Protein AF-0000000077934128 (afdb_homodimer)

Secondary structure (DSSP, 8-state):
---EEEEETTTSHHHHHHHHHHHHTT-EEEEEESS--SS--SEEEE--TT-HHHHHHHHTT-SEEEE-S-GGGHHHHHHHHHHHT-EEEE---HHHHHHHHHTTHHHHHHTT-EEE---BTTTBHHHHHHHHHHHHH---SEEEEEEEEE-S--SB-S-HHHHHHHHHSPEEEEESSEEEE-TTSSEEEEEETTEEEEEEE---THHHHHHHHSTT--EEEEEEEETTHHHHHHHHHHHSS-HHHHHHHHHHTT-BTTTTS----EEEEEEEEE-SS-EEEEEEEE--BTTB-HHHHHHHHHHHHHHHT----SEEE-HHHHS-HHHHHHHHHHTT-EEEEEE-/---EEEEETTTSHHHHHHHHHHHHTT-EEEEEESS--SS--SEEEE--TT-HHHHHHHHTT-SEEEE-S-GGGHHHHHHHHHHHT-EEEE---HHHHHHHHHTTHHHHHHTT-EEE---BTTTBHHHHHHHHHHHHH---SEEEEEEEEE-S--SB-S-HHHHHHHHHSPEEEEESSEEEE-TTSSEEEEEETTEEEEEEE---THHHHHHHHSTT--EEEEEEEETTHHHHHHHHHHHSS-HHHHHHHHHHTT-BTTTTS----EEEEEEEEE-SS-EEEEEEEE--BTTB-HHHHHHHHHHHHHHHT-----EEE-HHHHS-HHHHHHHHHHTT-EEEEEE-

Foldseek 3Di:
DAFEEEEEVLLDLLNVLQLVVSVVVPHAYEYEECDDHPDDRHHYDYDDLVCLQVLLVVCAPGQEYEYEDALVSVVSPVSSCLSNLHAYEYQFRFAPSLLVQQVCFVSQQVSQHEYAYNCFVFVNLVLLVQLVVCVVPNFFQEKEKEKEKEDPDQAAADDLLVLLCQLAPWAWKAAVHTDTHGWQPDWDWDQDPVGIWIWIFTTGHCRNPVCPVRPNHRIYGYIYGYPCSVVSNVCSVVCVPPVVVVVVVRVVVVRYHAVPHAAFMKMKMWMWGHHPVKIKIKMKIFADDVRHGRNSNRRNVRVVLQVVVPWHDTGYDYCSVTPNNPSSVVVCVVVVMDIDMDMD/DAFEEEEEVLLDLLNVLQLVVSVVVPHAYEYEECDDHPDDRHHYDYDDLVPLQVLLVVCAPGAEYEYEDALVSVVSPVSSCLSNLHAYEYQFRFAPSLLVQQVCFVSQQVSQHEYAYNCFVFVNLVLLVQLVVCVVPNFFQEKEKEKEKEDPAQAAADDLLVLLCQLAAWAWKAAVHIDTHGWQPDWDWDQDPVGIWIWIFTTGHCRNPVCPVRPNHRIYGYIYGYPCSVVSNVCSVVCVPPVVVVVVVRVVVVRYHAVPHAAFMKMKMWMWGHHPVKIKIKMKIFADDVRHGRNSNRRNVRVVLVVVVPWHDTGYDYCSVTPNNPSSVVVCVVVVMDIDMDMD

pLDDT: mean 96.0, std 4.43, range [68.88, 98.94]

Sequence (688 aa):
MDMKIAVLGGAGLIGRVISTELVKRGHTVTVMDLVKPEFNVGDFVKVDLKEVSETAERLKGFDFVVNSAQYYFNLDAMKASLKAGVNYVDLGGLFWMTRKQLEMDKDFEREGLLALIGMGAEPGVTNVMASKVKEMYGVPLEIHLRDGWKSSLENFNWSVDTQLDEATMDAPIWDGEMKFLPPFSVSEEVNFSIGKIKTYLTIHSELATFPYTFPGVTKVDWMEGGTGFECVLLLGKLFGKDRGVLKDALRRNGLIGYRGVTPDEVEAAKISFVYENRKVISEFVSFPRGEFDGTQFVTGISPVIALEMGLKGEGVLPPEKVISPDPFLDSLRREGIEVSFRTLMDMKIAVLGGAGLIGRVISTELVKRGHTVTVMDLVKPEFNVGDFVKVDLKEVSETAERLKGFDFVVNSAQYYFNLDAMKASLKAGVNYVDLGGLFWMTRKQLEMDKDFEREGLLALIGMGAEPGVTNVMASKVKEMYGVPLEIHLRDGWKSSLENFNWSVDTQLDEATMDAPIWDGEMKFLPPFSVSEEVNFSIGKIKTYLTIHSELATFPYTFPGVTKVDWMEGGTGFECVLLLGKLFGKDRGVLKDALRRNGLIGYRGVTPDEVEAAKISFVYENRKVISEFVSFPRGEFDGTQFVTGISPVIALEMGLKGEGVLPPEKVISPDPFLDSLRREGIEVSFRTL

Organism: NCBI:txid1294262

InterPro domains:
  IPR005097 Saccharopine dehydrogenase, NADP binding domain [PF03435] (6-115)
  IPR036291 NAD(P)-binding domain superfamily [SSF51735] (1-127)

Radius of gyration: 30.39 Å; Cα contacts (8 Å, |Δi|>4): 1614; chains: 2; bounding box: 50×87×72 Å

Structure (mmCIF, N/CA/C/O backbone):
data_AF-0000000077934128-model_v1
#
loop_
_entity.id
_entity.type
_entity.pdbx_description
1 polymer 'Saccharopine dehydrogenase NADP binding domain-containing protein'
#
loop_
_atom_site.group_PDB
_atom_site.id
_atom_site.type_symbol
_atom_site.label_atom_id
_atom_site.label_alt_id
_atom_site.label_comp_id
_atom_site.label_asym_id
_atom_site.label_entity_id
_atom_site.label_seq_id
_atom_site.pdbx_PDB_ins_code
_atom_site.Cartn_x
_atom_site.Cartn_y
_atom_site.Cartn_z
_atom_site.occupancy
_atom_site.B_iso_or_equiv
_atom_site.auth_seq_id
_atom_site.auth_comp_id
_atom_site.auth_asym_id
_atom_site.auth_atom_id
_atom_site.pdbx_PDB_model_num
ATOM 1 N N . MET A 1 1 ? -10.828 -40.594 -19.969 1 70.94 1 MET A N 1
ATOM 2 C CA . MET A 1 1 ? -10.797 -41.562 -18.875 1 70.94 1 MET A CA 1
ATOM 3 C C . MET A 1 1 ? -10.969 -40.844 -17.531 1 70.94 1 MET A C 1
ATOM 5 O O . MET A 1 1 ? -10.5 -39.719 -17.359 1 70.94 1 MET A O 1
ATOM 9 N N . ASP A 1 2 ? -11.758 -41.406 -16.672 1 91 2 ASP A N 1
ATOM 10 C CA . ASP A 1 2 ? -12.039 -40.906 -15.328 1 91 2 ASP A CA 1
ATOM 11 C C . ASP A 1 2 ? -10.867 -41.188 -14.391 1 91 2 ASP A C 1
ATOM 13 O O . ASP A 1 2 ? -10.492 -42.344 -14.172 1 91 2 ASP A O 1
ATOM 17 N N . MET A 1 3 ? -10.172 -40.094 -13.953 1 96.88 3 MET A N 1
ATOM 18 C CA . MET A 1 3 ? -9.016 -40.25 -13.078 1 96.88 3 MET A CA 1
ATOM 19 C C . MET A 1 3 ? -9.406 -40.031 -11.617 1 96.88 3 MET A C 1
ATOM 21 O O . MET A 1 3 ? -10.414 -39.375 -11.328 1 96.88 3 MET A O 1
ATOM 25 N N . LYS A 1 4 ? -8.695 -40.719 -10.75 1 97.88 4 LYS A N 1
ATOM 26 C CA . LYS A 1 4 ? -8.734 -40.438 -9.312 1 97.88 4 LYS A CA 1
ATOM 27 C C . LYS A 1 4 ? -7.613 -39.5 -8.898 1 97.88 4 LYS A C 1
ATOM 29 O O . LYS A 1 4 ? -6.438 -39.875 -8.938 1 97.88 4 LYS A O 1
ATOM 34 N N . ILE A 1 5 ? -7.977 -38.312 -8.477 1 98.31 5 ILE A N 1
ATOM 35 C CA . ILE A 1 5 ? -6.969 -37.281 -8.25 1 98.31 5 ILE A CA 1
ATOM 36 C C . ILE A 1 5 ? -7.051 -36.781 -6.805 1 98.31 5 ILE A C 1
ATOM 38 O O . ILE A 1 5 ? -8.133 -36.469 -6.312 1 98.31 5 ILE A O 1
ATOM 42 N N . ALA A 1 6 ? -5.953 -36.812 -6.109 1 98.62 6 ALA A N 1
ATOM 43 C CA . ALA A 1 6 ? -5.836 -36.156 -4.801 1 98.62 6 ALA A CA 1
ATOM 44 C C . ALA A 1 6 ? -5.367 -34.719 -4.934 1 98.62 6 ALA A C 1
ATOM 46 O O . ALA A 1 6 ? -4.371 -34.438 -5.605 1 98.62 6 ALA A O 1
ATOM 47 N N . VAL A 1 7 ? -6.09 -33.781 -4.336 1 98.44 7 VAL A N 1
ATOM 48 C CA . VAL A 1 7 ? -5.703 -32.375 -4.363 1 98.44 7 VAL A CA 1
ATOM 49 C C . VAL A 1 7 ? -5.262 -31.938 -2.971 1 98.44 7 VAL A C 1
ATOM 51 O O . VAL A 1 7 ? -6.094 -31.688 -2.094 1 98.44 7 VAL A O 1
ATOM 54 N N . LEU A 1 8 ? -3.93 -31.797 -2.814 1 98.5 8 LEU A N 1
ATOM 55 C CA . LEU A 1 8 ? -3.373 -31.297 -1.561 1 98.5 8 LEU A CA 1
ATOM 56 C C . LEU A 1 8 ? -3.555 -29.797 -1.449 1 98.5 8 LEU A C 1
ATOM 58 O O . LEU A 1 8 ? -3.332 -29.062 -2.418 1 98.5 8 LEU A O 1
ATOM 62 N N . GLY A 1 9 ? -3.906 -29.344 -0.255 1 96.69 9 GLY A N 1
ATOM 63 C CA . GLY A 1 9 ? -4.242 -27.938 -0.118 1 96.69 9 GLY A CA 1
ATOM 64 C C . GLY A 1 9 ? -5.512 -27.562 -0.857 1 96.69 9 GLY A C 1
ATOM 65 O O . GLY A 1 9 ? -5.664 -26.406 -1.28 1 96.69 9 GLY A O 1
ATOM 66 N N . GLY A 1 10 ? -6.34 -28.484 -1.007 1 95.62 10 GLY A N 1
ATOM 67 C CA . GLY A 1 10 ? -7.5 -28.312 -1.866 1 95.62 10 GLY A CA 1
ATOM 68 C C . GLY A 1 10 ? -8.539 -27.375 -1.289 1 95.62 10 GLY A C 1
ATOM 69 O O . GLY A 1 10 ? -9.43 -26.906 -2.002 1 95.62 10 GLY A O 1
ATOM 70 N N . ALA A 1 11 ? -8.422 -27.062 -0.03 1 93.25 11 ALA A N 1
ATOM 71 C CA . ALA A 1 11 ? -9.383 -26.172 0.622 1 93.25 11 ALA A CA 1
ATOM 72 C C . ALA A 1 11 ? -9.023 -24.703 0.376 1 93.25 11 ALA A C 1
ATOM 74 O O . ALA A 1 11 ? -9.812 -23.812 0.668 1 93.25 11 ALA A O 1
ATOM 75 N N . GLY A 1 12 ? -7.863 -24.484 -0.215 1 92.88 12 GLY A N 1
ATOM 76 C CA . GLY A 1 12 ? -7.383 -23.141 -0.439 1 92.88 12 GLY A CA 1
ATOM 77 C C . GLY A 1 12 ? -7.965 -22.5 -1.688 1 92.88 12 GLY A C 1
ATOM 78 O O . GLY A 1 12 ? -8.789 -23.109 -2.375 1 92.88 12 GLY A O 1
ATOM 79 N N . LEU A 1 13 ? -7.547 -21.328 -1.969 1 90.62 13 LEU A N 1
ATOM 80 C CA . LEU A 1 13 ? -8.109 -20.484 -3.021 1 90.62 13 LEU A CA 1
ATOM 81 C C . LEU A 1 13 ? -7.918 -21.125 -4.391 1 90.62 13 LEU A C 1
ATOM 83 O O . LEU A 1 13 ? -8.867 -21.25 -5.164 1 90.62 13 LEU A O 1
ATOM 87 N N . ILE A 1 14 ? -6.684 -21.578 -4.672 1 95.81 14 ILE A N 1
ATOM 88 C CA . ILE A 1 14 ? -6.414 -22.172 -5.973 1 95.81 14 ILE A CA 1
ATOM 89 C C . ILE A 1 14 ? -6.906 -23.625 -5.992 1 95.81 14 ILE A C 1
ATOM 91 O O . ILE A 1 14 ? -7.379 -24.109 -7.02 1 95.81 14 ILE A O 1
ATOM 95 N N . GLY A 1 15 ? -6.75 -24.312 -4.855 1 96.06 15 GLY A N 1
ATOM 96 C CA . GLY A 1 15 ? -7.242 -25.672 -4.734 1 96.06 15 GLY A CA 1
ATOM 97 C C . GLY A 1 15 ? -8.711 -25.812 -5.078 1 96.06 15 GLY A C 1
ATOM 98 O O . GLY A 1 15 ? -9.125 -26.797 -5.691 1 96.06 15 GLY A O 1
ATOM 99 N N . ARG A 1 16 ? -9.469 -24.859 -4.762 1 94.12 16 ARG A N 1
ATOM 100 C CA . ARG A 1 16 ? -10.898 -24.859 -5.055 1 94.12 16 ARG A CA 1
ATOM 101 C C . ARG A 1 16 ? -11.156 -24.828 -6.559 1 94.12 16 ARG A C 1
ATOM 103 O O . ARG A 1 16 ? -12.086 -25.469 -7.051 1 94.12 16 ARG A O 1
ATOM 110 N N . VAL A 1 17 ? -10.367 -24.078 -7.254 1 96.25 17 VAL A N 1
ATOM 111 C CA . VAL A 1 17 ? -10.5 -24.016 -8.703 1 96.25 17 VAL A CA 1
ATOM 112 C C . VAL A 1 17 ? -10.195 -25.391 -9.305 1 96.25 17 VAL A C 1
ATOM 114 O O . VAL A 1 17 ? -10.969 -25.906 -10.117 1 96.25 17 VAL A O 1
ATOM 117 N N . ILE A 1 18 ? -9.117 -25.953 -8.852 1 97.75 18 ILE A N 1
ATOM 118 C CA . ILE A 1 18 ? -8.648 -27.219 -9.383 1 97.75 18 ILE A CA 1
ATOM 119 C C . ILE A 1 18 ? -9.703 -28.297 -9.133 1 97.75 18 ILE A C 1
ATOM 121 O O . ILE A 1 18 ? -10.109 -29 -10.062 1 97.75 18 ILE A O 1
ATOM 125 N N . SER A 1 19 ? -10.156 -28.375 -7.91 1 97.06 19 SER A N 1
ATOM 126 C CA . SER A 1 19 ? -11.125 -29.391 -7.539 1 97.06 19 SER A CA 1
ATOM 127 C C . SER A 1 19 ? -12.438 -29.219 -8.305 1 97.06 19 SER A C 1
ATOM 129 O O . SER A 1 19 ? -13.008 -30.188 -8.805 1 97.06 19 SER A O 1
ATOM 131 N N . THR A 1 20 ? -12.891 -28 -8.398 1 96.25 20 THR A N 1
ATOM 132 C CA . THR A 1 20 ? -14.141 -27.703 -9.086 1 96.25 20 THR A CA 1
ATOM 133 C C . THR A 1 20 ? -14.055 -28.109 -10.555 1 96.25 20 THR A C 1
ATOM 135 O O . THR A 1 20 ? -14.953 -28.766 -11.078 1 96.25 20 THR A O 1
ATOM 138 N N . GLU A 1 21 ? -12.992 -27.781 -11.203 1 96.81 21 GLU A N 1
ATOM 139 C CA . GLU A 1 21 ? -12.852 -28.031 -12.633 1 96.81 21 GLU A CA 1
ATOM 140 C C . GLU A 1 21 ? -12.648 -29.516 -12.906 1 96.81 21 GLU A C 1
ATOM 142 O O . GLU A 1 21 ? -13.109 -30.031 -13.93 1 96.81 21 GLU A O 1
ATOM 147 N N . LEU A 1 22 ? -11.922 -30.219 -12.047 1 97.38 22 LEU A N 1
ATOM 148 C CA . LEU A 1 22 ? -11.734 -31.656 -12.211 1 97.38 22 LEU A CA 1
ATOM 149 C C . LEU A 1 22 ? -13.062 -32.406 -12.07 1 97.38 22 LEU A C 1
ATOM 151 O O . LEU A 1 22 ? -13.367 -33.281 -12.867 1 97.38 22 LEU A O 1
ATOM 155 N N . VAL A 1 23 ? -13.852 -32 -11.078 1 96.38 23 VAL A N 1
ATOM 156 C CA . VAL A 1 23 ? -15.141 -32.625 -10.844 1 96.38 23 VAL A CA 1
ATOM 157 C C . VAL A 1 23 ? -16.078 -32.375 -12.023 1 96.38 23 VAL A C 1
ATOM 159 O O . VAL A 1 23 ? -16.766 -33.281 -12.5 1 96.38 23 VAL A O 1
ATOM 162 N N . LYS A 1 24 ? -16.094 -31.172 -12.461 1 95 24 LYS A N 1
ATOM 163 C CA . LYS A 1 24 ? -16.906 -30.797 -13.609 1 95 24 LYS A CA 1
ATOM 164 C C . LYS A 1 24 ? -16.578 -31.656 -14.82 1 95 24 LYS A C 1
ATOM 166 O O . LYS A 1 24 ? -17.453 -31.906 -15.664 1 95 24 LYS A O 1
ATOM 171 N N . ARG A 1 25 ? -15.414 -32.125 -14.906 1 96 25 ARG A N 1
ATOM 172 C CA . ARG A 1 25 ? -14.938 -32.875 -16.078 1 96 25 ARG A CA 1
ATOM 173 C C . ARG A 1 25 ? -15.086 -34.375 -15.867 1 96 25 ARG A C 1
ATOM 175 O O . ARG A 1 25 ? -14.641 -35.156 -16.688 1 96 25 ARG A O 1
ATOM 182 N N . GLY A 1 26 ? -15.578 -34.719 -14.695 1 95.81 26 GLY A N 1
ATOM 183 C CA . GLY A 1 26 ? -15.961 -36.094 -14.477 1 95.81 26 GLY A CA 1
ATOM 184 C C . GLY A 1 26 ? -14.914 -36.906 -13.734 1 95.81 26 GLY A C 1
ATOM 185 O O . GLY A 1 26 ? -15.031 -38.125 -13.594 1 95.81 26 GLY A O 1
ATOM 186 N N . HIS A 1 27 ? -13.914 -36.25 -13.195 1 97.44 27 HIS A N 1
ATOM 187 C CA . HIS A 1 27 ? -12.891 -36.938 -12.422 1 97.44 27 HIS A CA 1
ATOM 188 C C . HIS A 1 27 ? -13.312 -37.125 -10.969 1 97.44 27 HIS A C 1
ATOM 190 O O . HIS A 1 27 ? -14.203 -36.406 -10.492 1 97.44 27 HIS A O 1
ATOM 196 N N . THR A 1 28 ? -12.812 -38.125 -10.32 1 97.25 28 THR A N 1
ATOM 197 C CA . THR A 1 28 ? -13.016 -38.312 -8.883 1 97.25 28 THR A CA 1
ATOM 198 C C . THR A 1 28 ? -11.945 -37.594 -8.086 1 97.25 28 THR A C 1
ATOM 200 O O . THR A 1 28 ? -10.75 -37.844 -8.234 1 97.25 28 THR A O 1
ATOM 203 N N . VAL A 1 29 ? -12.391 -36.688 -7.262 1 97.62 29 VAL A N 1
ATOM 204 C CA . VAL A 1 29 ? -11.453 -35.812 -6.57 1 97.62 29 VAL A CA 1
ATOM 205 C C . VAL A 1 29 ? -11.555 -36.031 -5.062 1 97.62 29 VAL A C 1
ATOM 207 O O . VAL A 1 29 ? -12.656 -36.156 -4.523 1 97.62 29 VAL A O 1
ATOM 210 N N . THR A 1 30 ? -10.484 -36.188 -4.426 1 97.62 30 THR A N 1
ATOM 211 C CA . THR A 1 30 ? -10.391 -36.125 -2.973 1 97.62 30 THR A CA 1
ATOM 212 C C . THR A 1 30 ? -9.578 -34.906 -2.541 1 97.62 30 THR A C 1
ATOM 214 O O . THR A 1 30 ? -8.391 -34.812 -2.848 1 97.62 30 THR A O 1
ATOM 217 N N . VAL A 1 31 ? -10.234 -34 -1.801 1 97.5 31 VAL A N 1
ATOM 218 C CA . VAL A 1 31 ? -9.57 -32.844 -1.244 1 97.5 31 VAL A CA 1
ATOM 219 C C . VAL A 1 31 ? -8.867 -33.219 0.056 1 97.5 31 VAL A C 1
ATOM 221 O O . VAL A 1 31 ? -9.477 -33.75 0.968 1 97.5 31 VAL A O 1
ATOM 224 N N . MET A 1 32 ? -7.605 -32.938 0.1 1 97.5 32 MET A N 1
ATOM 225 C CA . MET A 1 32 ? -6.809 -33.188 1.293 1 97.5 32 MET A CA 1
ATOM 226 C C . MET A 1 32 ? -6.23 -31.922 1.869 1 97.5 32 MET A C 1
ATOM 228 O O . MET A 1 32 ? -5.488 -31.203 1.188 1 97.5 32 MET A O 1
ATOM 232 N N . ASP A 1 33 ? -6.535 -31.641 3.043 1 97.19 33 ASP A N 1
ATOM 233 C CA . ASP A 1 33 ? -6.137 -30.391 3.688 1 97.19 33 ASP A CA 1
ATOM 234 C C . ASP A 1 33 ? -6.203 -30.516 5.207 1 97.19 33 ASP A C 1
ATOM 236 O O . ASP A 1 33 ? -6.711 -31.5 5.734 1 97.19 33 ASP A O 1
ATOM 240 N N . LEU A 1 34 ? -5.566 -29.516 5.867 1 95.56 34 LEU A N 1
ATOM 241 C CA . LEU A 1 34 ? -5.656 -29.453 7.324 1 95.56 34 LEU A CA 1
ATOM 242 C C . LEU A 1 34 ? -7.059 -29.047 7.762 1 95.56 34 LEU A C 1
ATOM 244 O O . LEU A 1 34 ? -7.508 -29.438 8.852 1 95.56 34 LEU A O 1
ATOM 248 N N . VAL A 1 35 ? -7.719 -28.266 6.93 1 91.88 35 VAL A N 1
ATOM 249 C CA . VAL A 1 35 ? -9.023 -27.703 7.262 1 91.88 35 VAL A CA 1
ATOM 250 C C . VAL A 1 35 ? -10.055 -28.156 6.219 1 91.88 35 VAL A C 1
ATOM 252 O O . VAL A 1 35 ? -9.758 -28.172 5.02 1 91.88 35 VAL A O 1
ATOM 255 N N . LYS A 1 36 ? -11.211 -28.438 6.676 1 91.19 36 LYS A N 1
ATOM 256 C CA . LYS A 1 36 ? -12.289 -28.828 5.773 1 91.19 36 LYS A CA 1
ATOM 257 C C . LYS A 1 36 ? -12.727 -27.641 4.91 1 91.19 36 LYS A C 1
ATOM 259 O O . LYS A 1 36 ? -12.945 -26.547 5.418 1 91.19 36 LYS A O 1
ATOM 264 N N . PRO A 1 37 ? -12.773 -27.906 3.625 1 88.44 37 PRO A N 1
ATOM 265 C CA . PRO A 1 37 ? -13.188 -26.812 2.75 1 88.44 37 PRO A CA 1
ATOM 266 C C . PRO A 1 37 ? -14.641 -26.391 2.977 1 88.44 37 PRO A C 1
ATOM 268 O O . PRO A 1 37 ? -15.469 -27.203 3.363 1 88.44 37 PRO A O 1
ATOM 271 N N . GLU A 1 38 ? -14.875 -25.125 2.74 1 79.25 38 GLU A N 1
ATOM 272 C CA . GLU A 1 38 ? -16.234 -24.625 2.836 1 79.25 38 GLU A CA 1
ATOM 273 C C . GLU A 1 38 ? -17.094 -25.109 1.665 1 79.25 38 GLU A C 1
ATOM 275 O O . GLU A 1 38 ? -18.297 -25.297 1.81 1 79.25 38 GLU A O 1
ATOM 280 N N . PHE A 1 39 ? -16.391 -25.25 0.52 1 73.5 39 PHE A N 1
ATOM 281 C CA . PHE A 1 39 ? -17.094 -25.688 -0.679 1 73.5 39 PHE A CA 1
ATOM 282 C C . PHE A 1 39 ? -16.922 -27.188 -0.903 1 73.5 39 PHE A C 1
ATOM 284 O O . PHE A 1 39 ? -15.797 -27.688 -0.897 1 73.5 39 PHE A O 1
ATOM 291 N N . ASN A 1 40 ? -17.938 -27.828 -0.818 1 68.88 40 ASN A N 1
ATOM 292 C CA . ASN A 1 40 ? -17.891 -29.297 -0.874 1 68.88 40 ASN A CA 1
ATOM 293 C C . ASN A 1 40 ? -17.75 -29.797 -2.307 1 68.88 40 ASN A C 1
ATOM 295 O O . ASN A 1 40 ? -18.75 -30.031 -2.988 1 68.88 40 ASN A O 1
ATOM 299 N N . VAL A 1 41 ? -16.531 -29.734 -2.713 1 78.56 41 VAL A N 1
ATOM 300 C CA . VAL A 1 41 ? -16.266 -30.312 -4.027 1 78.56 41 VAL A CA 1
ATOM 301 C C . VAL A 1 41 ? -15.461 -31.609 -3.873 1 78.56 41 VAL A C 1
ATOM 303 O O . VAL A 1 41 ? -14.281 -31.578 -3.529 1 78.56 41 VAL A O 1
ATOM 306 N N . GLY A 1 42 ? -16.125 -32.812 -3.91 1 82.56 42 GLY A N 1
ATOM 307 C CA . GLY A 1 42 ? -15.453 -34.094 -3.814 1 82.56 42 GLY A CA 1
ATOM 308 C C . GLY A 1 42 ? -15.352 -34.625 -2.391 1 82.56 42 GLY A C 1
ATOM 309 O O . GLY A 1 42 ? -15.984 -34.062 -1.482 1 82.56 42 GLY A O 1
ATOM 310 N N . ASP A 1 43 ? -14.586 -35.656 -2.182 1 93.12 43 ASP A N 1
ATOM 311 C CA . ASP A 1 43 ? -14.336 -36.219 -0.858 1 93.12 43 ASP A CA 1
ATOM 312 C C . ASP A 1 43 ? -13.281 -35.406 -0.106 1 93.12 43 ASP A C 1
ATOM 314 O O . ASP A 1 43 ? -12.5 -34.688 -0.716 1 93.12 43 ASP A O 1
ATOM 318 N N . PHE A 1 44 ? -13.383 -35.5 1.218 1 96.19 44 PHE A N 1
ATOM 319 C CA . PHE A 1 44 ? -12.422 -34.781 2.041 1 96.19 44 PHE A CA 1
ATOM 320 C C . PHE A 1 44 ? -11.664 -35.719 2.957 1 96.19 44 PHE A C 1
ATOM 322 O O . PHE A 1 44 ? -12.258 -36.656 3.533 1 96.19 44 PHE A O 1
ATOM 329 N N . VAL A 1 45 ? -10.383 -35.562 3.043 1 96.94 45 VAL A N 1
ATOM 330 C CA . VAL A 1 45 ? -9.516 -36.281 3.98 1 96.94 45 VAL A CA 1
ATOM 331 C C . VAL A 1 45 ? -8.586 -35.281 4.668 1 96.94 45 VAL A C 1
ATOM 333 O O . VAL A 1 45 ? -7.918 -34.469 4.004 1 96.94 45 VAL A O 1
ATOM 336 N N . LYS A 1 46 ? -8.562 -35.281 5.961 1 97 46 LYS A N 1
ATOM 337 C CA . LYS A 1 46 ? -7.652 -34.438 6.695 1 97 46 LYS A CA 1
ATOM 338 C C . LYS A 1 46 ? -6.215 -34.938 6.598 1 97 46 LYS A C 1
ATOM 340 O O . LYS A 1 46 ? -5.938 -36.094 6.883 1 97 46 LYS A O 1
ATOM 345 N N . VAL A 1 47 ? -5.312 -34.031 6.184 1 97.75 47 VAL A N 1
ATOM 346 C CA . VAL A 1 47 ? -3.902 -34.406 6.043 1 97.75 47 VAL A CA 1
ATOM 347 C C . VAL A 1 47 ? -3.035 -33.219 6.516 1 97.75 47 VAL A C 1
ATOM 349 O O . VAL A 1 47 ? -3.354 -32.062 6.258 1 97.75 47 VAL A O 1
ATOM 352 N N . ASP A 1 48 ? -2.008 -33.562 7.258 1 98 48 ASP A N 1
ATOM 353 C CA . ASP A 1 48 ? -0.905 -32.656 7.574 1 98 48 ASP A CA 1
ATOM 354 C C . ASP A 1 48 ? 0.333 -33 6.742 1 98 48 ASP A C 1
ATOM 356 O O . ASP A 1 48 ? 0.974 -34.031 6.961 1 98 48 ASP A O 1
ATOM 360 N N . LEU A 1 49 ? 0.706 -32.125 5.855 1 98.12 49 LEU A N 1
ATOM 361 C CA . LEU A 1 49 ? 1.763 -32.438 4.895 1 98.12 49 LEU A CA 1
ATOM 362 C C . LEU A 1 49 ? 3.111 -32.562 5.59 1 98.12 49 LEU A C 1
ATOM 364 O O . LEU A 1 49 ? 4.066 -33.094 5.004 1 98.12 49 LEU A O 1
ATOM 368 N N . LYS A 1 50 ? 3.217 -32.219 6.887 1 96.69 50 LYS A N 1
ATOM 369 C CA . LYS A 1 50 ? 4.434 -32.438 7.664 1 96.69 50 LYS A CA 1
ATOM 370 C C . LYS A 1 50 ? 4.59 -33.906 8.031 1 96.69 50 LYS A C 1
ATOM 372 O O . LYS A 1 50 ? 5.688 -34.344 8.375 1 96.69 50 LYS A O 1
ATOM 377 N N . GLU A 1 51 ? 3.471 -34.531 7.984 1 98.38 51 GLU A N 1
ATOM 378 C CA . GLU A 1 51 ? 3.465 -35.969 8.242 1 98.38 51 GLU A CA 1
ATOM 379 C C . GLU A 1 51 ? 3.564 -36.75 6.945 1 98.38 51 GLU A C 1
ATOM 381 O O . GLU A 1 51 ? 2.592 -37.375 6.52 1 98.38 51 GLU A O 1
ATOM 386 N N . VAL A 1 52 ? 4.715 -36.938 6.445 1 98.62 52 VAL A N 1
ATOM 387 C CA . VAL A 1 52 ? 4.996 -37.438 5.102 1 98.62 52 VAL A CA 1
ATOM 388 C C . VAL A 1 52 ? 4.516 -38.875 4.973 1 98.62 52 VAL A C 1
ATOM 390 O O . VAL A 1 52 ? 3.836 -39.25 4.004 1 98.62 52 VAL A O 1
ATOM 393 N N . SER A 1 53 ? 4.824 -39.688 5.953 1 98.56 53 SER A N 1
ATOM 394 C CA . SER A 1 53 ? 4.469 -41.094 5.875 1 98.56 53 SER A CA 1
ATOM 395 C C . SER A 1 53 ? 2.955 -41.281 5.918 1 98.56 53 SER A C 1
ATOM 397 O O . SER A 1 53 ? 2.406 -42.094 5.172 1 98.56 53 SER A O 1
ATOM 399 N N . GLU A 1 54 ? 2.326 -40.594 6.812 1 98.5 54 GLU A N 1
ATOM 400 C CA . GLU A 1 54 ? 0.87 -40.688 6.898 1 98.5 54 GLU A CA 1
ATOM 401 C C . GLU A 1 54 ? 0.216 -40.188 5.613 1 98.5 54 GLU A C 1
ATOM 403 O O . GLU A 1 54 ? -0.753 -40.781 5.133 1 98.5 54 GLU A O 1
ATOM 408 N N . THR A 1 55 ? 0.735 -39.094 5.121 1 98.81 55 THR A N 1
ATOM 409 C CA . THR A 1 55 ? 0.224 -38.562 3.865 1 98.81 55 THR A CA 1
ATOM 410 C C . THR A 1 55 ? 0.409 -39.562 2.732 1 98.81 55 THR A C 1
ATOM 412 O O . THR A 1 55 ? -0.493 -39.75 1.915 1 98.81 55 THR A O 1
ATOM 415 N N . ALA A 1 56 ? 1.551 -40.219 2.691 1 98.81 56 ALA A N 1
ATOM 416 C CA . ALA A 1 56 ? 1.834 -41.219 1.66 1 98.81 56 ALA A CA 1
ATOM 417 C C . ALA A 1 56 ? 0.808 -42.344 1.688 1 98.81 56 ALA A C 1
ATOM 419 O O . ALA A 1 56 ? 0.344 -42.812 0.639 1 98.81 56 ALA A O 1
ATOM 420 N N . GLU A 1 57 ? 0.49 -42.75 2.861 1 98.62 57 GLU A N 1
ATOM 421 C CA . GLU A 1 57 ? -0.492 -43.812 3.002 1 98.62 57 GLU A CA 1
ATOM 422 C C . GLU A 1 57 ? -1.843 -43.406 2.42 1 98.62 57 GLU A C 1
ATOM 424 O O . GLU A 1 57 ? -2.531 -44.219 1.802 1 98.62 57 GLU A O 1
ATOM 429 N N . ARG A 1 58 ? -2.184 -42.156 2.621 1 98.5 58 ARG A N 1
ATOM 430 C CA . ARG A 1 58 ? -3.471 -41.656 2.15 1 98.5 58 ARG A CA 1
ATOM 431 C C . ARG A 1 58 ? -3.459 -41.469 0.641 1 98.5 58 ARG A C 1
ATOM 433 O O . ARG A 1 58 ? -4.516 -41.438 0.004 1 98.5 58 ARG A O 1
ATOM 440 N N . LEU A 1 59 ? -2.281 -41.344 0.052 1 98.75 59 LEU A N 1
ATOM 441 C CA . LEU A 1 59 ? -2.164 -41.031 -1.364 1 98.75 59 LEU A CA 1
ATOM 442 C C . LEU A 1 59 ? -2.158 -42.281 -2.219 1 98.75 59 LEU A C 1
ATOM 444 O O . LEU A 1 59 ? -2.328 -42.219 -3.438 1 98.75 59 LEU A O 1
ATOM 448 N N . LYS A 1 60 ? -2.027 -43.438 -1.586 1 98.44 60 LYS A N 1
ATOM 449 C CA . LYS A 1 60 ? -1.983 -44.688 -2.336 1 98.44 60 LYS A CA 1
ATOM 450 C C . LYS A 1 60 ? -3.266 -44.875 -3.137 1 98.44 60 LYS A C 1
ATOM 452 O O . LYS A 1 60 ? -4.363 -44.625 -2.641 1 98.44 60 LYS A O 1
ATOM 457 N N . GLY A 1 61 ? -3.104 -45.312 -4.402 1 97.38 61 GLY A N 1
ATOM 458 C CA . GLY A 1 61 ? -4.25 -45.656 -5.219 1 97.38 61 GLY A CA 1
ATOM 459 C C . GLY A 1 61 ? -4.734 -44.531 -6.102 1 97.38 61 GLY A C 1
ATOM 460 O O . GLY A 1 61 ? -5.598 -44.719 -6.961 1 97.38 61 GLY A O 1
ATOM 461 N N . PHE A 1 62 ? -4.219 -43.375 -5.953 1 98.38 62 PHE A N 1
ATOM 462 C CA . PHE A 1 62 ? -4.586 -42.25 -6.816 1 98.38 62 PHE A CA 1
ATOM 463 C C . PHE A 1 62 ? -3.783 -42.281 -8.109 1 98.38 62 PHE A C 1
ATOM 465 O O . PHE A 1 62 ? -2.689 -42.844 -8.156 1 98.38 62 PHE A O 1
ATOM 472 N N . ASP A 1 63 ? -4.328 -41.719 -9.156 1 97.38 63 ASP A N 1
ATOM 473 C CA . ASP A 1 63 ? -3.619 -41.594 -10.43 1 97.38 63 ASP A CA 1
ATOM 474 C C . ASP A 1 63 ? -2.629 -40.438 -10.398 1 97.38 63 ASP A C 1
ATOM 476 O O . ASP A 1 63 ? -1.53 -40.531 -10.953 1 97.38 63 ASP A O 1
ATOM 480 N N . PHE A 1 64 ? -3.014 -39.344 -9.805 1 98.31 64 PHE A N 1
ATOM 481 C CA . PHE A 1 64 ? -2.184 -38.156 -9.688 1 98.31 64 PHE A CA 1
ATOM 482 C C . PHE A 1 64 ? -2.424 -37.438 -8.352 1 98.31 64 PHE A C 1
ATOM 484 O O . PHE A 1 64 ? -3.514 -37.531 -7.785 1 98.31 64 PHE A O 1
ATOM 491 N N . VAL A 1 65 ? -1.411 -36.812 -7.922 1 98.81 65 VAL A N 1
ATOM 492 C CA . VAL A 1 65 ? -1.484 -35.812 -6.855 1 98.81 65 VAL A CA 1
ATOM 493 C C . VAL A 1 65 ? -1.284 -34.406 -7.434 1 98.81 65 VAL A C 1
ATOM 495 O O . VAL A 1 65 ? -0.322 -34.188 -8.164 1 98.81 65 VAL A O 1
ATOM 498 N N . VAL A 1 66 ? -2.217 -33.531 -7.188 1 98.81 66 VAL A N 1
ATOM 499 C CA . VAL A 1 66 ? -2.029 -32.094 -7.484 1 98.81 66 VAL A CA 1
ATOM 500 C C . VAL A 1 66 ? -1.831 -31.328 -6.188 1 98.81 66 VAL A C 1
ATOM 502 O O . VAL A 1 66 ? -2.727 -31.281 -5.34 1 98.81 66 VAL A O 1
ATOM 505 N N . ASN A 1 67 ? -0.688 -30.75 -6.047 1 98.88 67 ASN A N 1
ATOM 506 C CA . ASN A 1 67 ? -0.344 -30 -4.84 1 98.88 67 ASN A CA 1
ATOM 507 C C . ASN A 1 67 ? -0.608 -28.516 -5.004 1 98.88 67 ASN A C 1
ATOM 509 O O . ASN A 1 67 ? 0.081 -27.828 -5.773 1 98.88 67 ASN A O 1
ATOM 513 N N . SER A 1 68 ? -1.58 -28 -4.309 1 98.06 68 SER A N 1
ATOM 514 C CA . SER A 1 68 ? -1.907 -26.578 -4.324 1 98.06 68 SER A CA 1
ATOM 515 C C . SER A 1 68 ? -1.709 -25.953 -2.945 1 98.06 68 SER A C 1
ATOM 517 O O . SER A 1 68 ? -2.271 -24.906 -2.652 1 98.06 68 SER A O 1
ATOM 519 N N . ALA A 1 69 ? -0.976 -26.656 -2.08 1 97.75 69 ALA A N 1
ATOM 520 C CA . ALA A 1 69 ? -0.625 -26.109 -0.77 1 97.75 69 ALA A CA 1
ATOM 521 C C . ALA A 1 69 ? 0.455 -25.047 -0.891 1 97.75 69 ALA A C 1
ATOM 523 O O . ALA A 1 69 ? 0.901 -24.719 -1.995 1 97.75 69 ALA A O 1
ATOM 524 N N . GLN A 1 70 ? 0.795 -24.5 0.244 1 96.94 70 GLN A N 1
ATOM 525 C CA . GLN A 1 70 ? 1.889 -23.531 0.258 1 96.94 70 GLN A CA 1
ATOM 526 C C . GLN A 1 70 ? 3.184 -24.156 -0.252 1 96.94 70 GLN A C 1
ATOM 528 O O . GLN A 1 70 ? 3.463 -25.328 0.021 1 96.94 70 GLN A O 1
ATOM 533 N N . TYR A 1 71 ? 3.973 -23.359 -0.909 1 97.5 71 TYR A N 1
ATOM 534 C CA . TYR A 1 71 ? 5.094 -23.906 -1.66 1 97.5 71 TYR A CA 1
ATOM 535 C C . TYR A 1 71 ? 6.133 -24.516 -0.723 1 97.5 71 TYR A C 1
ATOM 537 O O . TYR A 1 71 ? 6.902 -25.391 -1.121 1 97.5 71 TYR A O 1
ATOM 545 N N . TYR A 1 72 ? 6.152 -24.047 0.519 1 96.88 72 TYR A N 1
ATOM 546 C CA . TYR A 1 72 ? 7.164 -24.578 1.426 1 96.88 72 TYR A CA 1
ATOM 547 C C . TYR A 1 72 ? 6.812 -26 1.866 1 96.88 72 TYR A C 1
ATOM 549 O O . TYR A 1 72 ? 7.566 -26.625 2.615 1 96.88 72 TYR A O 1
ATOM 557 N N . PHE A 1 73 ? 5.734 -26.547 1.382 1 98.12 73 PHE A N 1
ATOM 558 C CA . PHE A 1 73 ? 5.379 -27.938 1.611 1 98.12 73 PHE A CA 1
ATOM 559 C C . PHE A 1 73 ? 5.66 -28.781 0.371 1 98.12 73 PHE A C 1
ATOM 561 O O . PHE A 1 73 ? 5.398 -29.984 0.358 1 98.12 73 PHE A O 1
ATOM 568 N N . ASN A 1 74 ? 6.203 -28.188 -0.676 1 98.75 74 ASN A N 1
ATOM 569 C CA . ASN A 1 74 ? 6.383 -28.875 -1.945 1 98.75 74 ASN A CA 1
ATOM 570 C C . ASN A 1 74 ? 7.238 -30.125 -1.782 1 98.75 74 ASN A C 1
ATOM 572 O O . ASN A 1 74 ? 6.902 -31.188 -2.309 1 98.75 74 ASN A O 1
ATOM 576 N N . LEU A 1 75 ? 8.312 -30.031 -1.058 1 98.81 75 LEU A N 1
ATOM 577 C CA . LEU A 1 75 ? 9.203 -31.172 -0.91 1 98.81 75 LEU A CA 1
ATOM 578 C C . LEU A 1 75 ? 8.523 -32.312 -0.137 1 98.81 75 LEU A C 1
ATOM 580 O O . LEU A 1 75 ? 8.648 -33.469 -0.501 1 98.81 75 LEU A O 1
ATOM 584 N N . ASP A 1 76 ? 7.84 -31.922 0.944 1 98.81 76 ASP A N 1
ATOM 585 C CA . ASP A 1 76 ? 7.125 -32.906 1.729 1 98.81 76 ASP A CA 1
ATOM 586 C C . ASP A 1 76 ? 6.047 -33.594 0.892 1 98.81 76 ASP A C 1
ATOM 588 O O . ASP A 1 76 ? 5.871 -34.812 0.974 1 98.81 76 ASP A O 1
ATOM 592 N N . ALA A 1 77 ? 5.348 -32.844 0.137 1 98.88 77 ALA A N 1
ATOM 593 C CA . ALA A 1 77 ? 4.32 -33.375 -0.743 1 98.88 77 ALA A CA 1
ATOM 594 C C . ALA A 1 77 ? 4.926 -34.344 -1.779 1 98.88 77 ALA A C 1
ATOM 596 O O . ALA A 1 77 ? 4.359 -35.375 -2.076 1 98.88 77 ALA A O 1
ATOM 597 N N . MET A 1 78 ? 6.051 -33.938 -2.346 1 98.88 78 MET A N 1
ATOM 598 C CA . MET A 1 78 ? 6.73 -34.75 -3.342 1 98.88 78 MET A CA 1
ATOM 599 C C . MET A 1 78 ? 7.227 -36.062 -2.723 1 98.88 78 MET A C 1
ATOM 601 O O . MET A 1 78 ? 7.082 -37.125 -3.316 1 98.88 78 MET A O 1
ATOM 605 N N . LYS A 1 79 ? 7.781 -35.938 -1.555 1 98.88 79 LYS A N 1
ATOM 606 C CA . LYS A 1 79 ? 8.258 -37.156 -0.861 1 98.88 79 LYS A CA 1
ATOM 607 C C . LYS A 1 79 ? 7.105 -38.094 -0.567 1 98.88 79 LYS A C 1
ATOM 609 O O . LYS A 1 79 ? 7.242 -39.312 -0.726 1 98.88 79 LYS A O 1
ATOM 614 N N . ALA A 1 80 ? 6.023 -37.531 -0.105 1 98.94 80 ALA A N 1
ATOM 615 C CA . ALA A 1 80 ? 4.852 -38.344 0.17 1 98.94 80 ALA A CA 1
ATOM 616 C C . ALA A 1 80 ? 4.352 -39.031 -1.099 1 98.94 80 ALA A C 1
ATOM 618 O O . ALA A 1 80 ? 4.004 -40.219 -1.076 1 98.94 80 ALA A O 1
ATOM 619 N N . SER A 1 81 ? 4.297 -38.312 -2.18 1 98.94 81 SER A N 1
ATOM 620 C CA . SER A 1 81 ? 3.848 -38.875 -3.453 1 98.94 81 SER A CA 1
ATOM 621 C C . SER A 1 81 ? 4.785 -39.969 -3.939 1 98.94 81 SER A C 1
ATOM 623 O O . SER A 1 81 ? 4.332 -41 -4.434 1 98.94 81 SER A O 1
ATOM 625 N N . LEU A 1 82 ? 6.078 -39.688 -3.82 1 98.81 82 LEU A N 1
ATOM 626 C CA . LEU A 1 82 ? 7.094 -40.688 -4.203 1 98.81 82 LEU A CA 1
ATOM 627 C C . LEU A 1 82 ? 6.93 -41.969 -3.416 1 98.81 82 LEU A C 1
ATOM 629 O O . LEU A 1 82 ? 6.93 -43.062 -3.996 1 98.81 82 LEU A O 1
ATOM 633 N N . LYS A 1 83 ? 6.762 -41.812 -2.127 1 98.62 83 LYS A N 1
ATOM 634 C CA . LYS A 1 83 ? 6.586 -42.969 -1.245 1 98.62 83 LYS A CA 1
ATOM 635 C C . LYS A 1 83 ? 5.305 -43.719 -1.581 1 98.62 83 LYS A C 1
ATOM 637 O O . LYS A 1 83 ? 5.258 -44.938 -1.469 1 98.62 83 LYS A O 1
ATOM 642 N N . ALA A 1 84 ? 4.273 -43.062 -1.942 1 98.75 84 ALA A N 1
ATOM 643 C CA . ALA A 1 84 ? 2.977 -43.656 -2.27 1 98.75 84 ALA A CA 1
ATOM 644 C C . ALA A 1 84 ? 3 -44.312 -3.654 1 98.75 84 ALA A C 1
ATOM 646 O O . ALA A 1 84 ? 2.117 -45.094 -3.992 1 98.75 84 ALA A O 1
ATOM 647 N N . GLY A 1 85 ? 3.986 -43.906 -4.527 1 98.56 85 GLY A N 1
ATOM 648 C CA . GLY A 1 85 ? 4.055 -44.406 -5.898 1 98.56 85 GLY A CA 1
ATOM 649 C C . GLY A 1 85 ? 3.078 -43.688 -6.824 1 98.56 85 GLY A C 1
ATOM 650 O O . GLY A 1 85 ? 2.492 -44.344 -7.707 1 98.56 85 GLY A O 1
ATOM 651 N N . VAL A 1 86 ? 2.891 -42.438 -6.605 1 98.62 86 VAL A N 1
ATOM 652 C CA . VAL A 1 86 ? 1.884 -41.719 -7.371 1 98.62 86 VAL A CA 1
ATOM 653 C C . VAL A 1 86 ? 2.531 -40.531 -8.078 1 98.62 86 VAL A C 1
ATOM 655 O O . VAL A 1 86 ? 3.393 -39.844 -7.508 1 98.62 86 VAL A O 1
ATOM 658 N N . ASN A 1 87 ? 2.189 -40.188 -9.375 1 98.56 87 ASN A N 1
ATOM 659 C CA . ASN A 1 87 ? 2.658 -39.031 -10.117 1 98.56 87 ASN A CA 1
ATOM 660 C C . ASN A 1 87 ? 2.238 -37.719 -9.438 1 98.56 87 ASN A C 1
ATOM 662 O O . ASN A 1 87 ? 1.179 -37.656 -8.812 1 98.56 87 ASN A O 1
ATOM 666 N N . TYR A 1 88 ? 3.045 -36.719 -9.617 1 98.75 88 TYR A N 1
ATOM 667 C CA . TYR A 1 88 ? 2.924 -35.5 -8.867 1 98.75 88 TYR A CA 1
ATOM 668 C C . TYR A 1 88 ? 2.893 -34.281 -9.797 1 98.75 88 TYR A C 1
ATOM 670 O O . TYR A 1 88 ? 3.613 -34.25 -10.797 1 98.75 88 TYR A O 1
ATOM 678 N N . VAL A 1 89 ? 2.045 -33.312 -9.508 1 98.88 89 VAL A N 1
ATOM 679 C CA . VAL A 1 89 ? 1.989 -32.031 -10.18 1 98.88 89 VAL A CA 1
ATOM 680 C C . VAL A 1 89 ? 1.862 -30.906 -9.148 1 98.88 89 VAL A C 1
ATOM 682 O O . VAL A 1 89 ? 1.118 -31.047 -8.172 1 98.88 89 VAL A O 1
ATOM 685 N N . ASP A 1 90 ? 2.588 -29.828 -9.273 1 98.81 90 ASP A N 1
ATOM 686 C CA . ASP A 1 90 ? 2.354 -28.672 -8.398 1 98.81 90 ASP A CA 1
ATOM 687 C C . ASP A 1 90 ? 2.326 -27.375 -9.195 1 98.81 90 ASP A C 1
ATOM 689 O O . ASP A 1 90 ? 2.373 -27.391 -10.43 1 98.81 90 ASP A O 1
ATOM 693 N N . LEU A 1 91 ? 2.193 -26.219 -8.523 1 98.38 91 LEU A N 1
ATOM 694 C CA . LEU A 1 91 ? 1.894 -24.953 -9.188 1 98.38 91 LEU A CA 1
ATOM 695 C C . LEU A 1 91 ? 3.107 -24.031 -9.172 1 98.38 91 LEU A C 1
ATOM 697 O O . LEU A 1 91 ? 3.061 -22.922 -9.719 1 98.38 91 LEU A O 1
ATOM 701 N N . GLY A 1 92 ? 4.117 -24.484 -8.477 1 96.12 92 GLY A N 1
ATOM 702 C CA . GLY A 1 92 ? 5.316 -23.672 -8.398 1 96.12 92 GLY A CA 1
ATOM 703 C C . GLY A 1 92 ? 5.828 -23.5 -6.977 1 96.12 92 GLY A C 1
ATOM 704 O O . GLY A 1 92 ? 5.16 -23.906 -6.02 1 96.12 92 GLY A O 1
ATOM 705 N N . GLY A 1 93 ? 7.016 -22.969 -6.797 1 90.62 93 GLY A N 1
ATOM 706 C CA . GLY A 1 93 ? 7.621 -22.859 -5.48 1 90.62 93 GLY A CA 1
ATOM 707 C C . GLY A 1 93 ? 8.648 -21.75 -5.379 1 90.62 93 GLY A C 1
ATOM 708 O O . GLY A 1 93 ? 9.539 -21.797 -4.527 1 90.62 93 GLY A O 1
ATOM 709 N N . LEU A 1 94 ? 8.617 -20.844 -6.262 1 95.62 94 LEU A N 1
ATOM 710 C CA . LEU A 1 94 ? 9.656 -19.828 -6.387 1 95.62 94 LEU A CA 1
ATOM 711 C C . LEU A 1 94 ? 11 -20.453 -6.715 1 95.62 94 LEU A C 1
ATOM 713 O O . LEU A 1 94 ? 11.078 -21.641 -7.02 1 95.62 94 LEU A O 1
ATOM 717 N N . PHE A 1 95 ? 12.078 -19.688 -6.824 1 98.44 95 PHE A N 1
ATOM 718 C CA . PHE A 1 95 ? 13.375 -20.062 -7.371 1 98.44 95 PHE A CA 1
ATOM 719 C C . PHE A 1 95 ? 14.023 -21.156 -6.535 1 98.44 95 PHE A C 1
ATOM 721 O O . PHE A 1 95 ? 14.336 -22.234 -7.047 1 98.44 95 PHE A O 1
ATOM 728 N N . TRP A 1 96 ? 14.094 -20.969 -5.223 1 98.25 96 TRP A N 1
ATOM 729 C CA . TRP A 1 96 ? 14.883 -21.844 -4.363 1 98.25 96 TRP A CA 1
ATOM 730 C C . TRP A 1 96 ? 14.188 -23.188 -4.168 1 98.25 96 TRP A C 1
ATOM 732 O O . TRP A 1 96 ? 14.836 -24.25 -4.215 1 98.25 96 TRP A O 1
ATOM 742 N N . MET A 1 97 ? 12.922 -23.156 -3.916 1 98.62 97 MET A N 1
ATOM 743 C CA . MET A 1 97 ? 12.188 -24.406 -3.77 1 98.62 97 MET A CA 1
ATOM 744 C C . MET A 1 97 ? 12.227 -25.219 -5.066 1 98.62 97 MET A C 1
ATOM 746 O O . MET A 1 97 ? 12.406 -26.438 -5.039 1 98.62 97 MET A O 1
ATOM 750 N N . THR A 1 98 ? 12.078 -24.547 -6.184 1 98.69 98 THR A N 1
ATOM 751 C CA . THR A 1 98 ? 12.156 -25.219 -7.469 1 98.69 98 THR A CA 1
ATOM 752 C C . THR A 1 98 ? 13.5 -25.922 -7.633 1 98.69 98 THR A C 1
ATOM 754 O O . THR A 1 98 ? 13.555 -27.078 -8.07 1 98.69 98 THR A O 1
ATOM 757 N N . ARG A 1 99 ? 14.555 -25.266 -7.277 1 98.19 99 ARG A N 1
ATOM 758 C CA . ARG A 1 99 ? 15.891 -25.859 -7.363 1 98.19 99 ARG A CA 1
ATOM 759 C C . ARG A 1 99 ? 16 -27.109 -6.496 1 98.19 99 ARG A C 1
ATOM 761 O O . ARG A 1 99 ? 16.562 -28.125 -6.926 1 98.19 99 ARG A O 1
ATOM 768 N N . LYS A 1 100 ? 15.453 -26.984 -5.32 1 98.62 100 LYS A N 1
ATOM 769 C CA . LYS A 1 100 ? 15.477 -28.141 -4.414 1 98.62 100 LYS A CA 1
ATOM 770 C C . LYS A 1 100 ? 14.656 -29.297 -4.965 1 98.62 100 LYS A C 1
ATOM 772 O O . LYS A 1 100 ? 15.047 -30.453 -4.84 1 98.62 100 LYS A O 1
ATOM 777 N N . GLN A 1 101 ? 13.555 -28.969 -5.496 1 98.88 101 GLN A N 1
ATOM 778 C CA . GLN A 1 101 ? 12.695 -30 -6.066 1 98.88 101 GLN A CA 1
ATOM 779 C C . GLN A 1 101 ? 13.398 -30.734 -7.207 1 98.88 101 GLN A C 1
ATOM 781 O O . GLN A 1 101 ? 13.266 -31.953 -7.34 1 98.88 101 GLN A O 1
ATOM 786 N N . LEU A 1 102 ? 14.133 -30.016 -8 1 98.44 102 LEU A N 1
ATOM 787 C CA . LEU A 1 102 ? 14.836 -30.594 -9.148 1 98.44 102 LEU A CA 1
ATOM 788 C C . LEU A 1 102 ? 15.883 -31.609 -8.688 1 98.44 102 LEU A C 1
ATOM 790 O O . LEU A 1 102 ? 16.219 -32.531 -9.438 1 98.44 102 LEU A O 1
ATOM 794 N N . GLU A 1 103 ? 16.359 -31.5 -7.488 1 98.44 103 GLU A N 1
ATOM 795 C CA . GLU A 1 103 ? 17.359 -32.406 -6.949 1 98.44 103 GLU A CA 1
ATOM 796 C C . GLU A 1 103 ? 16.766 -33.812 -6.734 1 98.44 103 GLU A C 1
ATOM 798 O O . GLU A 1 103 ? 17.516 -34.781 -6.578 1 98.44 103 GLU A O 1
ATOM 803 N N . MET A 1 104 ? 15.484 -33.906 -6.75 1 98.75 104 MET A N 1
ATOM 804 C CA . MET A 1 104 ? 14.828 -35.188 -6.535 1 98.75 104 MET A CA 1
ATOM 805 C C . MET A 1 104 ? 14.594 -35.906 -7.859 1 98.75 104 MET A C 1
ATOM 807 O O . MET A 1 104 ? 13.891 -36.906 -7.906 1 98.75 104 MET A O 1
ATOM 811 N N . ASP A 1 105 ? 15.164 -35.438 -8.898 1 98.56 105 ASP A N 1
ATOM 812 C CA . ASP A 1 105 ? 14.922 -35.969 -10.25 1 98.56 105 ASP A CA 1
ATOM 813 C C . ASP A 1 105 ? 15.203 -37.438 -10.328 1 98.56 105 ASP A C 1
ATOM 815 O O . ASP A 1 105 ? 14.352 -38.219 -10.773 1 98.56 105 ASP A O 1
ATOM 819 N N . LYS A 1 106 ? 16.359 -37.938 -9.867 1 98.56 106 LYS A N 1
ATOM 820 C CA . LYS A 1 106 ? 16.75 -39.344 -9.961 1 98.56 106 LYS A CA 1
ATOM 821 C C . LYS A 1 106 ? 15.859 -40.219 -9.094 1 98.56 106 LYS A C 1
ATOM 823 O O . LYS A 1 106 ? 15.578 -41.375 -9.453 1 98.56 106 LYS A O 1
ATOM 828 N N . ASP A 1 107 ? 15.383 -39.656 -7.969 1 98.69 107 ASP A N 1
ATOM 829 C CA . ASP A 1 107 ? 14.484 -40.406 -7.102 1 98.69 107 ASP A CA 1
ATOM 830 C C . ASP A 1 107 ? 13.18 -40.75 -7.824 1 98.69 107 ASP A C 1
ATOM 832 O O . ASP A 1 107 ? 12.695 -41.875 -7.75 1 98.69 107 ASP A O 1
ATOM 836 N N . PHE A 1 108 ? 12.656 -39.812 -8.477 1 98.81 108 PHE A N 1
ATOM 837 C CA . PHE A 1 108 ? 11.422 -40.031 -9.219 1 98.81 108 PHE A CA 1
ATOM 838 C C . PHE A 1 108 ? 11.664 -40.906 -10.43 1 98.81 108 PHE A C 1
ATOM 840 O O . PHE A 1 108 ? 10.867 -41.812 -10.719 1 98.81 108 PHE A O 1
ATOM 847 N N . GLU A 1 109 ? 12.75 -40.656 -11.125 1 98.44 109 GLU A N 1
ATOM 848 C CA . GLU A 1 109 ? 13.109 -41.438 -12.297 1 98.44 109 GLU A CA 1
ATOM 849 C C . GLU A 1 109 ? 13.25 -42.938 -11.945 1 98.44 109 GLU A C 1
ATOM 851 O O . GLU A 1 109 ? 12.758 -43.781 -12.672 1 98.44 109 GLU A O 1
ATOM 856 N N . ARG A 1 110 ? 13.844 -43.219 -10.891 1 98.25 110 ARG A N 1
ATOM 857 C CA . ARG A 1 110 ? 14.086 -44.594 -10.461 1 98.25 110 ARG A CA 1
ATOM 858 C C . ARG A 1 110 ? 12.773 -45.312 -10.242 1 98.25 110 ARG A C 1
ATOM 860 O O . ARG A 1 110 ? 12.695 -46.531 -10.484 1 98.25 110 ARG A O 1
ATOM 867 N N . GLU A 1 111 ? 11.781 -44.656 -9.82 1 98.06 111 GLU A N 1
ATOM 868 C CA . GLU A 1 111 ? 10.5 -45.281 -9.523 1 98.06 111 GLU A CA 1
ATOM 869 C C . GLU A 1 111 ? 9.562 -45.219 -10.734 1 98.06 111 GLU A C 1
ATOM 871 O O . GLU A 1 111 ? 8.414 -45.656 -10.656 1 98.06 111 GLU A O 1
ATOM 876 N N . GLY A 1 112 ? 10.07 -44.625 -11.852 1 97.94 112 GLY A N 1
ATOM 877 C CA . GLY A 1 112 ? 9.258 -44.5 -13.047 1 97.94 112 GLY A CA 1
ATOM 878 C C . GLY A 1 112 ? 8.109 -43.5 -12.883 1 97.94 112 GLY A C 1
ATOM 879 O O . GLY A 1 112 ? 7.043 -43.688 -13.469 1 97.94 112 GLY A O 1
ATOM 880 N N . LEU A 1 113 ? 8.289 -42.531 -12 1 98.5 113 LEU A N 1
ATOM 881 C CA . LEU A 1 113 ? 7.242 -41.562 -11.695 1 98.5 113 LEU A CA 1
ATOM 882 C C . LEU A 1 113 ? 7.59 -40.188 -12.266 1 98.5 113 LEU A C 1
ATOM 884 O O . LEU A 1 113 ? 8.766 -39.875 -12.469 1 98.5 113 LEU A O 1
ATOM 888 N N . LEU A 1 114 ? 6.586 -39.375 -12.484 1 98.62 114 LEU A N 1
ATOM 889 C CA . LEU A 1 114 ? 6.734 -38 -12.93 1 98.62 114 LEU A CA 1
ATOM 890 C C . LEU A 1 114 ? 6.355 -37.031 -11.82 1 98.62 114 LEU A C 1
ATOM 892 O O . LEU A 1 114 ? 5.32 -37.188 -11.172 1 98.62 114 LEU A O 1
ATOM 896 N N . ALA A 1 115 ? 7.207 -36.125 -11.594 1 98.81 115 ALA A N 1
ATOM 897 C CA . ALA A 1 115 ? 6.844 -34.906 -10.883 1 98.81 115 ALA A CA 1
ATOM 898 C C . ALA A 1 115 ? 6.906 -33.719 -11.805 1 98.81 115 ALA A C 1
ATOM 900 O O . ALA A 1 115 ? 7.992 -33.25 -12.148 1 98.81 115 ALA A O 1
ATOM 901 N N . LEU A 1 116 ? 5.773 -33.25 -12.234 1 98.81 116 LEU A N 1
ATOM 902 C CA . LEU A 1 116 ? 5.66 -32.031 -13.023 1 98.81 116 LEU A CA 1
ATOM 903 C C . LEU A 1 116 ? 5.566 -30.812 -12.109 1 98.81 116 LEU A C 1
ATOM 905 O O . LEU A 1 116 ? 4.523 -30.562 -11.5 1 98.81 116 LEU A O 1
ATOM 909 N N . ILE A 1 117 ? 6.633 -29.984 -12.016 1 98.81 117 ILE A N 1
ATOM 910 C CA . ILE A 1 117 ? 6.672 -28.922 -11.023 1 98.81 117 ILE A CA 1
ATOM 911 C C . ILE A 1 117 ? 6.48 -27.578 -11.719 1 98.81 117 ILE A C 1
ATOM 913 O O . ILE A 1 117 ? 7.082 -27.312 -12.758 1 98.81 117 ILE A O 1
ATOM 917 N N . GLY A 1 118 ? 5.559 -26.797 -11.188 1 98.69 118 GLY A N 1
ATOM 918 C CA . GLY A 1 118 ? 5.312 -25.469 -11.719 1 98.69 118 GLY A CA 1
ATOM 919 C C . GLY A 1 118 ? 4.305 -25.453 -12.852 1 98.69 118 GLY A C 1
ATOM 920 O O . GLY A 1 118 ? 4.531 -24.797 -13.875 1 98.69 118 GLY A O 1
ATOM 921 N N . MET A 1 119 ? 3.275 -26.203 -12.695 1 98.69 119 MET A N 1
ATOM 922 C CA . MET A 1 119 ? 2.254 -26.266 -13.742 1 98.69 119 MET A CA 1
ATOM 923 C C . MET A 1 119 ? 1.058 -25.391 -13.383 1 98.69 119 MET A C 1
ATOM 925 O O . MET A 1 119 ? -0.082 -25.859 -13.375 1 98.69 119 MET A O 1
ATOM 929 N N . GLY A 1 120 ? 1.3 -24.156 -13.039 1 98.56 120 GLY A N 1
ATOM 930 C CA . GLY A 1 120 ? 0.29 -23.125 -12.867 1 98.56 120 GLY A CA 1
ATOM 931 C C . GLY A 1 120 ? 0.248 -22.141 -14.016 1 98.56 120 GLY A C 1
ATOM 932 O O . GLY A 1 120 ? 0.348 -22.531 -15.18 1 98.56 120 GLY A O 1
ATOM 933 N N . ALA A 1 121 ? -0.016 -20.828 -13.656 1 98.56 121 ALA A N 1
ATOM 934 C CA . ALA A 1 121 ? 0.026 -19.75 -14.648 1 98.56 121 ALA A CA 1
ATOM 935 C C . ALA A 1 121 ? 1.462 -19.312 -14.922 1 98.56 121 ALA A C 1
ATOM 937 O O . ALA A 1 121 ? 1.959 -19.469 -16.047 1 98.56 121 ALA A O 1
ATOM 938 N N . GLU A 1 122 ? 2.072 -18.734 -13.875 1 98.25 122 GLU A N 1
ATOM 939 C CA . GLU A 1 122 ? 3.498 -18.422 -13.852 1 98.25 122 GLU A CA 1
ATOM 940 C C . GLU A 1 122 ? 4.156 -18.922 -12.57 1 98.25 122 GLU A C 1
ATOM 942 O O . GLU A 1 122 ? 4.031 -18.312 -11.516 1 98.25 122 GLU A O 1
ATOM 947 N N . PRO A 1 123 ? 4.945 -20.031 -12.656 1 98.38 123 PRO A N 1
ATOM 948 C CA . PRO A 1 123 ? 5.293 -20.781 -13.867 1 98.38 123 PRO A CA 1
ATOM 949 C C . PRO A 1 123 ? 4.137 -21.641 -14.375 1 98.38 123 PRO A C 1
ATOM 951 O O . PRO A 1 123 ? 3.156 -21.844 -13.664 1 98.38 123 PRO A O 1
ATOM 954 N N . GLY A 1 124 ? 4.262 -22.188 -15.516 1 98.81 124 GLY A N 1
ATOM 955 C CA . GLY A 1 124 ? 3.291 -23.078 -16.125 1 98.81 124 GLY A CA 1
ATOM 956 C C . GLY A 1 124 ? 2.934 -22.688 -17.547 1 98.81 124 GLY A C 1
ATOM 957 O O . GLY A 1 124 ? 3.604 -23.094 -18.5 1 98.81 124 GLY A O 1
ATOM 958 N N . VAL A 1 125 ? 1.925 -21.812 -17.625 1 98.88 125 VAL A N 1
ATOM 959 C CA . VAL A 1 125 ? 1.521 -21.344 -18.953 1 98.88 125 VAL A CA 1
ATOM 960 C C . VAL A 1 125 ? 2.693 -20.641 -19.625 1 98.88 125 VAL A C 1
ATOM 962 O O . VAL A 1 125 ? 2.945 -20.844 -20.812 1 98.88 125 VAL A O 1
ATOM 965 N N . THR A 1 126 ? 3.43 -19.844 -18.859 1 98.81 126 THR A N 1
ATOM 966 C CA . THR A 1 126 ? 4.578 -19.125 -19.391 1 98.81 126 THR A CA 1
ATOM 967 C C . THR A 1 126 ? 5.637 -20.094 -19.906 1 98.81 126 THR A C 1
ATOM 969 O O . THR A 1 126 ? 6.273 -19.844 -20.938 1 98.81 126 THR A O 1
ATOM 972 N N . ASN A 1 127 ? 5.828 -21.219 -19.219 1 98.81 127 ASN A N 1
ATOM 973 C CA . ASN A 1 127 ? 6.785 -22.219 -19.641 1 98.81 127 ASN A CA 1
ATOM 974 C C . ASN A 1 127 ? 6.387 -22.844 -20.984 1 98.81 127 ASN A C 1
ATOM 976 O O . ASN A 1 127 ? 7.23 -23.047 -21.859 1 98.81 127 ASN A O 1
ATOM 980 N N . VAL A 1 128 ? 5.129 -23.141 -21.094 1 98.81 128 VAL A N 1
ATOM 981 C CA . VAL A 1 128 ? 4.625 -23.766 -22.312 1 98.81 128 VAL A CA 1
ATOM 982 C C . VAL A 1 128 ? 4.715 -22.797 -23.484 1 98.81 128 VAL A C 1
ATOM 984 O O . VAL A 1 128 ? 5.078 -23.188 -24.594 1 98.81 128 VAL A O 1
ATOM 987 N N . MET A 1 129 ? 4.383 -21.547 -23.234 1 98.81 129 MET A N 1
ATOM 988 C CA . MET A 1 129 ? 4.504 -20.516 -24.266 1 98.81 129 MET A CA 1
ATOM 989 C C . MET A 1 129 ? 5.949 -20.391 -24.734 1 98.81 129 MET A C 1
ATOM 991 O O . MET A 1 129 ? 6.203 -20.219 -25.938 1 98.81 129 MET A O 1
ATOM 995 N N . ALA A 1 130 ? 6.852 -20.438 -23.797 1 98.75 130 ALA A N 1
ATOM 996 C CA . ALA A 1 130 ? 8.266 -20.359 -24.141 1 98.75 130 ALA A CA 1
ATOM 997 C C . ALA A 1 130 ? 8.688 -21.547 -25 1 98.75 130 ALA A C 1
ATOM 999 O O . ALA A 1 130 ? 9.461 -21.406 -25.938 1 98.75 130 ALA A O 1
ATOM 1000 N N . SER A 1 131 ? 8.195 -22.734 -24.641 1 98.19 131 SER A N 1
ATOM 1001 C CA . SER A 1 131 ? 8.477 -23.922 -25.438 1 98.19 131 SER A CA 1
ATOM 1002 C C . SER A 1 131 ? 7.953 -23.781 -26.859 1 98.19 131 SER A C 1
ATOM 1004 O O . SER A 1 131 ? 8.617 -24.188 -27.812 1 98.19 131 SER A O 1
ATOM 1006 N N . LYS A 1 132 ? 6.77 -23.25 -27 1 98.5 132 LYS A N 1
ATOM 1007 C CA . LYS A 1 132 ? 6.184 -23.031 -28.328 1 98.5 132 LYS A CA 1
ATOM 1008 C C . LYS A 1 132 ? 7.086 -22.141 -29.188 1 98.5 132 LYS A C 1
ATOM 1010 O O . LYS A 1 132 ? 7.328 -22.438 -30.344 1 98.5 132 LYS A O 1
ATOM 1015 N N . VAL A 1 133 ? 7.559 -21.031 -28.609 1 98.38 133 VAL A N 1
ATOM 1016 C CA . VAL A 1 133 ? 8.398 -20.078 -29.344 1 98.38 133 VAL A CA 1
ATOM 1017 C C . VAL A 1 133 ? 9.711 -20.75 -29.734 1 98.38 133 VAL A C 1
ATOM 1019 O O . VAL A 1 133 ? 10.219 -20.531 -30.844 1 98.38 133 VAL A O 1
ATOM 1022 N N . LYS A 1 134 ? 10.258 -21.562 -28.828 1 97.5 134 LYS A N 1
ATOM 1023 C CA . LYS A 1 134 ? 11.477 -22.297 -29.125 1 97.5 134 LYS A CA 1
ATOM 1024 C C . LYS A 1 134 ? 11.266 -23.234 -30.312 1 97.5 134 LYS A C 1
ATOM 1026 O O . LYS A 1 134 ? 12.141 -23.359 -31.172 1 97.5 134 LYS A O 1
ATOM 1031 N N . GLU A 1 135 ? 10.109 -23.906 -30.328 1 96.94 135 GLU A N 1
ATOM 1032 C CA . GLU A 1 135 ? 9.781 -24.797 -31.438 1 96.94 135 GLU A CA 1
ATOM 1033 C C . GLU A 1 135 ? 9.727 -24.047 -32.781 1 96.94 135 GLU A C 1
ATOM 1035 O O . GLU A 1 135 ? 10.141 -24.562 -33.812 1 96.94 135 GLU A O 1
ATOM 1040 N N . MET A 1 136 ? 9.312 -22.859 -32.688 1 96.62 136 MET A N 1
ATOM 1041 C CA . MET A 1 136 ? 9.07 -22.078 -33.906 1 96.62 136 MET A CA 1
ATOM 1042 C C . MET A 1 136 ? 10.359 -21.406 -34.375 1 96.62 136 MET A C 1
ATOM 1044 O O . MET A 1 136 ? 10.594 -21.312 -35.594 1 96.62 136 MET A O 1
ATOM 1048 N N . TYR A 1 137 ? 11.219 -20.953 -33.469 1 96.62 137 TYR A N 1
ATOM 1049 C CA . TYR A 1 137 ? 12.258 -20.031 -33.875 1 96.62 137 TYR A CA 1
ATOM 1050 C C . TYR A 1 137 ? 13.609 -20.422 -33.312 1 96.62 137 TYR A C 1
ATOM 1052 O O . TYR A 1 137 ? 14.617 -19.766 -33.562 1 96.62 137 TYR A O 1
ATOM 1060 N N . GLY A 1 138 ? 13.602 -21.547 -32.531 1 96.44 138 GLY A N 1
ATOM 1061 C CA . GLY A 1 138 ? 14.836 -21.922 -31.859 1 96.44 138 GLY A CA 1
ATOM 1062 C C . GLY A 1 138 ? 15.039 -21.188 -30.547 1 96.44 138 GLY A C 1
ATOM 1063 O O . GLY A 1 138 ? 14.109 -20.547 -30.031 1 96.44 138 GLY A O 1
ATOM 1064 N N . VAL A 1 139 ? 16.266 -21.297 -29.969 1 97.56 139 VAL A N 1
ATOM 1065 C CA . VAL A 1 139 ? 16.578 -20.719 -28.656 1 97.56 139 VAL A CA 1
ATOM 1066 C C . VAL A 1 139 ? 16.828 -19.219 -28.797 1 97.56 139 VAL A C 1
ATOM 1068 O O . VAL A 1 139 ? 17.656 -18.797 -29.594 1 97.56 139 VAL A O 1
ATOM 1071 N N . PRO A 1 140 ? 16.141 -18.375 -28.078 1 98.12 140 PRO A N 1
ATOM 1072 C CA . PRO A 1 140 ? 16.375 -16.938 -28.125 1 98.12 140 PRO A CA 1
ATOM 1073 C C . PRO A 1 140 ? 17.656 -16.531 -27.391 1 98.12 140 PRO A C 1
ATOM 1075 O O . PRO A 1 140 ? 18.203 -17.312 -26.609 1 98.12 140 PRO A O 1
ATOM 1078 N N . LEU A 1 141 ? 18.094 -15.312 -27.609 1 98.44 141 LEU A N 1
ATOM 1079 C CA . LEU A 1 141 ? 19.219 -14.727 -26.891 1 98.44 141 LEU A CA 1
ATOM 1080 C C . LEU A 1 141 ? 18.797 -14.25 -25.516 1 98.44 141 LEU A C 1
ATOM 1082 O O . LEU A 1 141 ? 19.578 -14.328 -24.562 1 98.44 141 LEU A O 1
ATOM 1086 N N . GLU A 1 142 ? 17.609 -13.672 -25.438 1 98.81 142 GLU A N 1
ATOM 1087 C CA . GLU A 1 142 ? 17.094 -13.164 -24.172 1 98.81 142 GLU A CA 1
ATOM 1088 C C . GLU A 1 142 ? 15.617 -13.539 -24 1 98.81 142 GLU A C 1
ATOM 1090 O O . GLU A 1 142 ? 14.875 -13.641 -24.969 1 98.81 142 GLU A O 1
ATOM 1095 N N . ILE A 1 143 ? 15.211 -13.773 -22.797 1 98.88 143 ILE A N 1
ATOM 1096 C CA . ILE A 1 143 ? 13.82 -14.016 -22.422 1 98.88 143 ILE A CA 1
ATOM 1097 C C . ILE A 1 143 ? 13.414 -13.086 -21.281 1 98.88 143 ILE A C 1
ATOM 1099 O O . ILE A 1 143 ? 14.008 -13.133 -20.203 1 98.88 143 ILE A O 1
ATOM 1103 N N . HIS A 1 144 ? 12.461 -12.188 -21.469 1 98.88 144 HIS A N 1
ATOM 1104 C CA . HIS A 1 144 ? 11.961 -11.273 -20.453 1 98.88 144 HIS A CA 1
ATOM 1105 C C . HIS A 1 144 ? 10.5 -11.57 -20.109 1 98.88 144 HIS A C 1
ATOM 1107 O O . HIS A 1 144 ? 9.617 -1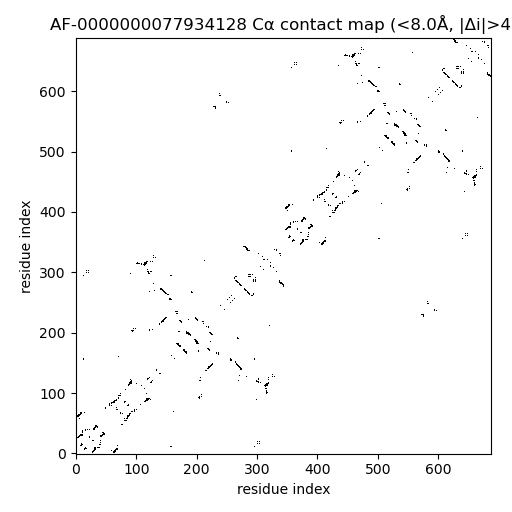1.383 -20.953 1 98.88 144 HIS A O 1
ATOM 1113 N N . LEU A 1 145 ? 10.273 -12.055 -18.922 1 98.94 145 LEU A N 1
ATOM 1114 C CA . LEU A 1 145 ? 8.93 -12.406 -18.484 1 98.94 145 LEU A CA 1
ATOM 1115 C C . LEU A 1 145 ? 8.336 -11.281 -17.625 1 98.94 145 LEU A C 1
ATOM 1117 O O . LEU A 1 145 ? 8.992 -10.781 -16.719 1 98.94 145 LEU A O 1
ATOM 1121 N N . ARG A 1 146 ? 7.148 -10.789 -17.969 1 98.94 146 ARG A N 1
ATOM 1122 C CA . ARG A 1 146 ? 6.422 -9.734 -17.266 1 98.94 146 ARG A CA 1
ATOM 1123 C C . ARG A 1 146 ? 5.004 -10.188 -16.922 1 98.94 146 ARG A C 1
ATOM 1125 O O . ARG A 1 146 ? 4.309 -10.758 -17.766 1 98.94 146 ARG A O 1
ATOM 1132 N N . ASP A 1 147 ? 4.613 -10.023 -15.695 1 98.69 147 ASP A N 1
ATOM 1133 C CA . ASP A 1 147 ? 3.262 -10.336 -15.234 1 98.69 147 ASP A CA 1
ATOM 1134 C C . ASP A 1 147 ? 2.561 -9.086 -14.711 1 98.69 147 ASP A C 1
ATOM 1136 O O . ASP A 1 147 ? 3.166 -8.281 -14 1 98.69 147 ASP A O 1
ATOM 1140 N N . GLY A 1 148 ? 1.343 -8.859 -15.141 1 98.5 148 GLY A N 1
ATOM 1141 C CA . GLY A 1 148 ? 0.549 -7.719 -14.719 1 98.5 148 GLY A CA 1
ATOM 1142 C C . GLY A 1 148 ? -0.894 -8.07 -14.414 1 98.5 148 GLY A C 1
ATOM 1143 O O . GLY A 1 148 ? -1.467 -8.961 -15.047 1 98.5 148 GLY A O 1
ATOM 1144 N N . TRP A 1 149 ? -1.491 -7.395 -13.438 1 97.88 149 TRP A N 1
ATOM 1145 C CA . TRP A 1 149 ? -2.906 -7.609 -13.148 1 97.88 149 TRP A CA 1
ATOM 1146 C C . TRP A 1 149 ? -3.594 -6.293 -12.797 1 97.88 149 TRP A C 1
ATOM 1148 O O . TRP A 1 149 ? -2.934 -5.316 -12.438 1 97.88 149 TRP A O 1
ATOM 1158 N N . LYS A 1 150 ? -4.883 -6.168 -13.008 1 96.44 150 LYS A N 1
ATOM 1159 C CA . LYS A 1 150 ? -5.738 -5.039 -12.656 1 96.44 150 LYS A CA 1
ATOM 1160 C C . LYS A 1 150 ? -6.977 -5.5 -11.891 1 96.44 150 LYS A C 1
ATOM 1162 O O . LYS A 1 150 ? -7.578 -6.52 -12.234 1 96.44 150 LYS A O 1
ATOM 1167 N N . SER A 1 151 ? -7.297 -4.859 -10.844 1 94.81 151 SER A N 1
ATOM 1168 C CA . SER A 1 151 ? -8.477 -5.109 -10.023 1 94.81 151 SER A CA 1
ATOM 1169 C C . SER A 1 151 ? -8.977 -3.828 -9.367 1 94.81 151 SER A C 1
ATOM 1171 O O . SER A 1 151 ? -8.219 -2.873 -9.195 1 94.81 151 SER A O 1
ATOM 1173 N N . SER A 1 152 ? -10.227 -3.711 -9.055 1 88.06 152 SER A N 1
ATOM 1174 C CA . SER A 1 152 ? -10.781 -2.596 -8.297 1 88.06 152 SER A CA 1
ATOM 1175 C C . SER A 1 152 ? -10.828 -2.908 -6.805 1 88.06 152 SER A C 1
ATOM 1177 O O . SER A 1 152 ? -11.172 -2.047 -5.992 1 88.06 152 SER A O 1
ATOM 1179 N N . LEU A 1 153 ? -10.492 -4.105 -6.465 1 81.44 153 LEU A N 1
ATOM 1180 C CA . LEU A 1 153 ? -10.586 -4.586 -5.094 1 81.44 153 LEU A CA 1
ATOM 1181 C C . LEU A 1 153 ? -9.211 -4.641 -4.438 1 81.44 153 LEU A C 1
ATOM 1183 O O . LEU A 1 153 ? -8.219 -4.957 -5.098 1 81.44 153 LEU A O 1
ATOM 1187 N N . GLU A 1 154 ? -9.227 -4.309 -3.195 1 80.19 154 GLU A N 1
ATOM 1188 C CA . GLU A 1 154 ? -8.016 -4.43 -2.393 1 80.19 154 GLU A CA 1
ATOM 1189 C C . GLU A 1 154 ? -8.055 -5.684 -1.523 1 80.19 154 GLU A C 1
ATOM 1191 O O . GLU A 1 154 ? -8.602 -5.664 -0.418 1 80.19 154 GLU A O 1
ATOM 1196 N N . ASN A 1 155 ? -7.707 -6.73 -2.033 1 86.19 155 ASN A N 1
ATOM 1197 C CA . ASN A 1 155 ? -7.703 -7.996 -1.305 1 86.19 155 ASN A CA 1
ATOM 1198 C C . ASN A 1 155 ? -6.504 -8.859 -1.688 1 86.19 155 ASN A C 1
ATOM 1200 O O . ASN A 1 155 ? -5.785 -8.547 -2.641 1 86.19 155 ASN A O 1
ATOM 1204 N N . PHE A 1 156 ? -6.262 -9.812 -0.883 1 90.19 156 PHE A N 1
ATOM 1205 C CA . PHE A 1 156 ? -5.281 -10.852 -1.195 1 90.19 156 PHE A CA 1
ATOM 1206 C C . PHE A 1 156 ? -5.953 -12.062 -1.821 1 90.19 156 PHE A C 1
ATOM 1208 O O . PHE A 1 156 ? -6.613 -12.844 -1.127 1 90.19 156 PHE A O 1
ATOM 1215 N N . ASN A 1 157 ? -5.695 -12.203 -3.043 1 90.12 157 ASN A N 1
ATOM 1216 C CA . ASN A 1 157 ? -6.48 -13.172 -3.805 1 90.12 157 ASN A CA 1
ATOM 1217 C C . ASN A 1 157 ? -5.688 -14.445 -4.086 1 90.12 157 ASN A C 1
ATOM 1219 O O . ASN A 1 157 ? -6.164 -15.336 -4.793 1 90.12 157 ASN A O 1
ATOM 1223 N N . TRP A 1 158 ? -4.484 -14.555 -3.635 1 89.5 158 TRP A N 1
ATOM 1224 C CA . TRP A 1 158 ? -3.691 -15.781 -3.609 1 89.5 158 TRP A CA 1
ATOM 1225 C C . TRP A 1 158 ? -2.762 -15.805 -2.4 1 89.5 158 TRP A C 1
ATOM 1227 O O . TRP A 1 158 ? -2.91 -15 -1.48 1 89.5 158 TRP A O 1
ATOM 1237 N N . SER A 1 159 ? -1.851 -16.734 -2.264 1 91.75 159 SER A N 1
ATOM 1238 C CA . SER A 1 159 ? -1.072 -17.016 -1.063 1 91.75 159 SER A CA 1
ATOM 1239 C C . SER A 1 159 ? -0.416 -15.75 -0.517 1 91.75 159 SER A C 1
ATOM 1241 O O . SER A 1 159 ? 0.502 -15.203 -1.133 1 91.75 159 SER A O 1
ATOM 1243 N N . VAL A 1 160 ? -0.797 -15.336 0.708 1 93.5 160 VAL A N 1
ATOM 1244 C CA . VAL A 1 160 ? -0.208 -14.195 1.396 1 93.5 160 VAL A CA 1
ATOM 1245 C C . VAL A 1 160 ? 1.277 -14.445 1.644 1 93.5 160 VAL A C 1
ATOM 1247 O O . VAL A 1 160 ? 2.111 -13.57 1.408 1 93.5 160 VAL A O 1
ATOM 1250 N N . ASP A 1 161 ? 1.614 -15.672 2.035 1 94.75 161 ASP A N 1
ATOM 1251 C CA . ASP A 1 161 ? 3 -16.031 2.324 1 94.75 161 ASP A CA 1
ATOM 1252 C C . ASP A 1 161 ? 3.875 -15.891 1.081 1 94.75 161 ASP A C 1
ATOM 1254 O O . ASP A 1 161 ? 4.98 -15.352 1.151 1 94.75 161 ASP A O 1
ATOM 1258 N N . THR A 1 162 ? 3.361 -16.375 0.021 1 95.56 162 THR A N 1
ATOM 1259 C CA . THR A 1 162 ? 4.133 -16.328 -1.217 1 95.56 162 THR A CA 1
ATOM 1260 C C . THR A 1 162 ? 4.34 -14.883 -1.672 1 95.56 162 THR A C 1
ATOM 1262 O O . THR A 1 162 ? 5.43 -14.516 -2.113 1 95.56 162 THR A O 1
ATOM 1265 N N . GLN A 1 163 ? 3.312 -14.078 -1.564 1 94.5 163 GLN A N 1
ATOM 1266 C CA . GLN A 1 163 ? 3.42 -12.672 -1.939 1 94.5 163 GLN A CA 1
ATOM 1267 C C . GLN A 1 163 ? 4.465 -11.953 -1.092 1 94.5 163 GLN A C 1
ATOM 1269 O O . GLN A 1 163 ? 5.266 -11.172 -1.613 1 94.5 163 GLN A O 1
ATOM 1274 N N . LEU A 1 164 ? 4.441 -12.234 0.212 1 95.31 164 LEU A N 1
ATOM 1275 C CA . LEU A 1 164 ? 5.406 -11.602 1.106 1 95.31 164 LEU A CA 1
ATOM 1276 C C . LEU A 1 164 ? 6.82 -12.07 0.796 1 95.31 164 LEU A C 1
ATOM 1278 O O . LEU A 1 164 ? 7.773 -11.289 0.885 1 95.31 164 LEU A O 1
ATOM 1282 N N . ASP A 1 165 ? 6.973 -13.336 0.466 1 96.62 165 ASP A N 1
ATOM 1283 C CA . ASP A 1 165 ? 8.289 -13.859 0.108 1 96.62 165 ASP A CA 1
ATOM 1284 C C . ASP A 1 165 ? 8.805 -13.203 -1.173 1 96.62 165 ASP A C 1
ATOM 1286 O O . ASP A 1 165 ? 9.984 -12.875 -1.271 1 96.62 165 ASP A O 1
ATOM 1290 N N . GLU A 1 166 ? 7.941 -13.031 -2.139 1 95.94 166 GLU A N 1
ATOM 1291 C CA . GLU A 1 166 ? 8.312 -12.344 -3.373 1 95.94 166 GLU A CA 1
ATOM 1292 C C . GLU A 1 166 ? 8.727 -10.906 -3.098 1 95.94 166 GLU A C 1
ATOM 1294 O O . GLU A 1 166 ? 9.602 -10.367 -3.777 1 95.94 166 GLU A O 1
ATOM 1299 N N . ALA A 1 167 ? 8.148 -10.352 -2.072 1 92.19 167 ALA A N 1
ATOM 1300 C CA . ALA A 1 167 ? 8.398 -8.953 -1.751 1 92.19 167 ALA A CA 1
ATOM 1301 C C . ALA A 1 167 ? 9.664 -8.797 -0.915 1 92.19 167 ALA A C 1
ATOM 1303 O O . ALA A 1 167 ? 10.195 -7.691 -0.783 1 92.19 167 ALA A O 1
ATOM 1304 N N . THR A 1 168 ? 10.211 -9.898 -0.362 1 93.75 168 THR A N 1
ATOM 1305 C CA . THR A 1 168 ? 11.281 -9.719 0.616 1 93.75 168 THR A CA 1
ATOM 1306 C C . THR A 1 168 ? 12.523 -10.5 0.2 1 93.75 168 THR A C 1
ATOM 1308 O O . THR A 1 168 ? 13.633 -10.172 0.622 1 93.75 168 THR A O 1
ATOM 1311 N N . MET A 1 169 ? 12.344 -11.555 -0.597 1 96.44 169 MET A N 1
ATOM 1312 C CA . MET A 1 169 ? 13.492 -12.359 -0.991 1 96.44 169 MET A CA 1
ATOM 1313 C C . MET A 1 169 ? 14.219 -11.727 -2.172 1 96.44 169 MET A C 1
ATOM 1315 O O . MET A 1 169 ? 13.594 -11.133 -3.051 1 96.44 169 MET A O 1
ATOM 1319 N N . ASP A 1 170 ? 15.547 -11.953 -2.207 1 98 170 ASP A N 1
ATOM 1320 C CA . ASP A 1 170 ? 16.328 -11.492 -3.354 1 98 170 ASP A CA 1
ATOM 1321 C C . ASP A 1 170 ? 15.867 -12.188 -4.637 1 98 170 ASP A C 1
ATOM 1323 O O . ASP A 1 170 ? 15.547 -13.375 -4.625 1 98 170 ASP A O 1
ATOM 1327 N N . ALA A 1 171 ? 15.844 -11.43 -5.672 1 98.38 171 ALA A N 1
ATOM 1328 C CA . ALA A 1 171 ? 15.352 -11.914 -6.961 1 98.38 171 ALA A CA 1
ATOM 1329 C C . ALA A 1 171 ? 16.5 -12.375 -7.848 1 98.38 171 ALA A C 1
ATOM 1331 O O . ALA A 1 171 ? 17.484 -11.641 -8.039 1 98.38 171 ALA A O 1
ATOM 1332 N N . PRO A 1 172 ? 16.375 -13.531 -8.375 1 98.5 172 PRO A N 1
ATOM 1333 C CA . PRO A 1 172 ? 17.391 -13.977 -9.32 1 98.5 172 PRO A CA 1
ATOM 1334 C C . PRO A 1 172 ? 17.203 -13.367 -10.711 1 98.5 172 PRO A C 1
ATOM 1336 O O . PRO A 1 172 ? 16.078 -13.188 -11.164 1 98.5 172 PRO A O 1
ATOM 1339 N N . ILE A 1 173 ? 18.297 -13.117 -11.367 1 98.44 173 ILE A N 1
ATOM 1340 C CA . ILE A 1 173 ? 18.344 -12.789 -12.789 1 98.44 173 ILE A CA 1
ATOM 1341 C C . ILE A 1 173 ? 19.453 -13.594 -13.461 1 98.44 173 ILE A C 1
ATOM 1343 O O . ILE A 1 173 ? 20.453 -13.93 -12.836 1 98.44 173 ILE A O 1
ATOM 1347 N N . TRP A 1 174 ? 19.25 -13.961 -14.672 1 98.5 174 TRP A N 1
ATOM 1348 C CA . TRP A 1 174 ? 20.281 -14.602 -15.484 1 98.5 174 TRP A CA 1
ATOM 1349 C C . TRP A 1 174 ? 20.922 -13.594 -16.438 1 98.5 174 TRP A C 1
ATOM 1351 O O . TRP A 1 174 ? 20.25 -13.016 -17.281 1 98.5 174 TRP A O 1
ATOM 1361 N N . ASP A 1 175 ? 22.125 -13.328 -16.266 1 97.25 175 ASP A N 1
ATOM 1362 C CA . ASP A 1 175 ? 22.938 -12.445 -17.094 1 97.25 175 ASP A CA 1
ATOM 1363 C C . ASP A 1 175 ? 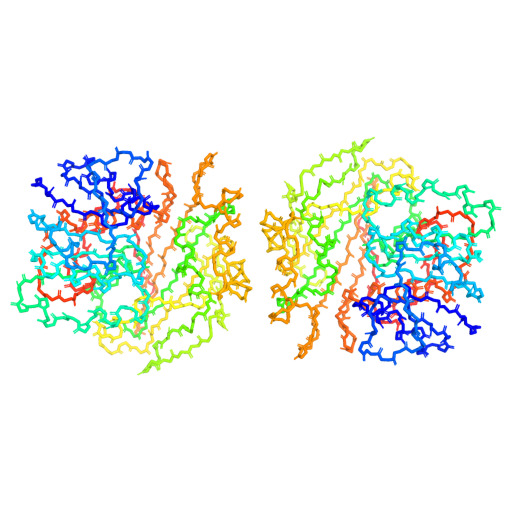24.297 -13.086 -17.391 1 97.25 175 ASP A C 1
ATOM 1365 O O . ASP A 1 175 ? 25.344 -12.57 -16.969 1 97.25 175 ASP A O 1
ATOM 1369 N N . GLY A 1 176 ? 24.266 -14.125 -18.188 1 95.44 176 GLY A N 1
ATOM 1370 C CA . GLY A 1 176 ? 25.453 -14.945 -18.391 1 95.44 176 GLY A CA 1
ATOM 1371 C C . GLY A 1 176 ? 25.797 -15.828 -17.203 1 95.44 176 GLY A C 1
ATOM 1372 O O . GLY A 1 176 ? 26.391 -16.891 -17.375 1 95.44 176 GLY A O 1
ATOM 1373 N N . GLU A 1 177 ? 25.391 -15.328 -16.078 1 96.81 177 GLU A N 1
ATOM 1374 C CA . GLU A 1 177 ? 25.469 -16.047 -14.82 1 96.81 177 GLU A CA 1
ATOM 1375 C C . GLU A 1 177 ? 24.328 -15.664 -13.883 1 96.81 177 GLU A C 1
ATOM 1377 O O . GLU A 1 177 ? 23.672 -14.648 -14.102 1 96.81 177 GLU A O 1
ATOM 1382 N N . MET A 1 178 ? 24.141 -16.5 -12.844 1 97.94 178 MET A N 1
ATOM 1383 C CA . MET A 1 178 ? 23.062 -16.203 -11.898 1 97.94 178 MET A CA 1
ATOM 1384 C C . MET A 1 178 ? 23.469 -15.07 -10.953 1 97.94 178 MET A C 1
ATOM 1386 O O . MET A 1 1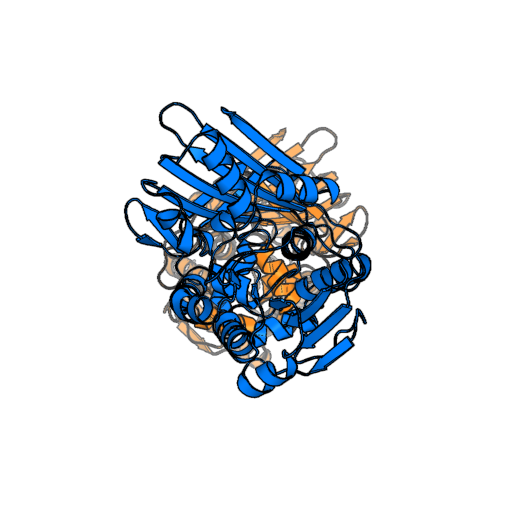78 ? 24.547 -15.117 -10.352 1 97.94 178 MET A O 1
ATOM 1390 N N . LYS A 1 179 ? 22.688 -14.008 -10.906 1 98.31 179 LYS A N 1
ATOM 1391 C CA . LYS A 1 179 ? 22.844 -12.898 -9.977 1 98.31 179 LYS A CA 1
ATOM 1392 C C . LYS A 1 179 ? 21.594 -12.695 -9.133 1 98.31 179 LYS A C 1
ATOM 1394 O O . LYS A 1 179 ? 20.5 -13.125 -9.516 1 98.31 179 LYS A O 1
ATOM 1399 N N . PHE A 1 180 ? 21.766 -12.109 -7.984 1 98.56 180 PHE A N 1
ATOM 1400 C CA . PHE A 1 180 ? 20.656 -11.859 -7.078 1 98.56 180 PHE A CA 1
ATOM 1401 C C . PHE A 1 180 ? 20.594 -10.391 -6.688 1 98.56 180 PHE A C 1
ATOM 1403 O O . PHE A 1 180 ? 21.609 -9.805 -6.301 1 98.56 180 PHE A O 1
ATOM 1410 N N . LEU A 1 181 ? 19.453 -9.789 -6.922 1 98.12 181 LEU A N 1
ATOM 1411 C CA . LEU A 1 181 ? 19.219 -8.383 -6.594 1 98.12 181 LEU A CA 1
ATOM 1412 C C . LEU A 1 181 ? 18.094 -8.242 -5.574 1 98.12 181 LEU A C 1
ATOM 1414 O O . LEU A 1 181 ? 17.234 -9.117 -5.48 1 98.12 181 LEU A O 1
ATOM 1418 N N . PRO A 1 182 ? 18.078 -7.137 -4.816 1 96.12 182 PRO A N 1
ATOM 1419 C CA . PRO A 1 182 ? 16.953 -6.91 -3.906 1 96.12 182 PRO A CA 1
ATOM 1420 C C . PRO A 1 182 ? 15.625 -6.816 -4.633 1 96.12 182 PRO A C 1
ATOM 1422 O O . PRO A 1 182 ? 15.555 -6.285 -5.746 1 96.12 182 PRO A O 1
ATOM 1425 N N . PRO A 1 183 ? 14.633 -7.324 -3.965 1 96.06 183 PRO A N 1
ATOM 1426 C CA . PRO A 1 183 ? 13.312 -7.164 -4.594 1 96.06 183 PRO A CA 1
ATOM 1427 C C . PRO A 1 183 ? 12.953 -5.699 -4.824 1 96.06 183 PRO A C 1
ATOM 1429 O O . PRO A 1 183 ? 13.289 -4.836 -4.016 1 96.06 183 PRO A O 1
ATOM 1432 N N . PHE A 1 184 ? 12.312 -5.363 -5.93 1 93 184 PHE A N 1
ATOM 1433 C CA . PHE A 1 184 ? 11.789 -4.055 -6.301 1 93 184 PHE A CA 1
ATOM 1434 C C . PHE A 1 184 ? 12.914 -3.086 -6.625 1 93 184 PHE A C 1
ATOM 1436 O O . PHE A 1 184 ? 12.695 -1.878 -6.73 1 93 184 PHE A O 1
ATOM 1443 N N . SER A 1 185 ? 14.125 -3.582 -6.77 1 94.06 185 SER A N 1
ATOM 1444 C CA . SER A 1 185 ? 15.266 -2.721 -7.059 1 94.06 185 SER A CA 1
ATOM 1445 C C . SER A 1 185 ? 15.242 -2.24 -8.508 1 94.06 185 SER A C 1
ATOM 1447 O O . SER A 1 185 ? 15.93 -1.277 -8.859 1 94.06 185 SER A O 1
ATOM 1449 N N . VAL A 1 186 ? 14.547 -2.949 -9.336 1 95.56 186 VAL A N 1
ATOM 1450 C CA . VAL A 1 186 ? 14.359 -2.59 -10.742 1 95.56 186 VAL A CA 1
ATOM 1451 C C . VAL A 1 186 ? 12.867 -2.541 -11.062 1 95.56 186 VAL A C 1
ATOM 1453 O O . VAL A 1 186 ? 12.102 -3.396 -10.609 1 95.56 186 VAL A O 1
ATOM 1456 N N . SER A 1 187 ? 12.469 -1.459 -11.711 1 95.62 187 SER A N 1
ATOM 1457 C CA . SER A 1 187 ? 11.078 -1.36 -12.148 1 95.62 187 SER A CA 1
ATOM 1458 C C . SER A 1 187 ? 10.984 -0.865 -13.594 1 95.62 187 SER A C 1
ATOM 1460 O O . SER A 1 187 ? 11.93 -0.263 -14.109 1 95.62 187 SER A O 1
ATOM 1462 N N . GLU A 1 188 ? 9.906 -1.227 -14.266 1 97.06 188 GLU A N 1
ATOM 1463 C CA . GLU A 1 188 ? 9.617 -0.729 -15.609 1 97.06 188 GLU A CA 1
ATOM 1464 C C . GLU A 1 188 ? 8.125 -0.735 -15.898 1 97.06 188 GLU A C 1
ATOM 1466 O O . GLU A 1 188 ? 7.387 -1.565 -15.359 1 97.06 188 GLU A O 1
ATOM 1471 N N . GLU A 1 189 ? 7.691 0.238 -16.672 1 96.69 189 GLU A N 1
ATOM 1472 C CA . GLU A 1 189 ? 6.316 0.246 -17.172 1 96.69 189 GLU A CA 1
ATOM 1473 C C . GLU A 1 189 ? 6.164 -0.648 -18.391 1 96.69 189 GLU A C 1
ATOM 1475 O O . GLU A 1 189 ? 6.914 -0.513 -19.359 1 96.69 189 GLU A O 1
ATOM 1480 N N . VAL A 1 190 ? 5.23 -1.532 -18.344 1 98.5 190 VAL A N 1
ATOM 1481 C CA . VAL A 1 190 ? 5.012 -2.486 -19.422 1 98.5 190 VAL A CA 1
ATOM 1482 C C . VAL A 1 190 ? 3.641 -2.252 -20.047 1 98.5 190 VAL A C 1
ATOM 1484 O O . VAL A 1 190 ? 2.656 -2.029 -19.344 1 98.5 190 VAL A O 1
ATOM 1487 N N . ASN A 1 191 ? 3.584 -2.236 -21.344 1 98.19 191 ASN A N 1
ATOM 1488 C CA . ASN A 1 191 ? 2.322 -2.154 -22.078 1 98.19 191 ASN A CA 1
ATOM 1489 C C . ASN A 1 191 ? 1.709 -3.535 -22.297 1 98.19 191 ASN A C 1
ATOM 1491 O O . ASN A 1 191 ? 2.021 -4.211 -23.281 1 98.19 191 ASN A O 1
ATOM 1495 N N . PHE A 1 192 ? 0.79 -3.934 -21.469 1 98.62 192 PHE A N 1
ATOM 1496 C CA . PHE A 1 192 ? 0.024 -5.164 -21.641 1 98.62 192 PHE A CA 1
ATOM 1497 C C . PHE A 1 192 ? -1.231 -4.906 -22.469 1 98.62 192 PHE A C 1
ATOM 1499 O O . PHE A 1 192 ? -1.617 -3.754 -22.672 1 98.62 192 PHE A O 1
ATOM 1506 N N . SER A 1 193 ? -1.837 -5.938 -22.906 1 98.19 193 SER A N 1
ATOM 1507 C CA . SER A 1 193 ? -3.121 -5.809 -23.594 1 98.19 193 SER A CA 1
ATOM 1508 C C . SER A 1 193 ? -4.191 -5.258 -22.656 1 98.19 193 SER A C 1
ATOM 1510 O O . SER A 1 193 ? -5.18 -4.676 -23.109 1 98.19 193 SER A O 1
ATOM 1512 N N . ILE A 1 194 ? -3.975 -5.379 -21.359 1 98.06 194 ILE A N 1
ATOM 1513 C CA . ILE A 1 194 ? -4.965 -4.941 -20.391 1 98.06 194 ILE A CA 1
ATOM 1514 C C . ILE A 1 194 ? -4.617 -3.543 -19.891 1 98.06 194 ILE A C 1
ATOM 1516 O O . ILE A 1 194 ? -5.234 -3.041 -18.953 1 98.06 194 ILE A O 1
ATOM 1520 N N . GLY A 1 195 ? -3.609 -2.893 -20.531 1 97.38 195 GLY A N 1
ATOM 1521 C CA . GLY A 1 195 ? -3.201 -1.543 -20.172 1 97.38 195 GLY A CA 1
ATOM 1522 C C . GLY A 1 195 ? -1.769 -1.464 -19.672 1 97.38 195 GLY A C 1
ATOM 1523 O O . GLY A 1 195 ? -1.084 -2.484 -19.578 1 97.38 195 GLY A O 1
ATOM 1524 N N . LYS A 1 196 ? -1.277 -0.242 -19.484 1 97.19 196 LYS A N 1
ATOM 1525 C CA . LYS A 1 196 ? 0.076 -0.012 -18.984 1 97.19 196 LYS A CA 1
ATOM 1526 C C . LYS A 1 196 ? 0.174 -0.326 -17.484 1 97.19 196 LYS A C 1
ATOM 1528 O O . LYS A 1 196 ? -0.644 0.143 -16.703 1 97.19 196 LYS A O 1
ATOM 1533 N N . ILE A 1 197 ? 1.128 -1.131 -17.047 1 97.38 197 ILE A N 1
ATOM 1534 C CA . ILE A 1 197 ? 1.314 -1.532 -15.656 1 97.38 197 ILE A CA 1
ATOM 1535 C C . ILE A 1 197 ? 2.791 -1.421 -15.281 1 97.38 197 ILE A C 1
ATOM 1537 O O . ILE A 1 197 ? 3.662 -1.884 -16.016 1 97.38 197 ILE A O 1
ATOM 1541 N N . LYS A 1 198 ? 3.062 -0.736 -14.234 1 95.69 198 LYS A N 1
ATOM 1542 C CA . LYS A 1 198 ? 4.418 -0.733 -13.688 1 95.69 198 LYS A CA 1
ATOM 1543 C C . LYS A 1 198 ? 4.766 -2.084 -13.07 1 95.69 198 LYS A C 1
ATOM 1545 O O . LYS A 1 198 ? 4 -2.615 -12.258 1 95.69 198 LYS A O 1
ATOM 1550 N N . THR A 1 199 ? 5.898 -2.66 -13.43 1 98.19 199 THR A N 1
ATOM 1551 C CA . THR A 1 199 ? 6.332 -3.959 -12.93 1 98.19 199 THR A CA 1
ATOM 1552 C C . THR A 1 199 ? 7.652 -3.83 -12.172 1 98.19 199 THR A C 1
ATOM 1554 O O . THR A 1 199 ? 8.398 -2.865 -12.367 1 98.19 199 THR A O 1
ATOM 1557 N N . TYR A 1 200 ? 7.852 -4.812 -11.312 1 97.5 200 TYR A N 1
ATOM 1558 C CA . TYR A 1 200 ? 9.031 -4.809 -10.453 1 97.5 200 TYR A CA 1
ATOM 1559 C C . TYR A 1 200 ? 9.734 -6.164 -10.484 1 97.5 200 TYR A C 1
ATOM 1561 O O . TYR A 1 200 ? 9.078 -7.203 -10.641 1 97.5 200 TYR A O 1
ATOM 1569 N N . LEU A 1 201 ? 11.039 -6.105 -10.289 1 98.31 201 LEU A N 1
ATOM 1570 C CA . LEU A 1 201 ? 11.844 -7.32 -10.164 1 98.31 201 LEU A CA 1
ATOM 1571 C C . LEU A 1 201 ? 11.5 -8.07 -8.883 1 98.31 201 LEU A C 1
ATOM 1573 O O . LEU A 1 201 ? 11.508 -7.484 -7.797 1 98.31 201 LEU A O 1
ATOM 1577 N N . THR A 1 202 ? 11.078 -9.336 -9 1 98.12 202 THR A N 1
ATOM 1578 C CA . THR A 1 202 ? 10.852 -10.203 -7.852 1 98.12 202 THR A CA 1
ATOM 1579 C C . THR A 1 202 ? 11.344 -11.625 -8.141 1 98.12 202 THR A C 1
ATOM 1581 O O . THR A 1 202 ? 11.742 -11.93 -9.266 1 98.12 202 THR A O 1
ATOM 1584 N N . ILE A 1 203 ? 11.406 -12.453 -7.129 1 98.44 203 ILE A N 1
ATOM 1585 C C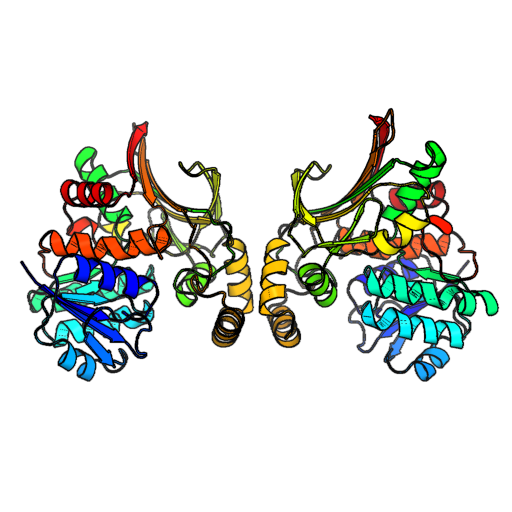A . ILE A 1 203 ? 11.836 -13.844 -7.254 1 98.44 203 ILE A CA 1
ATOM 1586 C C . ILE A 1 203 ? 10.719 -14.672 -7.898 1 98.44 203 ILE A C 1
ATOM 1588 O O . ILE A 1 203 ? 9.555 -14.539 -7.535 1 98.44 203 ILE A O 1
ATOM 1592 N N . HIS A 1 204 ? 11.078 -15.531 -8.844 1 98.5 204 HIS A N 1
ATOM 1593 C CA . HIS A 1 204 ? 10.094 -16.391 -9.492 1 98.5 204 HIS A CA 1
ATOM 1594 C C . HIS A 1 204 ? 10.742 -17.688 -9.992 1 98.5 204 HIS A C 1
ATOM 1596 O O . HIS A 1 204 ? 11.961 -17.766 -10.109 1 98.5 204 HIS A O 1
ATOM 1602 N N . SER A 1 205 ? 9.945 -18.641 -10.344 1 98.5 205 SER A N 1
ATOM 1603 C CA . SER A 1 205 ? 10.383 -20.016 -10.547 1 98.5 205 SER A CA 1
ATOM 1604 C C . SER A 1 205 ? 11.039 -20.188 -11.914 1 98.5 205 SER A C 1
ATOM 1606 O O . SER A 1 205 ? 11.914 -21.047 -12.086 1 98.5 205 SER A O 1
ATOM 1608 N N . GLU A 1 206 ? 10.695 -19.438 -12.914 1 98.5 206 GLU A N 1
ATOM 1609 C CA . GLU A 1 206 ? 11.164 -19.641 -14.281 1 98.5 206 GLU A CA 1
ATOM 1610 C C . GLU A 1 206 ? 12.68 -19.531 -14.367 1 98.5 206 GLU A C 1
ATOM 1612 O O . GLU A 1 206 ? 13.32 -20.203 -15.172 1 98.5 206 GLU A O 1
ATOM 1617 N N . LEU A 1 207 ? 13.234 -18.734 -13.492 1 98.56 207 LEU A N 1
ATOM 1618 C CA . LEU A 1 207 ? 14.672 -18.516 -13.492 1 98.56 207 LEU A CA 1
ATOM 1619 C C . LEU A 1 207 ? 15.422 -19.781 -13.086 1 98.56 207 LEU A C 1
ATOM 1621 O O . LEU A 1 207 ? 16.609 -19.922 -13.383 1 98.56 207 LEU A O 1
ATOM 1625 N N . ALA A 1 208 ? 14.711 -20.672 -12.414 1 98.19 208 ALA A N 1
ATOM 1626 C CA . ALA A 1 208 ? 15.352 -21.906 -11.945 1 98.19 208 ALA A CA 1
ATOM 1627 C C . ALA A 1 208 ? 15.516 -22.906 -13.094 1 98.19 208 ALA A C 1
ATOM 1629 O O . ALA A 1 208 ? 16.344 -23.812 -13.016 1 98.19 208 ALA A O 1
ATOM 1630 N N . THR A 1 209 ? 14.781 -22.766 -14.203 1 97.94 209 THR A N 1
ATOM 1631 C CA . THR A 1 209 ? 14.797 -23.812 -15.211 1 97.94 209 THR A CA 1
ATOM 1632 C C . THR A 1 209 ? 15.164 -23.25 -16.578 1 97.94 209 THR A C 1
ATOM 1634 O O . THR A 1 209 ? 15.82 -23.922 -17.375 1 97.94 209 THR A O 1
ATOM 1637 N N . PHE A 1 210 ? 14.82 -21.969 -16.891 1 98.44 210 PHE A N 1
ATOM 1638 C CA . PHE A 1 210 ? 14.93 -21.422 -18.234 1 98.44 210 PHE A CA 1
ATOM 1639 C C . PHE A 1 210 ? 16.391 -21.375 -18.688 1 98.44 210 PHE A C 1
ATOM 1641 O O . PHE A 1 210 ? 16.703 -21.781 -19.812 1 98.44 210 PHE A O 1
ATOM 1648 N N . PRO A 1 211 ? 17.359 -20.984 -17.797 1 96.75 211 PRO A N 1
ATOM 1649 C CA . PRO A 1 211 ? 18.75 -20.953 -18.266 1 96.75 211 PRO A CA 1
ATOM 1650 C C . PRO A 1 211 ? 19.25 -22.344 -18.672 1 96.75 211 PRO A C 1
ATOM 1652 O O . PRO A 1 211 ? 20.188 -22.438 -19.469 1 96.75 211 PRO A O 1
ATOM 1655 N N . TYR A 1 212 ? 18.562 -23.359 -18.203 1 93.31 212 TYR A N 1
ATOM 1656 C CA . TYR A 1 212 ? 19.016 -24.719 -18.484 1 93.31 212 TYR A CA 1
ATOM 1657 C C . TYR A 1 212 ? 18.234 -25.328 -19.641 1 93.31 212 TYR A C 1
ATOM 1659 O O . TYR A 1 212 ? 18.781 -26.125 -20.406 1 93.31 212 TYR A O 1
ATOM 1667 N N . THR A 1 213 ? 16.984 -24.984 -19.719 1 93.94 213 THR A N 1
ATOM 1668 C CA . THR A 1 213 ? 16.141 -25.5 -20.781 1 93.94 213 THR A CA 1
ATOM 1669 C C . THR A 1 213 ? 16.453 -24.812 -22.109 1 93.94 213 THR A C 1
ATOM 1671 O O . THR A 1 213 ? 16.25 -25.391 -23.172 1 93.94 213 THR A O 1
ATOM 1674 N N . PHE A 1 214 ? 17 -23.578 -22.047 1 96.69 214 PHE A N 1
ATOM 1675 C CA . PHE A 1 214 ? 17.328 -22.781 -23.219 1 96.69 214 PHE A CA 1
ATOM 1676 C C . PHE A 1 214 ? 18.828 -22.5 -23.266 1 96.69 214 PHE A C 1
ATOM 1678 O O . PHE A 1 214 ? 19.25 -21.359 -23.062 1 96.69 214 PHE A O 1
ATOM 1685 N N . PRO A 1 215 ? 19.531 -23.531 -23.656 1 94.56 215 PRO A N 1
ATOM 1686 C CA . PRO A 1 215 ? 20.984 -23.359 -23.641 1 94.56 215 PRO A CA 1
ATOM 1687 C C . PRO A 1 215 ? 21.453 -22.203 -24.531 1 94.56 215 PRO A C 1
ATOM 1689 O O . PRO A 1 215 ? 21 -22.094 -25.672 1 94.56 215 PRO A O 1
ATOM 1692 N N . GLY A 1 216 ? 22.328 -21.375 -24 1 94.19 216 GLY A N 1
ATOM 1693 C CA . GLY A 1 216 ? 22.859 -20.281 -24.797 1 94.19 216 GLY A CA 1
ATOM 1694 C C . GLY A 1 216 ? 22.156 -18.969 -24.531 1 94.19 216 GLY A C 1
ATOM 1695 O O . GLY A 1 216 ? 22.641 -17.906 -24.953 1 94.19 216 GLY A O 1
ATOM 1696 N N . VAL A 1 217 ? 21.016 -19.016 -23.906 1 97.69 217 VAL A N 1
ATOM 1697 C CA . VAL A 1 217 ? 20.328 -17.781 -23.531 1 97.69 217 VAL A CA 1
ATOM 1698 C C . VAL A 1 217 ? 21.25 -16.906 -22.688 1 97.69 217 VAL A C 1
ATOM 1700 O O . VAL A 1 217 ? 21.938 -17.406 -21.797 1 97.69 217 VAL A O 1
ATOM 1703 N N . THR A 1 218 ? 21.281 -15.609 -22.922 1 97.94 218 THR A N 1
ATOM 1704 C CA . THR A 1 218 ? 22.25 -14.742 -22.266 1 97.94 218 THR A CA 1
ATOM 1705 C C . THR A 1 218 ? 21.594 -13.93 -21.156 1 97.94 218 THR A C 1
ATOM 1707 O O . THR A 1 218 ? 22.266 -13.445 -20.25 1 97.94 218 THR A O 1
ATOM 1710 N N . LYS A 1 219 ? 20.266 -13.742 -21.328 1 98.31 219 LYS A N 1
ATOM 1711 C CA . LYS A 1 219 ? 19.547 -12.977 -20.312 1 98.31 219 LYS A CA 1
ATOM 1712 C C . LYS A 1 219 ? 18.141 -13.547 -20.078 1 98.31 219 LYS A C 1
ATOM 1714 O O . LYS A 1 219 ? 17.438 -13.867 -21.031 1 98.31 219 LYS A O 1
ATOM 1719 N N . VAL A 1 220 ? 17.781 -13.75 -18.859 1 98.88 220 VAL A N 1
ATOM 1720 C CA . VAL A 1 220 ? 16.438 -14.117 -18.438 1 98.88 220 VAL A CA 1
ATOM 1721 C C . VAL A 1 220 ? 16.062 -13.328 -17.188 1 98.88 220 VAL A C 1
ATOM 1723 O O . VAL A 1 220 ? 16.844 -13.266 -16.234 1 98.88 220 VAL A O 1
ATOM 1726 N N . ASP A 1 221 ? 14.93 -12.672 -17.188 1 98.75 221 ASP A N 1
ATOM 1727 C CA . ASP A 1 221 ? 14.477 -11.992 -15.977 1 98.75 221 ASP A CA 1
ATOM 1728 C C . ASP A 1 221 ? 12.961 -12.023 -15.859 1 98.75 221 ASP A C 1
ATOM 1730 O O . ASP A 1 221 ? 12.266 -12.359 -16.828 1 98.75 221 ASP A O 1
ATOM 1734 N N . TRP A 1 222 ? 12.531 -11.82 -14.656 1 98.75 222 TRP A N 1
ATOM 1735 C CA . TRP A 1 222 ? 11.117 -11.805 -14.297 1 98.75 222 TRP A CA 1
ATOM 1736 C C . TRP A 1 222 ? 10.75 -10.516 -13.562 1 98.75 222 TRP A C 1
ATOM 1738 O O . TRP A 1 222 ? 11.477 -10.078 -12.664 1 98.75 222 TRP A O 1
ATOM 1748 N N . MET A 1 223 ? 9.664 -9.859 -13.961 1 98.75 223 MET A N 1
ATOM 1749 C CA . MET A 1 223 ? 9.086 -8.742 -13.219 1 98.75 223 MET A CA 1
ATOM 1750 C C . MET A 1 223 ? 7.57 -8.859 -13.156 1 98.75 223 MET A C 1
ATOM 1752 O O . MET A 1 223 ? 6.949 -9.453 -14.039 1 98.75 223 MET A O 1
ATOM 1756 N N . GLU A 1 224 ? 7.012 -8.383 -12.078 1 98.25 224 GLU A N 1
ATOM 1757 C CA . GLU A 1 224 ? 5.559 -8.43 -11.938 1 98.25 224 GLU A CA 1
ATOM 1758 C C . GLU A 1 224 ? 5.031 -7.176 -11.242 1 98.25 224 GLU A C 1
ATOM 1760 O O . GLU A 1 224 ? 5.797 -6.43 -10.633 1 98.25 224 GLU A O 1
ATOM 1765 N N . GLY A 1 225 ? 3.809 -6.895 -11.445 1 96.81 225 GLY A N 1
ATOM 1766 C CA . GLY A 1 225 ? 3.15 -5.746 -10.844 1 96.81 225 GLY A CA 1
ATOM 1767 C C . GLY A 1 225 ? 1.661 -5.695 -11.125 1 96.81 225 GLY A C 1
ATOM 1768 O O . GLY A 1 225 ? 1.155 -6.453 -11.961 1 96.81 225 GLY A O 1
ATOM 1769 N N . GLY A 1 226 ? 0.995 -4.852 -10.461 1 94.88 226 GLY A N 1
ATOM 1770 C CA . GLY A 1 226 ? -0.444 -4.684 -10.594 1 94.88 226 GLY A CA 1
ATOM 1771 C C . GLY A 1 226 ? -1.077 -3.992 -9.406 1 94.88 226 GLY A C 1
ATOM 1772 O O . GLY A 1 226 ? -0.376 -3.424 -8.562 1 94.88 226 GLY A O 1
ATOM 1773 N N . THR A 1 227 ? -2.354 -4.023 -9.391 1 91.06 227 THR A N 1
ATOM 1774 C CA . THR A 1 227 ? -3.125 -3.361 -8.352 1 91.06 227 THR A CA 1
ATOM 1775 C C . THR A 1 227 ? -2.684 -3.836 -6.965 1 91.06 227 THR A C 1
ATOM 1777 O O . THR A 1 227 ? -2.715 -5.035 -6.676 1 91.06 227 THR A O 1
ATOM 1780 N N . GLY A 1 228 ? -2.225 -2.867 -6.18 1 89.19 228 GLY A N 1
ATOM 1781 C CA . GLY A 1 228 ? -1.951 -3.15 -4.781 1 89.19 228 GLY A CA 1
ATOM 1782 C C . GLY A 1 228 ? -0.56 -3.707 -4.547 1 89.19 228 GLY A C 1
ATOM 1783 O O . GLY A 1 228 ? -0.182 -3.99 -3.406 1 89.19 228 GLY A O 1
ATOM 1784 N N . PHE A 1 229 ? 0.278 -3.889 -5.531 1 92.31 229 PHE A N 1
ATOM 1785 C CA . PHE A 1 229 ? 1.527 -4.625 -5.379 1 92.31 229 PHE A CA 1
ATOM 1786 C C . PHE A 1 229 ? 2.51 -3.852 -4.508 1 92.31 229 PHE A C 1
ATOM 1788 O O . PHE A 1 229 ? 3.262 -4.445 -3.732 1 92.31 229 PHE A O 1
ATOM 1795 N N . GLU A 1 230 ? 2.547 -2.562 -4.648 1 89.5 230 GLU A N 1
ATOM 1796 C CA . GLU A 1 230 ? 3.445 -1.752 -3.83 1 89.5 230 GLU A CA 1
ATOM 1797 C C . GLU A 1 230 ? 3.078 -1.843 -2.352 1 89.5 230 GLU A C 1
ATOM 1799 O O . GLU A 1 230 ? 3.951 -1.773 -1.484 1 89.5 230 GLU A O 1
ATOM 1804 N N . CYS A 1 231 ? 1.812 -2.059 -2.105 1 92.12 231 CYS A N 1
ATOM 1805 C CA . CYS A 1 231 ? 1.391 -2.238 -0.72 1 92.12 231 CYS A CA 1
ATOM 1806 C C . CYS A 1 231 ? 1.94 -3.541 -0.148 1 92.12 231 CYS A C 1
ATOM 1808 O O . CYS A 1 231 ? 2.258 -3.615 1.04 1 92.12 231 CYS A O 1
ATOM 1810 N N . VAL A 1 232 ? 2.025 -4.52 -1.003 1 92.44 232 VAL A N 1
ATOM 1811 C CA . VAL A 1 232 ? 2.557 -5.809 -0.571 1 92.44 232 VAL A CA 1
ATOM 1812 C C . VAL A 1 232 ? 4.02 -5.652 -0.159 1 92.44 232 VAL A C 1
ATOM 1814 O O . VAL A 1 232 ? 4.473 -6.285 0.8 1 92.44 232 VAL A O 1
ATOM 1817 N N . LEU A 1 233 ? 4.793 -4.832 -0.873 1 90.25 233 LEU A N 1
ATOM 1818 C CA . LEU A 1 233 ? 6.18 -4.562 -0.511 1 90.25 233 LEU A CA 1
ATOM 1819 C C . LEU A 1 233 ? 6.273 -3.963 0.887 1 90.25 233 LEU A C 1
ATOM 1821 O O . LEU A 1 233 ? 7.09 -4.395 1.702 1 90.25 233 LEU A O 1
ATOM 1825 N N . LEU A 1 234 ? 5.438 -2.996 1.122 1 91.5 234 LEU A N 1
ATOM 1826 C CA . LEU A 1 234 ? 5.445 -2.336 2.422 1 91.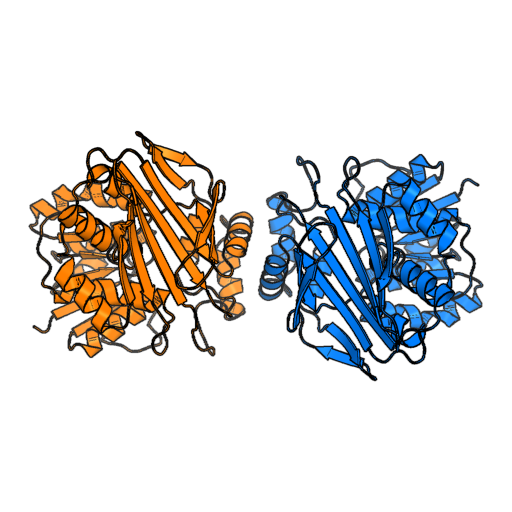5 234 LEU A CA 1
ATOM 1827 C C . LEU A 1 234 ? 5.055 -3.311 3.529 1 91.5 234 LEU A C 1
ATOM 1829 O O . LEU A 1 234 ? 5.68 -3.332 4.59 1 91.5 234 LEU A O 1
ATOM 1833 N N . LEU A 1 235 ? 4.023 -4.086 3.279 1 93.75 235 LEU A N 1
ATOM 1834 C CA . LEU A 1 235 ? 3.586 -5.07 4.262 1 93.75 235 LEU A CA 1
ATOM 1835 C C . LEU A 1 235 ? 4.684 -6.098 4.531 1 93.75 235 LEU A C 1
ATOM 1837 O O . LEU A 1 235 ? 4.848 -6.555 5.664 1 93.75 235 LEU A O 1
ATOM 1841 N N . GLY A 1 236 ? 5.383 -6.453 3.445 1 92.88 236 GLY A N 1
ATOM 1842 C CA . GLY A 1 236 ? 6.512 -7.355 3.609 1 92.88 236 GLY A CA 1
ATOM 1843 C C . GLY A 1 236 ? 7.609 -6.785 4.492 1 92.88 236 GLY A C 1
ATOM 1844 O O . GLY A 1 236 ? 8.164 -7.492 5.336 1 92.88 236 GLY A O 1
ATOM 1845 N N . LYS A 1 237 ? 7.91 -5.566 4.328 1 89.19 237 LYS A N 1
ATOM 1846 C CA . LYS A 1 237 ? 8.906 -4.891 5.152 1 89.19 237 LYS A CA 1
ATOM 1847 C C . LYS A 1 237 ? 8.469 -4.84 6.613 1 89.19 237 LYS A C 1
ATOM 1849 O O . LYS A 1 237 ? 9.289 -5.008 7.52 1 89.19 237 LYS A O 1
ATOM 1854 N N . LEU A 1 238 ? 7.199 -4.664 6.785 1 92.75 238 LEU A N 1
ATOM 1855 C CA . LEU A 1 238 ? 6.672 -4.438 8.125 1 92.75 238 LEU A CA 1
ATOM 1856 C C . LEU A 1 238 ? 6.434 -5.758 8.844 1 92.75 238 LEU A C 1
ATOM 1858 O O . LEU A 1 238 ? 6.668 -5.863 10.055 1 92.75 238 LEU A O 1
ATOM 1862 N N . PHE A 1 239 ? 6.039 -6.777 8.039 1 92.56 239 PHE A N 1
ATOM 1863 C CA . PHE A 1 239 ? 5.508 -7.961 8.703 1 92.56 239 PHE A CA 1
ATOM 1864 C C . PHE A 1 239 ? 6.105 -9.227 8.109 1 92.56 239 PHE A C 1
ATOM 1866 O O . PHE A 1 239 ? 5.598 -10.328 8.336 1 92.56 239 PHE A O 1
ATOM 1873 N N . GLY A 1 240 ? 7.125 -9.094 7.363 1 87.44 240 GLY A N 1
ATOM 1874 C CA . GLY A 1 240 ? 7.762 -10.258 6.773 1 87.44 240 GLY A CA 1
ATOM 1875 C C . GLY A 1 240 ? 8.141 -11.312 7.797 1 87.44 240 GLY A C 1
ATOM 1876 O O . GLY A 1 240 ? 8.031 -12.516 7.527 1 87.44 240 GLY A O 1
ATOM 1877 N N . LYS A 1 241 ? 8.516 -10.938 8.961 1 84.88 241 LYS A N 1
ATOM 1878 C CA . LYS A 1 241 ? 8.945 -11.852 10.016 1 84.88 241 LYS A CA 1
ATOM 1879 C C . LYS A 1 241 ? 7.789 -12.195 10.953 1 84.88 241 LYS A C 1
ATOM 1881 O O . LYS A 1 241 ? 7.859 -13.172 11.695 1 84.88 241 LYS A O 1
ATOM 1886 N N . ASP A 1 242 ? 6.789 -11.344 11 1 89.38 242 ASP A N 1
ATOM 1887 C CA . ASP A 1 242 ? 5.609 -11.562 11.828 1 89.38 242 ASP A CA 1
ATOM 1888 C C . ASP A 1 242 ? 4.352 -11.688 10.977 1 89.38 242 ASP A C 1
ATOM 1890 O O . ASP A 1 242 ? 3.383 -10.953 11.172 1 89.38 242 ASP A O 1
ATOM 1894 N N . ARG A 1 243 ? 4.363 -12.727 10.219 1 93.44 243 ARG A N 1
ATOM 1895 C CA . ARG A 1 243 ? 3.316 -12.883 9.211 1 93.44 243 ARG A CA 1
ATOM 1896 C C . ARG A 1 243 ? 1.984 -13.25 9.859 1 93.44 243 ARG A C 1
ATOM 1898 O O . ARG A 1 243 ? 0.921 -12.969 9.297 1 93.44 243 ARG A O 1
ATOM 1905 N N . GLY A 1 244 ? 2.078 -13.883 10.969 1 93.5 244 GLY A N 1
ATOM 1906 C CA . GLY A 1 244 ? 0.866 -14.273 11.672 1 93.5 244 GLY A CA 1
ATOM 1907 C C . GLY A 1 244 ? -0.03 -13.102 12.008 1 93.5 244 GLY A C 1
ATOM 1908 O O . GLY A 1 244 ? -1.249 -13.172 11.844 1 93.5 244 GLY A O 1
ATOM 1909 N N . VAL A 1 245 ? 0.548 -11.992 12.453 1 93.44 245 VAL A N 1
ATOM 1910 C CA . VAL A 1 245 ? -0.191 -10.789 12.812 1 93.44 245 VAL A CA 1
ATOM 1911 C C . VAL A 1 245 ? -0.904 -10.234 11.586 1 93.44 245 VAL A C 1
ATOM 1913 O O . VAL A 1 245 ? -2.082 -9.867 11.648 1 93.44 245 VAL A O 1
ATOM 1916 N N . LEU A 1 246 ? -0.191 -10.164 10.492 1 94.38 246 LEU A N 1
ATOM 1917 C CA . LEU A 1 246 ? -0.772 -9.656 9.258 1 94.38 246 LEU A CA 1
ATOM 1918 C C . LEU A 1 246 ? -1.909 -10.555 8.781 1 94.38 246 LEU A C 1
ATOM 1920 O O . LEU A 1 246 ? -2.98 -10.062 8.414 1 94.38 246 LEU A O 1
ATOM 1924 N N . LYS A 1 247 ? -1.678 -11.867 8.742 1 94.69 247 LYS A N 1
ATOM 1925 C CA . LYS A 1 247 ? -2.689 -12.805 8.266 1 94.69 247 LYS A CA 1
ATOM 1926 C C . LYS A 1 247 ? -3.949 -12.742 9.125 1 94.69 247 LYS A C 1
ATOM 1928 O O . LYS A 1 247 ? -5.062 -12.82 8.609 1 94.69 247 LYS A O 1
ATOM 1933 N N . ASP A 1 248 ? -3.77 -12.578 10.438 1 94.38 248 ASP A N 1
ATOM 1934 C CA . ASP A 1 248 ? -4.914 -12.422 11.328 1 94.38 248 ASP A CA 1
ATOM 1935 C C . ASP A 1 248 ? -5.695 -11.156 11.008 1 94.38 248 ASP A C 1
ATOM 1937 O O . ASP A 1 248 ? -6.93 -11.164 10.984 1 94.38 248 ASP A O 1
ATOM 1941 N N . ALA A 1 249 ? -4.996 -10.055 10.797 1 93.5 249 ALA A N 1
ATOM 1942 C CA . ALA A 1 249 ? -5.637 -8.789 10.461 1 93.5 249 ALA A CA 1
ATOM 1943 C C . ALA A 1 249 ? -6.406 -8.898 9.148 1 93.5 249 ALA A C 1
ATOM 1945 O O . ALA A 1 249 ? -7.527 -8.398 9.031 1 93.5 249 ALA A O 1
ATOM 1946 N N . LEU A 1 250 ? -5.793 -9.531 8.164 1 93.75 250 LEU A N 1
ATOM 1947 C CA . LEU A 1 250 ? -6.434 -9.719 6.863 1 93.75 250 LEU A CA 1
ATOM 1948 C C . LEU A 1 250 ? -7.715 -10.531 7 1 93.75 250 LEU A C 1
ATOM 1950 O O . LEU A 1 250 ? -8.742 -10.188 6.406 1 93.75 250 LEU A O 1
ATOM 1954 N N . ARG A 1 251 ? -7.602 -11.617 7.734 1 91.94 251 ARG A N 1
ATOM 1955 C CA . ARG A 1 251 ? -8.758 -12.484 7.938 1 91.94 251 ARG A CA 1
ATOM 1956 C C . ARG A 1 251 ? -9.883 -11.742 8.656 1 91.94 251 ARG A C 1
ATOM 1958 O O . ARG A 1 251 ? -11.039 -11.828 8.258 1 91.94 251 ARG A O 1
ATOM 1965 N N . ARG A 1 252 ? -9.547 -10.969 9.711 1 91.94 252 ARG A N 1
ATOM 1966 C CA . ARG A 1 252 ? -10.523 -10.25 10.531 1 91.94 252 ARG A CA 1
ATOM 1967 C C . ARG A 1 252 ? -11.25 -9.188 9.711 1 91.94 252 ARG A C 1
ATOM 1969 O O . ARG A 1 252 ? -12.43 -8.914 9.945 1 91.94 252 ARG A O 1
ATOM 1976 N N . ASN A 1 253 ? -10.578 -8.711 8.719 1 90.94 253 ASN A N 1
ATOM 1977 C CA . ASN A 1 253 ? -11.156 -7.617 7.945 1 90.94 253 ASN A CA 1
ATOM 1978 C C . ASN A 1 253 ? -11.703 -8.109 6.609 1 90.94 253 ASN A C 1
ATOM 1980 O O . ASN A 1 253 ? -12.078 -7.305 5.75 1 90.94 253 ASN A O 1
ATOM 1984 N N . GLY A 1 254 ? -11.656 -9.484 6.387 1 89.5 254 GLY A N 1
ATOM 1985 C CA . GLY A 1 254 ? -12.242 -10.078 5.199 1 89.5 254 GLY A CA 1
ATOM 1986 C C . GLY A 1 254 ? -11.469 -9.758 3.93 1 89.5 254 GLY A C 1
ATOM 1987 O O . GLY A 1 254 ? -12.062 -9.578 2.865 1 89.5 254 GLY A O 1
ATOM 1988 N N . LEU A 1 255 ? -10.148 -9.617 4.039 1 90.44 255 LEU A N 1
ATOM 1989 C CA . LEU A 1 255 ? -9.359 -9.164 2.902 1 90.44 255 LEU A CA 1
ATOM 1990 C C . LEU A 1 255 ? -8.625 -10.328 2.246 1 90.44 255 LEU A C 1
ATOM 1992 O O . LEU A 1 255 ? -7.836 -10.133 1.318 1 90.44 255 LEU A O 1
ATOM 1996 N N . ILE A 1 256 ? -8.906 -11.57 2.736 1 89.94 256 ILE A N 1
ATOM 1997 C CA . ILE A 1 256 ? -8.375 -12.75 2.062 1 89.94 256 ILE A CA 1
ATOM 1998 C C . ILE A 1 256 ? -9.445 -13.352 1.155 1 89.94 256 ILE A C 1
ATOM 2000 O O . ILE A 1 256 ? -10.539 -13.695 1.614 1 89.94 256 ILE A O 1
ATOM 2004 N N . GLY A 1 257 ? -9.086 -13.445 -0.116 1 88.06 257 GLY A N 1
ATOM 2005 C CA . GLY A 1 257 ? -10.047 -13.984 -1.066 1 88.06 257 GLY A CA 1
ATOM 2006 C C . GLY A 1 257 ? -11.172 -13.016 -1.391 1 88.06 257 GLY A C 1
ATOM 2007 O O . GLY A 1 257 ? -10.953 -11.812 -1.496 1 88.06 257 GLY A O 1
ATOM 2008 N N . TYR A 1 258 ? -12.336 -13.508 -1.831 1 83.44 258 TYR A N 1
ATOM 2009 C CA . TYR A 1 258 ? -13.414 -12.68 -2.342 1 83.44 258 TYR A CA 1
ATOM 2010 C C . TYR A 1 258 ? -14.695 -12.883 -1.538 1 83.44 258 TYR A C 1
ATOM 2012 O O . TYR A 1 258 ? -15.797 -12.734 -2.064 1 83.44 258 TYR A O 1
ATOM 2020 N N . ARG A 1 259 ? -14.734 -12.961 -0.339 1 77.12 259 ARG A N 1
ATOM 2021 C CA . ARG A 1 259 ? -15.945 -13.188 0.444 1 77.12 259 ARG A CA 1
ATOM 2022 C C . ARG A 1 259 ? -16.891 -12 0.341 1 77.12 259 ARG A C 1
ATOM 2024 O O . ARG A 1 259 ? -16.594 -10.914 0.84 1 77.12 259 ARG A O 1
ATOM 2031 N N . GLY A 1 260 ? -17.984 -12.266 -0.307 1 78.25 260 GLY A N 1
ATOM 2032 C CA . GLY A 1 260 ? -19.062 -11.289 -0.4 1 78.25 260 GLY A CA 1
ATOM 2033 C C . GLY A 1 260 ? -18.844 -10.281 -1.511 1 78.25 260 GLY A C 1
ATOM 2034 O O . GLY A 1 260 ? -19.578 -9.297 -1.61 1 78.25 260 GLY A O 1
ATOM 2035 N N . VAL A 1 261 ? -17.812 -10.469 -2.213 1 85.94 261 VAL A N 1
ATOM 2036 C CA . VAL A 1 261 ? -17.562 -9.555 -3.322 1 85.94 261 VAL A CA 1
ATOM 2037 C C . VAL A 1 261 ? -17.312 -10.352 -4.602 1 85.94 261 VAL A C 1
ATOM 2039 O O . VAL A 1 261 ? -16.875 -11.5 -4.551 1 85.94 261 VAL A O 1
ATOM 2042 N N . THR A 1 262 ? -17.625 -9.766 -5.68 1 92.31 262 THR A N 1
ATOM 2043 C CA . THR A 1 262 ? -17.438 -10.406 -6.977 1 92.31 262 THR A CA 1
ATOM 2044 C C . THR A 1 262 ? -15.992 -10.227 -7.453 1 92.31 262 THR A C 1
ATOM 2046 O O . THR A 1 262 ? -15.516 -9.102 -7.582 1 92.31 262 THR A O 1
ATOM 2049 N N . PRO A 1 263 ? -15.344 -11.328 -7.695 1 95.12 263 PRO A N 1
ATOM 2050 C CA . PRO A 1 263 ? -13.977 -11.203 -8.211 1 95.12 263 PRO A CA 1
ATOM 2051 C C . PRO A 1 263 ? -13.914 -10.438 -9.531 1 95.12 263 PRO A C 1
ATOM 2053 O O . PRO A 1 263 ? -14.781 -10.609 -10.391 1 95.12 263 PRO A O 1
ATOM 2056 N N . ASP A 1 264 ? -12.844 -9.562 -9.719 1 95.62 264 ASP A N 1
ATOM 2057 C CA . ASP A 1 264 ? -12.82 -8.773 -10.953 1 95.62 264 ASP A CA 1
ATOM 2058 C C . ASP A 1 264 ? -11.398 -8.633 -11.492 1 95.62 264 ASP A C 1
ATOM 2060 O O . ASP A 1 264 ? -11.164 -7.898 -12.453 1 95.62 264 ASP A O 1
ATOM 2064 N N . GLU A 1 265 ? -10.453 -9.312 -10.852 1 97.12 265 GLU A N 1
ATOM 2065 C CA . GLU A 1 265 ? -9.07 -9.164 -11.289 1 97.12 265 GLU A CA 1
ATOM 2066 C C . GLU A 1 265 ? -8.859 -9.805 -12.656 1 97.12 265 GLU A C 1
ATOM 2068 O O . GLU A 1 265 ? -9.289 -10.938 -12.891 1 97.12 265 GLU A O 1
ATOM 2073 N N . VAL A 1 266 ? -8.258 -9.055 -13.562 1 98.5 266 VAL A N 1
ATOM 2074 C CA . VAL A 1 266 ? -7.766 -9.547 -14.852 1 98.5 266 VAL A CA 1
ATOM 2075 C C . VAL A 1 266 ? -6.242 -9.633 -14.828 1 98.5 266 VAL A C 1
ATOM 2077 O O . VAL A 1 266 ? -5.57 -8.727 -14.328 1 98.5 266 VAL A O 1
ATOM 2080 N N . GLU A 1 267 ? -5.707 -10.727 -15.328 1 98.25 267 GLU A N 1
ATOM 2081 C CA . GLU A 1 267 ? -4.262 -10.922 -15.328 1 98.25 267 GLU A CA 1
ATOM 2082 C C . GLU A 1 267 ? -3.732 -11.109 -16.75 1 98.25 267 GLU A C 1
ATOM 2084 O O . GLU A 1 267 ? -4.379 -11.758 -17.578 1 98.25 267 GLU A O 1
ATOM 2089 N N . ALA A 1 268 ? -2.566 -10.555 -17 1 98.81 268 ALA A N 1
ATOM 2090 C CA . ALA A 1 268 ? -1.838 -10.789 -18.25 1 98.81 268 ALA A CA 1
ATOM 2091 C C . ALA A 1 268 ? -0.379 -11.141 -17.969 1 98.81 268 ALA A C 1
ATOM 2093 O O . ALA A 1 268 ? 0.249 -10.562 -17.078 1 98.81 268 ALA A O 1
ATOM 2094 N N . ALA A 1 269 ? 0.103 -12.109 -18.609 1 98.88 269 ALA A N 1
ATOM 2095 C CA . ALA A 1 269 ? 1.536 -12.391 -18.625 1 98.88 269 ALA A CA 1
ATOM 2096 C C . ALA A 1 269 ? 2.105 -12.242 -20.047 1 98.88 269 ALA A C 1
ATOM 2098 O O . ALA A 1 269 ? 1.573 -12.82 -21 1 98.88 269 ALA A O 1
ATOM 2099 N N . LYS A 1 270 ? 3.156 -11.445 -20.141 1 98.81 270 LYS A N 1
ATOM 2100 C CA . LYS A 1 270 ? 3.791 -11.109 -21.406 1 98.81 270 LYS A CA 1
ATOM 2101 C C . LYS A 1 270 ? 5.25 -11.562 -21.438 1 98.81 270 LYS A C 1
ATOM 2103 O O . LYS A 1 270 ? 6.004 -11.289 -20.5 1 98.81 270 LYS A O 1
ATOM 2108 N N . ILE A 1 271 ? 5.645 -12.289 -22.484 1 98.88 271 ILE A N 1
ATOM 2109 C CA . ILE A 1 271 ? 7.023 -12.742 -22.625 1 98.88 271 ILE A CA 1
ATOM 2110 C C . ILE A 1 271 ? 7.629 -12.18 -23.906 1 98.88 271 ILE A C 1
ATOM 2112 O O . ILE A 1 271 ? 7.047 -12.32 -24.984 1 98.88 271 ILE A O 1
ATOM 2116 N N . SER A 1 272 ? 8.766 -11.531 -23.766 1 98.88 272 SER A N 1
ATOM 2117 C CA . SER A 1 272 ? 9.539 -11.07 -24.906 1 98.88 272 SER A CA 1
ATOM 2118 C C . SER A 1 272 ? 10.742 -11.977 -25.172 1 98.88 272 SER A C 1
ATOM 2120 O O . SER A 1 272 ? 11.586 -12.172 -24.281 1 98.88 272 SER A O 1
ATOM 2122 N N . PHE A 1 273 ? 10.773 -12.539 -26.344 1 98.81 273 PHE A N 1
ATOM 2123 C CA . PHE A 1 273 ? 11.906 -13.328 -26.812 1 98.81 273 PHE A CA 1
ATOM 2124 C C . PHE A 1 273 ? 12.727 -12.547 -27.828 1 98.81 273 PHE A C 1
ATOM 2126 O O . PHE A 1 273 ? 12.234 -12.211 -28.906 1 98.81 273 PHE A O 1
ATOM 2133 N N . VAL A 1 274 ? 13.969 -12.266 -27.453 1 98.75 274 VAL A N 1
ATOM 2134 C CA . VAL A 1 274 ? 14.828 -11.461 -28.312 1 98.75 274 VAL A CA 1
ATOM 2135 C C . VAL A 1 274 ? 15.781 -12.367 -29.094 1 98.75 274 VAL A C 1
ATOM 2137 O O . VAL A 1 274 ? 16.484 -13.188 -28.5 1 98.75 274 VAL A O 1
ATOM 2140 N N . TYR A 1 275 ? 15.773 -12.273 -30.375 1 98 275 TYR A N 1
ATOM 2141 C CA . TYR A 1 275 ? 16.719 -12.906 -31.281 1 98 275 TYR A CA 1
ATOM 2142 C C . TYR A 1 275 ? 17.625 -11.875 -31.938 1 98 275 TYR A C 1
ATOM 2144 O O . TYR A 1 275 ? 17.484 -10.672 -31.688 1 98 275 TYR A O 1
ATOM 2152 N N . GLU A 1 276 ? 18.609 -12.383 -32.75 1 96.81 276 GLU A N 1
ATOM 2153 C CA . GLU A 1 276 ? 19.516 -11.477 -33.438 1 96.81 276 GLU A CA 1
ATOM 2154 C C . GLU A 1 276 ? 18.76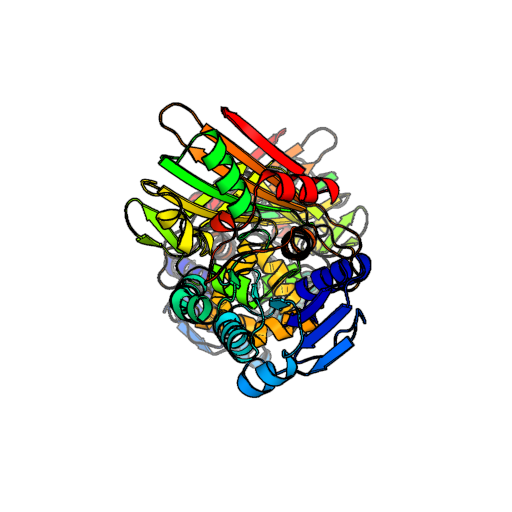6 -10.555 -34.406 1 96.81 276 GLU A C 1
ATOM 2156 O O . GLU A 1 276 ? 19.094 -9.375 -34.531 1 96.81 276 GLU A O 1
ATOM 2161 N N . ASN A 1 277 ? 17.75 -11.086 -35.062 1 95.25 277 ASN A N 1
ATOM 2162 C CA . ASN A 1 277 ? 17.156 -10.336 -36.156 1 95.25 277 ASN A CA 1
ATOM 2163 C C . ASN A 1 277 ? 15.664 -10.125 -35.938 1 95.25 277 ASN A C 1
ATOM 2165 O O . ASN A 1 277 ? 14.969 -9.625 -36.812 1 95.25 277 ASN A O 1
ATOM 2169 N N . ARG A 1 278 ? 15.125 -10.594 -34.812 1 97 278 ARG A N 1
ATOM 2170 C CA . ARG A 1 278 ? 13.695 -10.453 -34.562 1 97 278 ARG A CA 1
ATOM 2171 C C . ARG A 1 278 ? 13.383 -10.477 -33.094 1 97 278 ARG A C 1
ATOM 2173 O O . ARG A 1 278 ? 14.25 -10.805 -32.281 1 97 278 ARG A O 1
ATOM 2180 N N . LYS A 1 279 ? 12.234 -10.055 -32.781 1 98.06 279 LYS A N 1
ATOM 2181 C CA . LYS A 1 279 ? 11.641 -10.172 -31.453 1 98.06 279 LYS A CA 1
ATOM 2182 C C . LYS A 1 279 ? 10.266 -10.828 -31.516 1 98.06 279 LYS A C 1
ATOM 2184 O O . LYS A 1 279 ? 9.469 -10.531 -32.406 1 98.06 279 LYS A O 1
ATOM 2189 N N . VAL A 1 280 ? 10.078 -11.812 -30.672 1 98.69 280 VAL A N 1
ATOM 2190 C CA . VAL A 1 280 ? 8.781 -12.469 -30.578 1 98.69 280 VAL A CA 1
ATOM 2191 C C . VAL A 1 280 ? 8.125 -12.141 -29.234 1 98.69 280 VAL A C 1
ATOM 2193 O O . VAL A 1 280 ? 8.75 -12.289 -28.188 1 98.69 280 VAL A O 1
ATOM 2196 N N . ILE A 1 281 ? 6.859 -11.656 -29.281 1 98.75 281 ILE A N 1
ATOM 2197 C CA . ILE A 1 281 ? 6.094 -11.352 -28.078 1 98.75 281 ILE A CA 1
ATOM 2198 C C . ILE A 1 281 ? 4.93 -12.328 -27.938 1 98.75 281 ILE A C 1
ATOM 2200 O O . ILE A 1 281 ? 4.148 -12.508 -28.875 1 98.75 281 ILE A O 1
ATOM 2204 N N . SER A 1 282 ? 4.879 -12.969 -26.875 1 98.75 282 SER A N 1
ATOM 2205 C CA . SER A 1 282 ? 3.727 -13.797 -26.531 1 98.75 282 SER A CA 1
ATOM 2206 C C . SER A 1 282 ? 3.018 -13.273 -25.281 1 98.75 282 SER A C 1
ATOM 2208 O O . SER A 1 282 ? 3.65 -12.672 -24.406 1 98.75 282 SER A O 1
ATOM 2210 N N . GLU A 1 283 ? 1.702 -13.398 -25.188 1 98.88 283 GLU A N 1
ATOM 2211 C CA . GLU A 1 283 ? 0.918 -12.906 -24.062 1 98.88 283 GLU A CA 1
ATOM 2212 C C . GLU A 1 283 ? -0.319 -13.773 -23.828 1 98.88 283 GLU A C 1
ATOM 2214 O O . GLU A 1 283 ? -0.954 -14.219 -24.781 1 98.88 283 GLU A O 1
ATOM 2219 N N . PHE A 1 284 ? -0.634 -14.07 -22.641 1 98.88 284 PHE A N 1
ATOM 2220 C CA . PHE A 1 284 ? -1.968 -14.578 -22.328 1 98.88 284 PHE A CA 1
ATOM 2221 C C . PHE A 1 284 ? -2.721 -13.609 -21.438 1 98.88 284 PHE A C 1
ATOM 2223 O O . PHE A 1 284 ? -2.107 -12.812 -20.719 1 98.88 284 PHE A O 1
ATOM 2230 N N . VAL A 1 285 ? -4.008 -13.523 -21.516 1 98.88 285 VAL A N 1
ATOM 2231 C CA . VAL A 1 285 ? -4.898 -12.734 -20.672 1 98.88 285 VAL A CA 1
ATOM 2232 C C . VAL A 1 285 ? -5.996 -13.625 -20.094 1 98.88 285 VAL A C 1
ATOM 2234 O O . VAL A 1 285 ? -6.648 -14.375 -20.828 1 98.88 285 VAL A O 1
ATOM 2237 N N . SER A 1 286 ? -6.121 -13.609 -18.844 1 98.81 286 SER A N 1
ATOM 2238 C CA . SER A 1 286 ? -7.152 -14.359 -18.141 1 98.81 286 SER A CA 1
ATOM 2239 C C . SER A 1 286 ? -8.141 -13.43 -17.453 1 98.81 286 SER A C 1
ATOM 2241 O O . SER A 1 286 ? -7.742 -12.469 -16.781 1 98.81 286 SER A O 1
ATOM 2243 N N . PHE A 1 287 ? -9.391 -13.719 -17.562 1 98.31 287 PHE A N 1
ATOM 2244 C CA . PHE A 1 287 ? -10.484 -12.93 -17.016 1 98.31 287 PHE A CA 1
ATOM 2245 C C . PHE A 1 287 ? -11.195 -13.68 -15.906 1 98.31 287 PHE A C 1
ATOM 2247 O O . PHE A 1 287 ? -11.078 -14.906 -15.805 1 98.31 287 PHE A O 1
ATOM 2254 N N . PRO A 1 288 ? -11.906 -12.906 -15.086 1 97.38 288 PRO A N 1
ATOM 2255 C CA . PRO A 1 288 ? -12.688 -13.594 -14.055 1 97.38 288 PRO A CA 1
ATOM 2256 C C . PRO A 1 288 ? -13.672 -14.609 -14.633 1 97.38 288 PRO A C 1
ATOM 2258 O O . PRO A 1 288 ? -14.219 -14.391 -15.719 1 97.38 288 PRO A O 1
ATOM 2261 N N . ARG A 1 289 ? -13.852 -15.695 -13.938 1 94.69 289 ARG A N 1
ATOM 2262 C CA . ARG A 1 289 ? -14.766 -16.766 -14.32 1 94.69 289 ARG A CA 1
ATOM 2263 C C . ARG A 1 289 ? -15.562 -17.266 -13.117 1 94.69 289 ARG A C 1
ATOM 2265 O O . ARG A 1 289 ? -15.039 -18 -12.281 1 94.69 289 ARG A O 1
ATOM 2272 N N . GLY A 1 290 ? -16.875 -16.906 -13.117 1 90.31 290 GLY A N 1
ATOM 2273 C CA . GLY A 1 290 ? -17.703 -17.281 -11.984 1 90.31 290 GLY A CA 1
ATOM 2274 C C . GLY A 1 290 ? -17.25 -16.672 -10.68 1 90.31 290 GLY A C 1
ATOM 2275 O O . GLY A 1 290 ? -17.156 -15.438 -10.57 1 90.31 290 GLY A O 1
ATOM 2276 N N . GLU A 1 291 ? -16.875 -17.609 -9.742 1 90.62 291 GLU A N 1
ATOM 2277 C CA . GLU A 1 291 ? -16.5 -17.141 -8.406 1 90.62 291 GLU A CA 1
ATOM 2278 C C . GLU A 1 291 ? -14.992 -16.953 -8.297 1 90.62 291 GLU A C 1
ATOM 2280 O O . GLU A 1 291 ? -14.477 -16.688 -7.207 1 90.62 291 GLU A O 1
ATOM 2285 N N . PHE A 1 292 ? -14.289 -17.078 -9.422 1 94.62 292 PHE A N 1
ATOM 2286 C CA . PHE A 1 292 ? -12.836 -16.969 -9.414 1 94.62 292 PHE A CA 1
ATOM 2287 C C . PHE A 1 292 ? -12.367 -15.758 -10.211 1 94.62 292 PHE A C 1
ATOM 2289 O O . PHE A 1 292 ? -12.992 -15.391 -11.211 1 94.62 292 PHE A O 1
ATOM 2296 N N . ASP A 1 293 ? -11.289 -15.07 -9.688 1 96.88 293 ASP A N 1
ATOM 2297 C CA . ASP A 1 293 ? -10.711 -14.016 -10.516 1 96.88 293 ASP A CA 1
ATOM 2298 C C . ASP A 1 293 ? -9.836 -14.609 -11.617 1 96.88 293 ASP A C 1
ATOM 2300 O O . ASP A 1 293 ? -9.719 -15.828 -11.742 1 96.88 293 ASP A O 1
ATOM 2304 N N . GLY A 1 294 ? -9.312 -13.805 -12.516 1 98.12 294 GLY A N 1
ATOM 2305 C CA . GLY A 1 294 ? -8.523 -14.281 -13.641 1 98.12 294 GLY A CA 1
ATOM 2306 C C . GLY A 1 294 ? -7.273 -15.023 -13.227 1 98.12 294 GLY A C 1
ATOM 2307 O O . GLY A 1 294 ? -6.91 -16.031 -13.836 1 98.12 294 GLY A O 1
ATOM 2308 N N . THR A 1 295 ? -6.59 -14.539 -12.203 1 97.75 295 THR A N 1
ATOM 2309 C CA . THR A 1 295 ? -5.367 -15.156 -11.711 1 97.75 295 THR A CA 1
ATOM 2310 C C . THR A 1 295 ? -5.656 -16.547 -11.133 1 97.75 295 THR A C 1
ATOM 2312 O O . THR A 1 295 ? -4.949 -17.5 -11.438 1 97.75 295 THR A O 1
ATOM 2315 N N . GLN A 1 296 ? -6.695 -16.625 -10.312 1 97.12 296 GLN A N 1
ATOM 2316 C CA . GLN A 1 296 ? -7.078 -17.906 -9.711 1 97.12 296 GLN A CA 1
ATOM 2317 C C . GLN A 1 296 ? -7.453 -18.922 -10.781 1 97.12 296 GLN A C 1
ATOM 2319 O O . GLN A 1 296 ? -7.004 -20.078 -10.742 1 97.12 296 GLN A O 1
ATOM 2324 N N . PHE A 1 297 ? -8.227 -18.469 -11.734 1 98.12 297 PHE A N 1
ATOM 2325 C CA . PHE A 1 297 ? -8.766 -19.391 -12.734 1 98.12 297 PHE A CA 1
ATOM 2326 C C . PHE A 1 297 ? -7.648 -19.953 -13.602 1 98.12 297 PHE A C 1
ATOM 2328 O O . PHE A 1 297 ? -7.531 -21.172 -13.766 1 98.12 297 PHE A O 1
ATOM 2335 N N . VAL A 1 298 ? -6.793 -19.094 -14.141 1 98.75 298 VAL A N 1
ATOM 2336 C CA . VAL A 1 298 ? -5.766 -19.578 -15.062 1 98.75 298 VAL A CA 1
ATOM 2337 C C . VAL A 1 298 ? -4.77 -20.453 -14.305 1 98.75 298 VAL A C 1
ATOM 2339 O O . VAL A 1 298 ? -4.254 -21.422 -14.852 1 98.75 298 VAL A O 1
ATOM 2342 N N . THR A 1 299 ? -4.477 -20.125 -13.055 1 98.56 299 THR A N 1
ATOM 2343 C CA . THR A 1 299 ? -3.562 -20.922 -12.25 1 98.56 299 THR A CA 1
ATOM 2344 C C . THR A 1 299 ? -4.152 -22.297 -11.977 1 98.56 299 THR A C 1
ATOM 2346 O O . THR A 1 299 ? -3.449 -23.312 -12.062 1 98.56 299 THR A O 1
ATOM 2349 N N . GLY A 1 300 ? -5.434 -22.344 -11.719 1 98.38 300 GLY A N 1
ATOM 2350 C CA . GLY A 1 300 ? -6.09 -23.578 -11.336 1 98.38 300 GLY A CA 1
ATOM 2351 C C . GLY A 1 300 ? -6.43 -24.453 -12.523 1 98.38 300 GLY A C 1
ATOM 2352 O O . GLY A 1 300 ? -6.387 -25.688 -12.43 1 98.38 300 GLY A O 1
ATOM 2353 N N . ILE A 1 301 ? -6.785 -23.875 -13.664 1 98.56 301 ILE A N 1
ATOM 2354 C CA . ILE A 1 301 ? -7.234 -24.656 -14.812 1 98.56 301 ILE A CA 1
ATOM 2355 C C . ILE A 1 301 ? -6.031 -25.297 -15.508 1 98.56 301 ILE A C 1
ATOM 2357 O O . ILE A 1 301 ? -6.168 -26.297 -16.203 1 98.56 301 ILE A O 1
ATOM 2361 N N . SER A 1 302 ? -4.832 -24.75 -15.305 1 98.81 302 SER A N 1
ATOM 2362 C CA . SER A 1 302 ? -3.639 -25.172 -16.031 1 98.81 302 SER A CA 1
ATOM 2363 C C . SER A 1 302 ? -3.246 -26.594 -15.703 1 98.81 302 SER A C 1
ATOM 2365 O O . SER A 1 302 ? -3.045 -27.422 -16.594 1 98.81 302 SER A O 1
ATOM 2367 N N . PRO A 1 303 ? -3.143 -26.938 -14.414 1 98.69 303 PRO A N 1
ATOM 2368 C CA . PRO A 1 303 ? -2.826 -28.344 -14.133 1 98.69 303 PRO A CA 1
ATOM 2369 C C . PRO A 1 303 ? -3.939 -29.297 -14.562 1 98.69 303 PRO A C 1
ATOM 2371 O O . PRO A 1 303 ? -3.67 -30.438 -14.906 1 98.69 303 PRO A O 1
ATOM 2374 N N . VAL A 1 304 ? -5.199 -28.828 -14.562 1 98.5 304 VAL A N 1
ATOM 2375 C CA . VAL A 1 304 ? -6.332 -29.656 -14.984 1 98.5 304 VAL A CA 1
ATOM 2376 C C . VAL A 1 304 ? -6.191 -30 -16.469 1 98.5 304 VAL A C 1
ATOM 2378 O O . VAL A 1 304 ? -6.324 -31.172 -16.844 1 98.5 304 VAL A O 1
ATOM 2381 N N . ILE A 1 305 ? -5.879 -29.016 -17.25 1 98.38 305 ILE A N 1
ATOM 2382 C CA . ILE A 1 305 ? -5.684 -29.219 -18.688 1 98.38 305 ILE A CA 1
ATOM 2383 C C . ILE A 1 305 ? -4.496 -30.156 -18.922 1 98.38 305 ILE A C 1
ATOM 2385 O O . ILE A 1 305 ? -4.566 -31.062 -19.75 1 98.38 305 ILE A O 1
ATOM 2389 N N . ALA A 1 306 ? -3.414 -29.891 -18.188 1 98.38 306 ALA A N 1
ATOM 2390 C CA . ALA A 1 306 ? -2.223 -30.734 -18.328 1 98.38 306 ALA A CA 1
ATOM 2391 C C . ALA A 1 306 ? -2.547 -32.188 -18.062 1 98.38 306 ALA A C 1
ATOM 2393 O O . ALA A 1 306 ? -2.121 -33.094 -18.812 1 98.38 306 ALA A O 1
ATOM 2394 N N . LEU A 1 307 ? -3.281 -32.5 -17.016 1 97.75 307 LEU A N 1
ATOM 2395 C CA . LEU A 1 307 ? -3.65 -33.844 -16.656 1 97.75 307 LEU A CA 1
ATOM 2396 C C . LEU A 1 307 ? -4.477 -34.5 -17.766 1 97.75 307 LEU A C 1
ATOM 2398 O O . LEU A 1 307 ? -4.258 -35.656 -18.109 1 97.75 307 LEU A O 1
ATOM 2402 N N . GLU A 1 308 ? -5.328 -33.75 -18.328 1 96.44 308 GLU A N 1
ATOM 2403 C CA . GLU A 1 308 ? -6.246 -34.281 -19.344 1 96.44 308 GLU A CA 1
ATOM 2404 C C . GLU A 1 308 ? -5.52 -34.562 -20.656 1 96.44 308 GLU A C 1
ATOM 2406 O O . GLU A 1 308 ? -6.031 -35.312 -21.5 1 96.44 308 GLU A O 1
ATOM 2411 N N . MET A 1 309 ? -4.363 -33.969 -20.797 1 94.75 309 MET A N 1
ATOM 2412 C CA . MET A 1 309 ? -3.574 -34.188 -22 1 94.75 309 MET A CA 1
ATOM 2413 C C . MET A 1 309 ? -2.836 -35.531 -21.922 1 94.75 309 MET A C 1
ATOM 2415 O O . MET A 1 309 ? -2.225 -35.969 -22.906 1 94.75 309 MET A O 1
ATOM 2419 N N . GLY A 1 310 ? -2.893 -36.219 -20.859 1 91.5 310 GLY A N 1
ATOM 2420 C CA . GLY A 1 310 ? -2.193 -37.5 -20.719 1 91.5 310 GLY A CA 1
ATOM 2421 C C . GLY A 1 310 ? -0.713 -37.344 -20.422 1 91.5 310 GLY A C 1
ATOM 2422 O O . GLY A 1 310 ? 0.132 -37.75 -21.219 1 91.5 310 GLY A O 1
ATOM 2423 N N . LEU A 1 311 ? -0.398 -36.875 -19.328 1 92.69 311 LEU A N 1
ATOM 2424 C CA . LEU A 1 311 ? 0.971 -36.594 -18.906 1 92.69 311 LEU A CA 1
ATOM 2425 C C . LEU A 1 311 ? 1.814 -37.875 -18.922 1 92.69 311 LEU A C 1
ATOM 2427 O O . LEU A 1 311 ? 1.362 -38.938 -18.469 1 92.69 311 LEU A O 1
ATOM 2431 N N . LYS A 1 312 ? 2.885 -37.719 -19.531 1 89.88 312 LYS A N 1
ATOM 2432 C CA . LYS A 1 312 ? 3.881 -38.781 -19.547 1 89.88 312 LYS A CA 1
ATOM 2433 C C . LYS A 1 312 ? 5.27 -38.25 -19.203 1 89.88 312 LYS A C 1
ATOM 2435 O O . LYS A 1 312 ? 5.582 -37.094 -19.5 1 89.88 312 LYS A O 1
ATOM 2440 N N . GLY A 1 313 ? 6.043 -39.062 -18.562 1 93.56 313 GLY A N 1
ATOM 2441 C CA . GLY A 1 313 ? 7.402 -38.688 -18.234 1 93.56 313 GLY A CA 1
ATOM 2442 C C . GLY A 1 313 ? 7.914 -39.344 -16.969 1 93.56 313 GLY A C 1
ATOM 2443 O O . GLY A 1 313 ? 7.152 -40 -16.25 1 93.56 313 GLY A O 1
ATOM 2444 N N . GLU A 1 314 ? 9.164 -39.281 -16.797 1 98 314 GLU A N 1
ATOM 2445 C CA . GLU A 1 314 ? 9.844 -39.781 -15.594 1 98 314 GLU A CA 1
ATOM 2446 C C . GLU A 1 314 ? 10.852 -38.75 -15.078 1 98 314 GLU A C 1
ATOM 2448 O O . GLU A 1 314 ? 11.539 -38.094 -15.867 1 98 314 GLU A O 1
ATOM 2453 N N . GLY A 1 315 ? 10.844 -38.594 -13.75 1 98.62 315 GLY A N 1
ATOM 2454 C CA . GLY A 1 315 ? 11.719 -37.594 -13.148 1 98.62 315 GLY A CA 1
ATOM 2455 C C . GLY A 1 315 ? 10.984 -36.344 -12.719 1 98.62 315 GLY A C 1
ATOM 2456 O O . GLY A 1 315 ? 9.758 -36.312 -12.68 1 98.62 315 GLY A O 1
ATOM 2457 N N . VAL A 1 316 ? 11.742 -35.406 -12.234 1 98.75 316 VAL A N 1
ATOM 2458 C CA . VAL A 1 316 ? 11.227 -34.062 -11.891 1 98.75 316 VAL A CA 1
ATOM 2459 C C . VAL A 1 316 ? 11.438 -33.125 -13.062 1 98.75 316 VAL A C 1
ATOM 2461 O O . VAL A 1 316 ? 12.578 -32.75 -13.383 1 98.75 316 VAL A O 1
ATOM 2464 N N . LEU A 1 317 ? 10.375 -32.719 -13.703 1 98.38 317 LEU A N 1
ATOM 2465 C CA . LEU A 1 317 ? 10.477 -31.984 -14.953 1 98.38 317 LEU A CA 1
ATOM 2466 C C . LEU A 1 317 ? 9.594 -30.734 -14.922 1 98.38 317 LEU A C 1
ATOM 2468 O O . LEU A 1 317 ? 8.492 -30.766 -14.367 1 98.38 317 LEU A O 1
ATOM 2472 N N . PRO A 1 318 ? 10.039 -29.641 -15.508 1 98.38 318 PRO A N 1
ATOM 2473 C CA . PRO A 1 318 ? 9.195 -28.453 -15.688 1 98.38 318 PRO A CA 1
ATOM 2474 C C . PRO A 1 318 ? 8.266 -28.562 -16.891 1 98.38 318 PRO A C 1
ATOM 2476 O O . PRO A 1 318 ? 8.43 -29.469 -17.719 1 98.38 318 PRO A O 1
ATOM 2479 N N . PRO A 1 319 ? 7.281 -27.688 -17 1 98.62 319 PRO A N 1
ATOM 2480 C CA . PRO A 1 319 ? 6.281 -27.797 -18.062 1 98.62 319 PRO A CA 1
ATOM 2481 C C . PRO A 1 319 ? 6.891 -27.703 -19.469 1 98.62 319 PRO A C 1
ATOM 2483 O O . PRO A 1 319 ? 6.426 -28.375 -20.391 1 98.62 319 PRO A O 1
ATOM 2486 N N . GLU A 1 320 ? 7.945 -26.938 -19.641 1 98.06 320 GLU A N 1
ATOM 2487 C CA . GLU A 1 320 ? 8.508 -26.719 -20.969 1 98.06 320 GLU A CA 1
ATOM 2488 C C . GLU A 1 320 ? 9.18 -27.984 -21.5 1 98.06 320 GLU A C 1
ATOM 2490 O O . GLU A 1 320 ? 9.5 -28.078 -22.688 1 98.06 320 GLU A O 1
ATOM 2495 N N . LYS A 1 321 ? 9.289 -29.031 -20.672 1 96.5 321 LYS A N 1
ATOM 2496 C CA . LYS A 1 321 ? 9.922 -30.266 -21.109 1 96.5 321 LYS A CA 1
ATOM 2497 C C . LYS A 1 321 ? 8.883 -31.375 -21.266 1 96.5 321 LYS A C 1
ATOM 2499 O O . LYS A 1 321 ? 9.18 -32.438 -21.844 1 96.5 321 LYS A O 1
ATOM 2504 N N . VAL A 1 322 ? 7.672 -31.109 -20.797 1 96.88 322 VAL A N 1
ATOM 2505 C CA . VAL A 1 322 ? 6.711 -32.219 -20.703 1 96.88 322 VAL A CA 1
ATOM 2506 C C . VAL A 1 322 ? 5.488 -31.891 -21.562 1 96.88 322 VAL A C 1
ATOM 2508 O O . VAL A 1 322 ? 4.953 -32.781 -22.234 1 96.88 322 VAL A O 1
ATOM 2511 N N . ILE A 1 323 ? 5.047 -30.672 -21.578 1 98.31 323 ILE A N 1
ATOM 2512 C CA . ILE A 1 323 ? 3.744 -30.312 -22.109 1 98.31 323 ILE A CA 1
ATOM 2513 C C . ILE A 1 323 ? 3.885 -29.938 -23.594 1 98.31 323 ILE A C 1
ATOM 2515 O O . ILE A 1 323 ? 4.703 -29.094 -23.953 1 98.31 323 ILE A O 1
ATOM 2519 N N . SER A 1 324 ? 3.133 -30.625 -24.469 1 97.56 324 SER A N 1
ATOM 2520 C CA . SER A 1 324 ? 3.047 -30.203 -25.875 1 97.56 324 SER A CA 1
ATOM 2521 C C . SER A 1 324 ? 2.35 -28.859 -26 1 97.56 324 SER A C 1
ATOM 2523 O O . SER A 1 324 ? 1.193 -28.703 -25.594 1 97.56 324 SER A O 1
ATOM 2525 N N . PRO A 1 325 ? 2.973 -27.938 -26.625 1 98.25 325 PRO A N 1
ATOM 2526 C CA . PRO A 1 325 ? 2.494 -26.562 -26.547 1 98.25 325 PRO A CA 1
ATOM 2527 C C . PRO A 1 325 ? 1.154 -26.344 -27.25 1 98.25 325 PRO A C 1
ATOM 2529 O O . PRO A 1 325 ? 0.215 -25.812 -26.641 1 98.25 325 PRO A O 1
ATOM 2532 N N . ASP A 1 326 ? 0.993 -26.797 -28.469 1 97.94 326 ASP A N 1
ATOM 2533 C CA . ASP A 1 326 ? -0.169 -26.438 -29.266 1 97.94 326 ASP A CA 1
ATOM 2534 C C . ASP A 1 326 ? -1.456 -26.984 -28.656 1 97.94 326 ASP A C 1
ATOM 2536 O O . ASP A 1 326 ? -2.406 -26.234 -28.422 1 97.94 326 ASP A O 1
ATOM 2540 N N . PRO A 1 327 ? -1.494 -28.312 -28.344 1 98.12 327 PRO A N 1
ATOM 2541 C CA . PRO A 1 327 ? -2.729 -28.812 -27.734 1 98.12 327 PRO A CA 1
ATOM 2542 C C . PRO A 1 327 ? -3.059 -28.125 -26.422 1 98.12 327 PRO A C 1
ATOM 2544 O O . PRO A 1 327 ? -4.227 -27.859 -26.125 1 98.12 327 PRO A O 1
ATOM 2547 N N . PHE A 1 328 ? -2.1 -27.828 -25.609 1 98.56 328 PHE A N 1
ATOM 2548 C CA . PHE A 1 328 ? -2.307 -27.188 -24.328 1 98.56 328 PHE A CA 1
ATOM 2549 C C . PHE A 1 328 ? -2.844 -25.766 -24.5 1 98.56 328 PHE A C 1
ATOM 2551 O O . PHE A 1 328 ? -3.832 -25.391 -23.875 1 98.56 328 PHE A O 1
ATOM 2558 N N . LEU A 1 329 ? -2.195 -24.953 -25.359 1 98.75 329 LEU A N 1
ATOM 2559 C CA . LEU A 1 329 ? -2.582 -23.562 -25.562 1 98.75 329 LEU A CA 1
ATOM 2560 C C . LEU A 1 329 ? -3.959 -23.484 -26.219 1 98.75 329 LEU A C 1
ATOM 2562 O O . LEU A 1 329 ? -4.727 -22.562 -25.922 1 98.75 329 LEU A O 1
ATOM 2566 N N . ASP A 1 330 ? -4.25 -24.453 -27.062 1 98.44 330 ASP A N 1
ATOM 2567 C CA . ASP A 1 330 ? -5.59 -24.516 -27.641 1 98.44 330 ASP A CA 1
ATOM 2568 C C . ASP A 1 330 ? -6.641 -24.766 -26.562 1 98.44 330 ASP A C 1
ATOM 2570 O O . ASP A 1 330 ? -7.734 -24.203 -26.609 1 98.44 330 ASP A O 1
ATOM 2574 N N . SER A 1 331 ? -6.34 -25.656 -25.641 1 98.38 331 SER A N 1
ATOM 2575 C CA . SER A 1 331 ? -7.25 -25.938 -24.547 1 98.38 331 SER A CA 1
ATOM 2576 C C . SER A 1 331 ? -7.469 -24.703 -23.672 1 98.38 331 SER A C 1
ATOM 2578 O O . SER A 1 331 ? -8.578 -24.453 -23.203 1 98.38 331 SER A O 1
ATOM 2580 N N . LEU A 1 332 ? -6.375 -23.891 -23.406 1 98.62 332 LEU A N 1
ATOM 2581 C CA . LEU A 1 332 ? -6.504 -22.656 -22.672 1 98.62 332 LEU A CA 1
ATOM 2582 C C . LEU A 1 332 ? -7.477 -21.703 -23.359 1 98.62 332 LEU A C 1
ATOM 2584 O O . LEU A 1 332 ? -8.32 -21.078 -22.703 1 98.62 332 LEU A O 1
ATOM 2588 N N . ARG A 1 333 ? -7.348 -21.641 -24.688 1 98.44 333 ARG A N 1
ATOM 2589 C CA . ARG A 1 333 ? -8.227 -20.781 -25.469 1 98.44 333 ARG A CA 1
ATOM 2590 C C . ARG A 1 333 ? -9.68 -21.219 -25.328 1 98.44 333 ARG A C 1
ATOM 2592 O O . ARG A 1 333 ? -10.578 -20.375 -25.234 1 98.44 333 ARG A O 1
ATOM 2599 N N . ARG A 1 334 ? -9.914 -22.469 -25.312 1 98 334 ARG A N 1
ATOM 2600 C CA . ARG A 1 334 ? -11.266 -23 -25.188 1 98 334 ARG A CA 1
ATOM 2601 C C . ARG A 1 334 ? -11.859 -22.672 -23.812 1 98 334 ARG A C 1
ATOM 2603 O O . ARG A 1 334 ? -13.078 -22.562 -23.672 1 98 334 ARG A O 1
ATOM 2610 N N . GLU A 1 335 ? -10.984 -22.469 -22.859 1 97.88 335 GLU A N 1
ATOM 2611 C CA . GLU A 1 335 ? -11.43 -22.109 -21.516 1 97.88 335 GLU A CA 1
ATOM 2612 C C . GLU A 1 335 ? -11.594 -20.594 -21.375 1 97.88 335 GLU A C 1
ATOM 2614 O O . GLU A 1 335 ? -11.852 -20.078 -20.281 1 97.88 335 GLU A O 1
ATOM 2619 N N . GLY A 1 336 ? -11.375 -19.859 -22.422 1 97.81 336 GLY A N 1
ATOM 2620 C CA . GLY A 1 336 ? -11.625 -18.438 -22.406 1 97.81 336 GLY A CA 1
ATOM 2621 C C . GLY A 1 336 ? -10.383 -17.609 -22.078 1 97.81 336 GLY A C 1
ATOM 2622 O O . GLY A 1 336 ? -10.477 -16.406 -21.875 1 97.81 336 GLY A O 1
ATOM 2623 N N . ILE A 1 337 ? -9.227 -18.203 -22.016 1 98.69 337 ILE A N 1
ATOM 2624 C CA . ILE A 1 337 ? -7.965 -17.5 -21.844 1 98.69 337 ILE A CA 1
ATOM 2625 C C . ILE A 1 337 ? -7.414 -17.062 -23.203 1 98.69 337 ILE A C 1
ATOM 2627 O O . ILE A 1 337 ? -7.262 -17.891 -24.109 1 98.69 337 ILE A O 1
ATOM 2631 N N . GLU A 1 338 ? -7.164 -15.789 -23.344 1 98.75 338 GLU A N 1
ATOM 2632 C CA . GLU A 1 338 ? -6.605 -15.289 -24.594 1 98.75 338 GLU A CA 1
ATOM 2633 C C . GLU A 1 338 ? -5.105 -15.562 -24.672 1 98.75 338 GLU A C 1
ATOM 2635 O O . GLU A 1 338 ? -4.379 -15.359 -23.703 1 98.75 338 GLU A O 1
ATOM 2640 N N . VAL A 1 339 ? -4.684 -16.141 -25.797 1 98.69 339 VAL A N 1
ATOM 2641 C CA . VAL A 1 339 ? -3.271 -16.422 -26.047 1 98.69 339 VAL A CA 1
ATOM 2642 C C . VAL A 1 339 ? -2.859 -15.875 -27.406 1 98.69 339 VAL A C 1
ATOM 2644 O O . VAL A 1 339 ? -3.51 -16.141 -28.406 1 98.69 339 VAL A O 1
ATOM 2647 N N . SER A 1 340 ? -1.775 -15.086 -27.422 1 98.44 340 SER A N 1
ATOM 2648 C CA . SER A 1 340 ? -1.347 -14.484 -28.688 1 98.44 340 SER A CA 1
ATOM 2649 C C . SER A 1 340 ? 0.166 -14.578 -28.859 1 98.44 340 SER A C 1
ATOM 2651 O O . SER A 1 340 ? 0.905 -14.648 -27.875 1 98.44 340 SER A O 1
ATOM 2653 N N . PHE A 1 341 ? 0.672 -14.656 -30.031 1 97.69 341 PHE A N 1
ATOM 2654 C CA . PHE A 1 341 ? 2.062 -14.594 -30.469 1 97.69 341 PHE A CA 1
ATOM 2655 C C . PHE A 1 341 ? 2.238 -13.578 -31.594 1 97.69 341 PHE A C 1
ATOM 2657 O O . PHE A 1 341 ? 1.443 -13.531 -32.531 1 97.69 341 PHE A O 1
ATOM 2664 N N . ARG A 1 342 ? 3.143 -12.625 -31.438 1 95.81 342 ARG A N 1
ATOM 2665 C CA . ARG A 1 342 ? 3.438 -11.617 -32.438 1 95.81 342 ARG A CA 1
ATOM 2666 C C . ARG A 1 342 ? 4.938 -11.523 -32.719 1 95.81 342 ARG A C 1
ATOM 2668 O O . ARG A 1 342 ? 5.738 -11.531 -31.766 1 95.81 342 ARG A O 1
ATOM 2675 N N . THR A 1 343 ? 5.281 -11.5 -33.969 1 94.62 343 THR A N 1
ATOM 2676 C CA . THR A 1 343 ? 6.676 -11.336 -34.344 1 94.62 343 THR A CA 1
ATOM 2677 C C . THR A 1 343 ? 6.949 -9.898 -34.781 1 94.62 343 THR A C 1
ATOM 2679 O O . THR A 1 343 ? 6.188 -9.32 -35.562 1 94.62 343 THR A O 1
ATOM 2682 N N . LEU A 1 344 ? 7.926 -9.281 -34.219 1 91.69 344 LEU A N 1
ATOM 2683 C CA . LEU A 1 344 ? 8.336 -7.926 -34.562 1 91.69 344 LEU A CA 1
ATOM 2684 C C . LEU A 1 344 ? 9.711 -7.922 -35.219 1 91.69 344 LEU A C 1
ATOM 2686 O O . LEU A 1 344 ? 10.578 -8.727 -34.875 1 91.69 344 LEU A O 1
ATOM 2690 N N . MET B 1 1 ? 11.367 41.25 18.422 1 71.44 1 MET B N 1
ATOM 2691 C CA . MET B 1 1 ? 11.32 41 19.859 1 71.44 1 MET B CA 1
ATOM 2692 C C . MET B 1 1 ? 11.5 39.531 20.188 1 71.44 1 MET B C 1
ATOM 2694 O O . MET B 1 1 ? 11.031 38.656 19.438 1 71.44 1 MET B O 1
ATOM 2698 N N . ASP B 1 2 ? 12.273 39.219 21.172 1 90.94 2 ASP B N 1
ATOM 2699 C CA . ASP B 1 2 ? 12.562 37.875 21.672 1 90.94 2 ASP B CA 1
ATOM 2700 C C . ASP B 1 2 ? 11.383 37.344 22.469 1 90.94 2 ASP B C 1
ATOM 2702 O O . ASP B 1 2 ? 11 37.906 23.5 1 90.94 2 ASP B O 1
ATOM 2706 N N . MET B 1 3 ? 10.68 36.312 21.922 1 96.88 3 MET B N 1
ATOM 2707 C CA . MET B 1 3 ? 9.516 35.75 22.578 1 96.88 3 MET B CA 1
ATOM 2708 C C . MET B 1 3 ? 9.906 34.469 23.359 1 96.88 3 MET B C 1
ATOM 2710 O O . MET B 1 3 ? 10.906 33.844 23.047 1 96.88 3 MET B O 1
ATOM 2714 N N . LYS B 1 4 ? 9.195 34.25 24.438 1 97.94 4 LYS B N 1
ATOM 2715 C CA . LYS B 1 4 ? 9.234 32.969 25.141 1 97.94 4 LYS B CA 1
ATOM 2716 C C . LYS B 1 4 ? 8.117 32.031 24.688 1 97.94 4 LYS B C 1
ATOM 2718 O O . LYS B 1 4 ? 6.938 32.312 24.938 1 97.94 4 LYS B O 1
ATOM 2723 N N . ILE B 1 5 ? 8.484 30.953 24.047 1 98.31 5 ILE B N 1
ATOM 2724 C CA . ILE B 1 5 ? 7.484 30.109 23.391 1 98.31 5 ILE B CA 1
ATOM 2725 C C . ILE B 1 5 ? 7.566 28.688 23.938 1 98.31 5 ILE B C 1
ATOM 2727 O O . ILE B 1 5 ? 8.648 28.109 24.016 1 98.31 5 ILE B O 1
ATOM 2731 N N . ALA B 1 6 ? 6.457 28.172 24.391 1 98.62 6 ALA B N 1
ATOM 2732 C CA . ALA B 1 6 ? 6.344 26.75 24.734 1 98.62 6 ALA B CA 1
ATOM 2733 C C . ALA B 1 6 ? 5.879 25.938 23.531 1 98.62 6 ALA B C 1
ATOM 2735 O O . ALA B 1 6 ? 4.883 26.281 22.891 1 98.62 6 ALA B O 1
ATOM 2736 N N . VAL B 1 7 ? 6.609 24.875 23.203 1 98.5 7 VAL B N 1
ATOM 2737 C CA . VAL B 1 7 ? 6.227 24 22.109 1 98.5 7 VAL B CA 1
ATOM 2738 C C . VAL B 1 7 ? 5.781 22.641 22.656 1 98.5 7 VAL B C 1
ATOM 2740 O O . VAL B 1 7 ? 6.613 21.812 23.031 1 98.5 7 VAL B O 1
ATOM 2743 N N . LEU B 1 8 ? 4.449 22.438 22.641 1 98.56 8 LEU B N 1
ATOM 2744 C CA . LEU B 1 8 ? 3.893 21.156 23.062 1 98.56 8 LEU B CA 1
ATOM 2745 C C . LEU B 1 8 ? 4.078 20.094 21.969 1 98.56 8 LEU B C 1
ATOM 2747 O O . LEU B 1 8 ? 3.865 20.375 20.797 1 98.56 8 LEU B O 1
ATOM 2751 N N . GLY B 1 9 ? 4.418 18.906 22.406 1 96.75 9 GLY B N 1
ATOM 2752 C CA . GLY B 1 9 ? 4.758 17.891 21.406 1 96.75 9 GLY B CA 1
ATOM 2753 C C . GLY B 1 9 ? 6.031 18.203 20.656 1 96.75 9 GLY B C 1
ATOM 2754 O O . GLY B 1 9 ? 6.188 17.797 19.5 1 96.75 9 GLY B O 1
ATOM 2755 N N . GLY B 1 10 ? 6.859 18.922 21.281 1 95.62 10 GLY B N 1
ATOM 2756 C CA . GLY B 1 10 ? 8.023 19.469 20.594 1 95.62 10 GLY B CA 1
ATOM 2757 C C . GLY B 1 10 ? 9.062 18.422 20.25 1 95.62 10 GLY B C 1
ATOM 2758 O O . GLY B 1 10 ? 9.953 18.672 19.438 1 95.62 10 GLY B O 1
ATOM 2759 N N . ALA B 1 11 ? 8.945 17.25 20.812 1 93.31 11 ALA B N 1
ATOM 2760 C CA . ALA B 1 11 ? 9.898 16.188 20.547 1 93.31 11 ALA B CA 1
ATOM 2761 C C . ALA B 1 11 ? 9.547 15.445 19.266 1 93.31 11 ALA B C 1
ATOM 2763 O O . ALA B 1 11 ? 10.344 14.648 18.75 1 93.31 11 ALA B O 1
ATOM 2764 N N . GLY B 1 12 ? 8.391 15.758 18.703 1 93 12 GLY B N 1
ATOM 2765 C CA . GLY B 1 12 ? 7.918 15.062 17.516 1 93 12 GLY B CA 1
ATOM 2766 C C . GLY B 1 12 ? 8.508 15.617 16.234 1 93 12 GLY B C 1
ATOM 2767 O O . GLY B 1 12 ? 9.32 16.531 16.266 1 93 12 GLY B O 1
ATOM 2768 N N . LEU B 1 13 ? 8.094 15.086 15.148 1 90.69 13 LEU B N 1
ATOM 2769 C CA . LEU B 1 13 ? 8.664 15.359 13.836 1 90.69 13 LEU B CA 1
ATOM 2770 C C . LEU B 1 13 ? 8.477 16.828 13.461 1 90.69 13 LEU B C 1
ATOM 2772 O O . LEU B 1 13 ? 9.43 17.5 13.062 1 90.69 13 LEU B O 1
ATOM 2776 N N . ILE B 1 14 ? 7.242 17.328 13.625 1 95.81 14 ILE B N 1
ATOM 2777 C CA . ILE B 1 14 ? 6.969 18.703 13.25 1 95.81 14 ILE B CA 1
ATOM 2778 C C . ILE B 1 14 ? 7.453 19.641 14.352 1 95.81 14 ILE B C 1
ATOM 2780 O O . ILE B 1 14 ? 7.926 20.75 14.07 1 95.81 14 ILE B O 1
ATOM 2784 N N . GLY B 1 15 ? 7.301 19.219 15.609 1 96.06 15 GLY B N 1
ATOM 2785 C CA . GLY B 1 15 ? 7.789 20 16.734 1 96.06 15 GLY B CA 1
ATOM 2786 C C . GLY B 1 15 ? 9.258 20.359 16.625 1 96.06 15 GLY B C 1
ATOM 2787 O O . GLY B 1 15 ? 9.672 21.453 17 1 96.06 15 GLY B O 1
ATOM 2788 N N . ARG B 1 16 ? 10.016 19.5 16.094 1 94.19 16 ARG B N 1
ATOM 2789 C CA . ARG B 1 16 ? 11.445 19.734 15.914 1 94.19 16 ARG B CA 1
ATOM 2790 C C . ARG B 1 16 ? 11.695 20.859 14.93 1 94.19 16 ARG B C 1
ATOM 2792 O O . ARG B 1 16 ? 12.625 21.656 15.109 1 94.19 16 ARG B O 1
ATOM 2799 N N . VAL B 1 17 ? 10.914 20.906 13.891 1 96.31 17 VAL B N 1
ATOM 2800 C CA . VAL B 1 17 ? 11.055 21.984 12.922 1 96.31 17 VAL B CA 1
ATOM 2801 C C . VAL B 1 17 ? 10.742 23.328 13.594 1 96.31 17 VAL B C 1
ATOM 2803 O O . VAL B 1 17 ? 11.516 24.281 13.469 1 96.31 17 VAL B O 1
ATOM 2806 N N . ILE B 1 18 ? 9.672 23.328 14.305 1 97.75 18 ILE B N 1
ATOM 2807 C CA . ILE B 1 18 ? 9.195 24.562 14.953 1 97.75 18 ILE B CA 1
ATOM 2808 C C . ILE B 1 18 ? 10.242 25.062 15.945 1 97.75 18 ILE B C 1
ATOM 2810 O O . ILE B 1 18 ? 10.648 26.219 15.891 1 97.75 18 ILE B O 1
ATOM 2814 N N . SER B 1 19 ? 10.688 24.172 16.781 1 97.06 19 SER B N 1
ATOM 2815 C CA . SER B 1 19 ? 11.656 24.547 17.812 1 97.06 19 SER B CA 1
ATOM 2816 C C . SER B 1 19 ? 12.969 25.016 17.188 1 97.06 19 SER B C 1
ATOM 2818 O O . SER B 1 19 ? 13.539 26.031 17.609 1 97.06 19 SER B O 1
ATOM 2820 N N . THR B 1 20 ? 13.438 24.312 16.203 1 96.25 20 THR B N 1
ATOM 2821 C CA . THR B 1 20 ? 14.688 24.656 15.531 1 96.25 20 THR B CA 1
ATOM 2822 C C . THR B 1 20 ? 14.602 26.047 14.898 1 96.25 20 THR B C 1
ATOM 2824 O O . THR B 1 20 ? 15.5 26.875 15.07 1 96.25 20 THR B O 1
ATOM 2827 N N . GLU B 1 21 ? 13.531 26.312 14.227 1 96.81 21 GLU B N 1
ATOM 2828 C CA . GLU B 1 21 ? 13.391 27.578 13.508 1 96.81 21 GLU B CA 1
ATOM 2829 C C . GLU B 1 21 ? 13.188 28.75 14.477 1 96.81 21 GLU B C 1
ATOM 2831 O O . GLU B 1 21 ? 13.648 29.859 14.219 1 96.81 21 GLU B O 1
ATOM 2836 N N . LEU B 1 22 ? 12.461 28.531 15.555 1 97.38 22 LEU B N 1
ATOM 2837 C CA . LEU B 1 22 ? 12.266 29.562 16.562 1 97.38 22 LEU B CA 1
ATOM 2838 C C . LEU B 1 22 ? 13.594 29.938 17.219 1 97.38 22 LEU B C 1
ATOM 2840 O O . LEU B 1 22 ? 13.891 31.125 17.406 1 97.38 22 LEU B O 1
ATOM 2844 N N . VAL B 1 23 ? 14.383 28.922 17.547 1 96.38 23 VAL B N 1
ATOM 2845 C CA . VAL B 1 23 ? 15.672 29.156 18.188 1 96.38 23 VAL B CA 1
ATOM 2846 C C . VAL B 1 23 ? 16.609 29.891 17.234 1 96.38 23 VAL B C 1
ATOM 2848 O O . VAL B 1 23 ? 17.297 30.844 17.625 1 96.38 23 VAL B O 1
ATOM 2851 N N . LYS B 1 24 ? 16.625 29.453 16.031 1 94.94 24 LYS B N 1
ATOM 2852 C CA . LYS B 1 24 ? 17.453 30.109 15.008 1 94.94 24 LYS B CA 1
ATOM 2853 C C . LYS B 1 24 ? 17.109 31.594 14.891 1 94.94 24 LYS B C 1
ATOM 2855 O O . LYS B 1 24 ? 17.984 32.406 14.562 1 94.94 24 LYS B O 1
ATOM 2860 N N . ARG B 1 25 ? 15.945 31.953 15.211 1 96 25 ARG B N 1
ATOM 2861 C CA . ARG B 1 25 ? 15.461 33.312 15.031 1 96 25 ARG B CA 1
ATOM 2862 C C . ARG B 1 25 ? 15.609 34.125 16.328 1 96 25 ARG B C 1
ATOM 2864 O O . ARG B 1 25 ? 15.156 35.25 16.406 1 96 25 ARG B O 1
ATOM 2871 N N . GLY B 1 26 ? 16.094 33.438 17.328 1 95.81 26 GLY B N 1
ATOM 2872 C CA . GLY B 1 26 ? 16.484 34.156 18.531 1 95.81 26 GLY B CA 1
ATOM 2873 C C . GLY B 1 26 ? 15.43 34.094 19.625 1 95.81 26 GLY B C 1
ATOM 2874 O O . GLY B 1 26 ? 15.539 34.781 20.641 1 95.81 26 GLY B O 1
ATOM 2875 N N . HIS B 1 27 ? 14.438 33.281 19.469 1 97.44 27 HIS B N 1
ATOM 2876 C CA . HIS B 1 27 ? 13.406 33.125 20.484 1 97.44 27 HIS B CA 1
ATOM 2877 C C . HIS B 1 27 ? 13.836 32.125 21.547 1 97.44 27 HIS B C 1
ATOM 2879 O O . HIS B 1 27 ? 14.727 31.297 21.312 1 97.44 27 HIS B O 1
ATOM 2885 N N . THR B 1 28 ? 13.328 32.281 22.75 1 97.31 28 THR B N 1
ATOM 2886 C CA . THR B 1 28 ? 13.523 31.297 23.812 1 97.31 28 THR B CA 1
ATOM 2887 C C . THR B 1 28 ? 12.453 30.203 23.75 1 97.31 28 THR B C 1
ATOM 2889 O O . THR B 1 28 ? 11.266 30.484 23.859 1 97.31 28 THR B O 1
ATOM 2892 N N . VAL B 1 29 ? 12.898 29 23.609 1 97.69 29 VAL B N 1
ATOM 2893 C CA . VAL B 1 29 ? 11.961 27.906 23.359 1 97.69 29 VAL B CA 1
ATOM 2894 C C . VAL B 1 29 ? 12.07 26.875 24.5 1 97.69 29 VAL B C 1
ATOM 2896 O O . VAL B 1 29 ? 13.164 26.547 24.938 1 97.69 29 VAL B O 1
ATOM 2899 N N . THR B 1 30 ? 10.992 26.484 25.016 1 97.69 30 THR B N 1
ATOM 2900 C CA . THR B 1 30 ? 10.898 25.328 25.891 1 97.69 30 THR B CA 1
ATOM 2901 C C . THR B 1 30 ? 10.094 24.219 25.219 1 97.69 30 THR B C 1
ATOM 2903 O O . THR B 1 30 ? 8.906 24.391 24.938 1 97.69 30 THR B O 1
ATOM 2906 N N . VAL B 1 31 ? 10.742 23.078 25.016 1 97.56 31 VAL B N 1
ATOM 2907 C CA . VAL B 1 31 ? 10.086 21.891 24.469 1 97.56 31 VAL B CA 1
ATOM 2908 C C . VAL B 1 31 ? 9.367 21.141 25.594 1 97.56 31 VAL B C 1
ATOM 2910 O O . VAL B 1 31 ? 9.984 20.781 26.594 1 97.56 31 VAL B O 1
ATOM 2913 N N . MET B 1 32 ? 8.109 20.922 25.391 1 97.56 32 MET B N 1
ATOM 2914 C CA . MET B 1 32 ? 7.312 20.188 26.359 1 97.56 32 MET B CA 1
ATOM 2915 C C . MET B 1 32 ? 6.734 18.922 25.734 1 97.56 32 MET B C 1
ATOM 2917 O O . MET B 1 32 ? 6 18.984 24.75 1 97.56 32 MET B O 1
ATOM 2921 N N . ASP B 1 33 ? 7.035 17.828 26.297 1 97.19 33 ASP B N 1
ATOM 2922 C CA . ASP B 1 33 ? 6.641 16.531 25.734 1 97.19 33 ASP B CA 1
ATOM 2923 C C . ASP B 1 33 ? 6.699 15.445 26.812 1 97.19 33 ASP B C 1
ATOM 2925 O O . ASP B 1 33 ? 7.203 15.672 27.906 1 97.19 33 ASP B O 1
ATOM 2929 N N . LEU B 1 34 ? 6.066 14.305 26.453 1 95.62 34 LEU B N 1
ATOM 2930 C CA . LEU B 1 34 ? 6.152 13.148 27.328 1 95.62 34 LEU B CA 1
ATOM 2931 C C . LEU B 1 34 ? 7.555 12.547 27.312 1 95.62 34 LEU B C 1
ATOM 2933 O O . LEU B 1 34 ? 8 11.945 28.281 1 95.62 34 LEU B O 1
ATOM 2937 N N . VAL B 1 35 ? 8.219 12.688 26.172 1 91.94 35 VAL B N 1
ATOM 2938 C CA . VAL B 1 35 ? 9.531 12.078 25.953 1 91.94 35 VAL B CA 1
ATOM 2939 C C . VAL B 1 35 ? 10.562 13.156 25.641 1 91.94 35 VAL B C 1
ATOM 2941 O O . VAL B 1 35 ? 10.273 14.102 24.906 1 91.94 35 VAL B O 1
ATOM 2944 N N . LYS B 1 36 ? 11.711 12.992 26.156 1 91.38 36 LYS B N 1
ATOM 2945 C CA . LYS B 1 36 ? 12.797 13.938 25.875 1 91.38 36 LYS B CA 1
ATOM 2946 C C . LYS B 1 36 ? 13.234 13.852 24.422 1 91.38 36 LYS B C 1
ATOM 2948 O O . LYS B 1 36 ? 13.445 12.758 23.891 1 91.38 36 LYS B O 1
ATOM 2953 N N . PRO B 1 37 ? 13.281 15 23.797 1 88.62 37 PRO B N 1
ATOM 2954 C CA . PRO B 1 37 ? 13.695 14.984 22.391 1 88.62 37 PRO B CA 1
ATOM 2955 C C . PRO B 1 37 ? 15.141 14.523 22.203 1 88.62 37 PRO B C 1
ATOM 2957 O O . PRO B 1 37 ? 15.977 14.75 23.094 1 88.62 37 PRO B O 1
ATOM 2960 N N . GLU B 1 38 ? 15.375 13.914 21.094 1 79.44 38 GLU B N 1
ATOM 2961 C CA . GLU B 1 38 ? 16.734 13.508 20.766 1 79.44 38 GLU B CA 1
ATOM 2962 C C . GLU B 1 38 ? 17.594 14.711 20.391 1 79.44 38 GLU B C 1
ATOM 2964 O O . GLU B 1 38 ? 18.812 14.719 20.641 1 79.44 38 GLU B O 1
ATOM 2969 N N . PHE B 1 39 ? 16.906 15.695 19.781 1 73.81 39 PHE B N 1
ATOM 2970 C CA . PHE B 1 39 ? 17.609 16.891 19.359 1 73.81 39 PHE B CA 1
ATOM 2971 C C . PHE B 1 39 ? 17.422 18.016 20.359 1 73.81 39 PHE B C 1
ATOM 2973 O O . PHE B 1 39 ? 16.297 18.344 20.734 1 73.81 39 PHE B O 1
ATOM 2980 N N . ASN B 1 40 ? 18.438 18.375 20.922 1 69.19 40 ASN B N 1
ATOM 2981 C CA . ASN B 1 40 ? 18.375 19.344 22.016 1 69.19 40 ASN B CA 1
ATOM 2982 C C . ASN B 1 40 ? 18.25 20.766 21.469 1 69.19 40 ASN B C 1
ATOM 2984 O O . ASN B 1 40 ? 19.266 21.438 21.219 1 69.19 40 ASN B O 1
ATOM 2988 N N . VAL B 1 41 ? 17.047 21.047 21.156 1 78.44 41 VAL B N 1
ATOM 2989 C CA . VAL B 1 41 ? 16.781 22.422 20.75 1 78.44 41 VAL B CA 1
ATOM 2990 C C . VAL B 1 41 ? 15.984 23.141 21.844 1 78.44 41 VAL B C 1
ATOM 2992 O O . VAL B 1 41 ? 14.797 22.891 22.016 1 78.44 41 VAL B O 1
ATOM 2995 N N . GLY B 1 42 ? 16.641 23.922 22.781 1 82.62 42 GLY B N 1
ATOM 2996 C CA . GLY B 1 42 ? 15.984 24.672 23.828 1 82.62 42 GLY B CA 1
ATOM 2997 C C . GLY B 1 42 ? 15.859 23.906 25.125 1 82.62 42 GLY B C 1
ATOM 2998 O O . GLY B 1 42 ? 16.484 22.859 25.297 1 82.62 42 GLY B O 1
ATOM 2999 N N . ASP B 1 43 ? 15.094 24.422 26.047 1 93.06 43 ASP B N 1
ATOM 3000 C CA . ASP B 1 43 ? 14.844 23.766 27.328 1 93.06 43 ASP B CA 1
ATOM 3001 C C . ASP B 1 43 ? 13.789 22.672 27.188 1 93.06 43 ASP B C 1
ATOM 3003 O O . ASP B 1 43 ? 13.016 22.672 26.219 1 93.06 43 ASP B O 1
ATOM 3007 N N . PHE B 1 44 ? 13.883 21.703 28.109 1 96.19 44 PHE B N 1
ATOM 3008 C CA . PHE B 1 44 ? 12.922 20.594 28.078 1 96.19 44 PHE B CA 1
ATOM 3009 C C . PHE B 1 44 ? 12.156 20.516 29.391 1 96.19 44 PHE B C 1
ATOM 3011 O O . PHE B 1 44 ? 12.742 20.641 30.469 1 96.19 44 PHE B O 1
ATOM 3018 N N . VAL B 1 45 ? 10.875 20.344 29.312 1 97 45 VAL B N 1
ATOM 3019 C CA . VAL B 1 45 ? 10.008 20.078 30.453 1 97 45 VAL B CA 1
ATOM 3020 C C . VAL B 1 45 ? 9.078 18.906 30.109 1 97 45 VAL B C 1
ATOM 3022 O O . VAL B 1 45 ? 8.414 18.906 29.078 1 97 45 VAL B O 1
ATOM 3025 N N . LYS B 1 46 ? 9.055 17.906 30.969 1 97.06 46 LYS B N 1
ATOM 3026 C CA . LYS B 1 46 ? 8.141 16.797 30.766 1 97.06 46 LYS B CA 1
ATOM 3027 C C . LYS B 1 46 ? 6.703 17.188 31.078 1 97.06 46 LYS B C 1
ATOM 3029 O O . LYS B 1 46 ? 6.426 17.719 32.156 1 97.06 46 LYS B O 1
ATOM 3034 N N . VAL B 1 47 ? 5.805 16.953 30.125 1 97.75 47 VAL B N 1
ATOM 3035 C CA . VAL B 1 47 ? 4.395 17.281 30.297 1 97.75 47 VAL B CA 1
ATOM 3036 C C . VAL B 1 47 ? 3.529 16.172 29.703 1 97.75 47 VAL B C 1
ATOM 3038 O O . VAL B 1 47 ? 3.852 15.625 28.641 1 97.75 47 VAL B O 1
ATOM 3041 N N . ASP B 1 48 ? 2.506 15.805 30.438 1 98.06 48 ASP B N 1
ATOM 3042 C CA . ASP B 1 48 ? 1.406 14.984 29.938 1 98.06 48 ASP B CA 1
ATOM 3043 C C . ASP B 1 48 ? 0.171 15.836 29.656 1 98.06 48 ASP B C 1
ATOM 3045 O O . ASP B 1 48 ? -0.477 16.328 30.578 1 98.06 48 ASP B O 1
ATOM 3049 N N . LEU B 1 49 ? -0.203 15.977 28.422 1 98.12 49 LEU B N 1
ATOM 3050 C CA . LEU B 1 49 ? -1.258 16.906 28.031 1 98.12 49 LEU B CA 1
ATOM 3051 C C . LEU B 1 49 ? -2.609 16.453 28.578 1 98.12 49 LEU B C 1
ATOM 3053 O O . LEU B 1 49 ? -3.566 17.234 28.594 1 98.12 49 LEU B O 1
ATOM 3057 N N . LYS B 1 50 ? -2.705 15.242 29.125 1 96.75 50 LYS B N 1
ATOM 3058 C CA . LYS B 1 50 ? -3.922 14.781 29.781 1 96.75 50 LYS B CA 1
ATOM 3059 C C . LYS B 1 50 ? -4.082 15.438 31.156 1 96.75 50 LYS B C 1
ATOM 3061 O O . LYS B 1 50 ? -5.184 15.469 31.703 1 96.75 50 LYS B O 1
ATOM 3066 N N . GLU B 1 51 ? -2.959 15.875 31.609 1 98.38 51 GLU B N 1
ATOM 3067 C CA . GLU B 1 51 ? -2.959 16.594 32.875 1 98.38 51 GLU B CA 1
ATOM 3068 C C . GLU B 1 51 ? -3.061 18.094 32.656 1 98.38 51 GLU B C 1
ATOM 3070 O O . GLU B 1 51 ? -2.09 18.828 32.875 1 98.38 51 GLU B O 1
ATOM 3075 N N . VAL B 1 52 ? -4.223 18.594 32.469 1 98.62 52 VAL B N 1
ATOM 3076 C CA . VAL B 1 52 ? -4.504 19.953 32 1 98.62 52 VAL B CA 1
ATOM 3077 C C . VAL B 1 52 ? -4.027 20.969 33.031 1 98.62 52 VAL B C 1
ATOM 3079 O O . VAL B 1 52 ? -3.352 21.938 32.688 1 98.62 52 VAL B O 1
ATOM 3082 N N . SER B 1 53 ? -4.344 20.734 34.281 1 98.56 53 SER B N 1
ATOM 3083 C CA . SER B 1 53 ? -3.99 21.703 35.312 1 98.56 53 SER B CA 1
ATOM 3084 C C . SER B 1 53 ? -2.479 21.797 35.5 1 98.56 53 SER B C 1
ATOM 3086 O O . SER B 1 53 ? -1.933 22.891 35.656 1 98.56 53 SER B O 1
ATOM 3088 N N . GLU B 1 54 ? -1.837 20.656 35.531 1 98.5 54 GLU B N 1
ATOM 3089 C CA . GLU B 1 54 ? -0.382 20.641 35.656 1 98.5 54 GLU B CA 1
ATOM 3090 C C . GLU B 1 54 ? 0.274 21.312 34.438 1 98.5 54 GLU B C 1
ATOM 3092 O O . GLU B 1 54 ? 1.242 22.062 34.594 1 98.5 54 GLU B O 1
ATOM 3097 N N . THR B 1 55 ? -0.25 21 33.312 1 98.81 55 THR B N 1
ATOM 3098 C CA . THR B 1 55 ? 0.262 21.625 32.094 1 98.81 55 THR B CA 1
ATOM 3099 C C . THR B 1 55 ? 0.077 23.141 32.125 1 98.81 55 THR B C 1
ATOM 3101 O O . THR B 1 55 ? 0.979 23.891 31.766 1 98.81 55 THR B O 1
ATOM 3104 N N . ALA B 1 56 ? -1.071 23.594 32.625 1 98.81 56 ALA B N 1
ATOM 3105 C CA . ALA B 1 56 ? -1.356 25.016 32.719 1 98.81 56 ALA B CA 1
ATOM 3106 C C . ALA B 1 56 ? -0.331 25.719 33.625 1 98.81 56 ALA B C 1
ATOM 3108 O O . ALA B 1 56 ? 0.132 26.812 33.312 1 98.81 56 ALA B O 1
ATOM 3109 N N . GLU B 1 57 ? -0.014 25.078 34.656 1 98.62 57 GLU B N 1
ATOM 3110 C CA . GLU B 1 57 ? 0.966 25.656 35.594 1 98.62 57 GLU B CA 1
ATOM 3111 C C . GLU B 1 57 ? 2.318 25.828 34.906 1 98.62 57 GLU B C 1
ATOM 3113 O O . GLU B 1 57 ? 3.006 26.828 35.125 1 98.62 57 GLU B O 1
ATOM 3118 N N . ARG B 1 58 ? 2.662 24.891 34.062 1 98.5 58 ARG B N 1
ATOM 3119 C CA . ARG B 1 58 ? 3.951 24.922 33.406 1 98.5 58 ARG B CA 1
ATOM 3120 C C . ARG B 1 58 ? 3.941 25.953 32.281 1 98.5 58 ARG B C 1
ATOM 3122 O O . ARG B 1 58 ? 5 26.422 31.844 1 98.5 58 ARG B O 1
ATOM 3129 N N . LEU B 1 59 ? 2.766 26.344 31.812 1 98.75 59 LEU B N 1
ATOM 3130 C CA . LEU B 1 59 ? 2.652 27.219 30.656 1 98.75 59 LEU B CA 1
ATOM 3131 C C . LEU B 1 59 ? 2.643 28.688 31.078 1 98.75 59 LEU B C 1
ATOM 3133 O O . LEU B 1 59 ? 2.816 29.578 30.25 1 98.75 59 LEU B O 1
ATOM 3137 N N . LYS B 1 60 ? 2.508 28.922 32.344 1 98.44 60 LYS B N 1
ATOM 3138 C CA . LYS B 1 60 ? 2.463 30.312 32.844 1 98.44 60 LYS B CA 1
ATOM 3139 C C . LYS B 1 60 ? 3.746 31.047 32.5 1 98.44 60 LYS B C 1
ATOM 3141 O O . LYS B 1 60 ? 4.844 30.5 32.625 1 98.44 60 LYS B O 1
ATOM 3146 N N . GLY B 1 61 ? 3.586 32.312 32 1 97.44 61 GLY B N 1
ATOM 3147 C CA . GLY B 1 61 ? 4.734 33.156 31.766 1 97.44 61 GLY B CA 1
ATOM 3148 C C . GLY B 1 61 ? 5.223 33.125 30.328 1 97.44 61 GLY B C 1
ATOM 3149 O O . GLY B 1 61 ? 6.09 33.906 29.938 1 97.44 61 GLY B O 1
ATOM 3150 N N . PHE B 1 62 ? 4.699 32.25 29.531 1 98.38 62 PHE B N 1
ATOM 3151 C CA . PHE B 1 62 ? 5.074 32.219 28.125 1 98.38 62 PHE B CA 1
ATOM 3152 C C . PHE B 1 62 ? 4.273 33.219 27.312 1 98.38 62 PHE B C 1
ATOM 3154 O O . PHE B 1 62 ? 3.18 33.625 27.719 1 98.38 62 PHE B O 1
ATOM 3161 N N . ASP B 1 63 ? 4.824 33.656 26.203 1 97.44 63 ASP B N 1
ATOM 3162 C CA . ASP B 1 63 ? 4.117 34.562 25.297 1 97.44 63 ASP B CA 1
ATOM 3163 C C . ASP B 1 63 ? 3.133 33.781 24.422 1 97.44 63 ASP B C 1
ATOM 3165 O O . ASP B 1 63 ? 2.033 34.281 24.141 1 97.44 63 ASP B O 1
ATOM 3169 N N . PHE B 1 64 ? 3.52 32.625 23.953 1 98.31 64 PHE B N 1
ATOM 3170 C CA . PHE B 1 64 ? 2.695 31.781 23.109 1 98.31 64 PHE B CA 1
ATOM 3171 C C . PHE B 1 64 ? 2.936 30.312 23.438 1 98.31 64 PHE B C 1
ATOM 3173 O O . PHE B 1 64 ? 4.023 29.938 23.875 1 98.31 64 PHE B O 1
ATOM 3180 N N . VAL B 1 65 ? 1.923 29.562 23.203 1 98.81 65 VAL B N 1
ATOM 3181 C CA . VAL B 1 65 ? 1.997 28.109 23.125 1 98.81 65 VAL B CA 1
ATOM 3182 C C . VAL B 1 65 ? 1.804 27.656 21.688 1 98.81 65 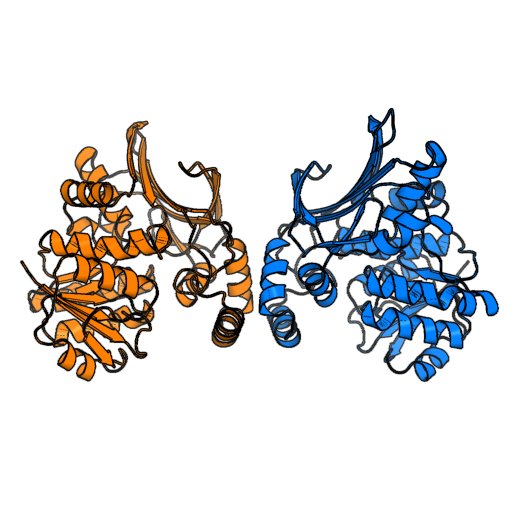VAL B C 1
ATOM 3184 O O . VAL B 1 65 ? 0.842 28.062 21.031 1 98.81 65 VAL B O 1
ATOM 3187 N N . VAL B 1 66 ? 2.744 26.906 21.156 1 98.81 66 VAL B N 1
ATOM 3188 C CA . VAL B 1 66 ? 2.562 26.219 19.891 1 98.81 66 VAL B CA 1
ATOM 3189 C C . VAL B 1 66 ? 2.367 24.719 20.109 1 98.81 66 VAL B C 1
ATOM 3191 O O . VAL B 1 66 ? 3.262 24.047 20.625 1 98.81 66 VAL B O 1
ATOM 3194 N N . ASN B 1 67 ? 1.229 24.25 19.75 1 98.88 67 ASN B N 1
ATOM 3195 C CA . ASN B 1 67 ? 0.887 22.844 19.953 1 98.88 67 ASN B CA 1
ATOM 3196 C C . ASN B 1 67 ? 1.155 22.016 18.703 1 98.88 67 ASN B C 1
ATOM 3198 O O . ASN B 1 67 ? 0.474 22.172 17.688 1 98.88 67 ASN B O 1
ATOM 3202 N N . SER B 1 68 ? 2.125 21.156 18.766 1 98.06 68 SER B N 1
ATOM 3203 C CA . SER B 1 68 ? 2.455 20.25 17.656 1 98.06 68 SER B CA 1
ATOM 3204 C C . SER B 1 68 ? 2.258 18.797 18.062 1 98.06 68 SER B C 1
ATOM 3206 O O . SER B 1 68 ? 2.828 17.891 17.438 1 98.06 68 SER B O 1
ATOM 3208 N N . ALA B 1 69 ? 1.514 18.578 19.141 1 97.75 69 ALA B N 1
ATOM 3209 C CA . ALA B 1 69 ? 1.164 17.219 19.562 1 97.75 69 ALA B CA 1
ATOM 3210 C C . ALA B 1 69 ? 0.09 16.625 18.656 1 97.75 69 ALA B C 1
ATOM 3212 O O . ALA B 1 69 ? -0.352 17.266 17.703 1 97.75 69 ALA B O 1
ATOM 3213 N N . GLN B 1 70 ? -0.256 15.406 18.969 1 96.88 70 GLN B N 1
ATOM 3214 C CA . GLN B 1 70 ? -1.346 14.773 18.234 1 96.88 70 GLN B CA 1
ATOM 3215 C C . GLN B 1 70 ? -2.643 15.562 18.375 1 96.88 70 GLN B C 1
ATOM 3217 O O . GLN B 1 70 ? -2.928 16.094 19.453 1 96.88 70 GLN B O 1
ATOM 3222 N N . TYR B 1 71 ? -3.418 15.57 17.344 1 97.5 71 TYR B N 1
ATOM 3223 C CA . TYR B 1 71 ? -4.543 16.5 17.281 1 97.5 71 TYR B CA 1
ATOM 3224 C C . TYR B 1 71 ? -5.586 16.156 18.344 1 97.5 71 TYR B C 1
ATOM 3226 O O . TYR B 1 71 ? -6.359 17.031 18.766 1 97.5 71 TYR B O 1
ATOM 3234 N N . TYR B 1 72 ? -5.602 14.906 18.781 1 96.81 72 TYR B N 1
ATOM 3235 C CA . TYR B 1 72 ? -6.617 14.547 19.766 1 96.81 72 TYR B CA 1
ATOM 3236 C C . TYR B 1 72 ? -6.27 15.109 21.141 1 96.81 72 TYR B C 1
ATOM 3238 O O . TYR B 1 72 ? -7.031 14.945 22.094 1 96.81 72 TYR B O 1
ATOM 3246 N N . PHE B 1 73 ? -5.188 15.836 21.25 1 98.12 73 PHE B N 1
ATOM 3247 C CA . PHE B 1 73 ? -4.84 16.547 22.469 1 98.12 73 PHE B CA 1
ATOM 3248 C C . PHE B 1 73 ? -5.121 18.047 22.328 1 98.12 73 PHE B C 1
ATOM 3250 O O . PHE B 1 73 ? -4.863 18.828 23.25 1 98.12 73 PHE B O 1
ATOM 3257 N N . ASN B 1 74 ? -5.668 18.453 21.188 1 98.75 74 ASN B N 1
ATOM 3258 C CA . ASN B 1 74 ? -5.848 19.875 20.906 1 98.75 74 ASN B CA 1
ATOM 3259 C C . ASN B 1 74 ? -6.711 20.547 21.969 1 98.75 74 ASN B C 1
ATOM 3261 O O . ASN B 1 74 ? -6.375 21.641 22.453 1 98.75 74 ASN B O 1
ATOM 3265 N N . LEU B 1 75 ? -7.781 19.938 22.359 1 98.81 75 LEU B N 1
ATOM 3266 C CA . LEU B 1 75 ? -8.68 20.547 23.328 1 98.81 75 LEU B CA 1
ATOM 3267 C C . LEU B 1 75 ? -8.008 20.672 24.688 1 98.81 75 LEU B C 1
ATOM 3269 O O . LEU B 1 75 ? -8.133 21.703 25.359 1 98.81 75 LEU B O 1
ATOM 3273 N N . ASP B 1 76 ? -7.32 19.609 25.094 1 98.81 76 ASP B N 1
ATOM 3274 C CA . ASP B 1 76 ? -6.605 19.656 26.359 1 98.81 76 ASP B CA 1
ATOM 3275 C C . ASP B 1 76 ? -5.535 20.734 26.359 1 98.81 76 ASP B C 1
ATOM 3277 O O . ASP B 1 76 ? -5.367 21.453 27.344 1 98.81 76 ASP B O 1
ATOM 3281 N N . ALA B 1 77 ? -4.84 20.828 25.297 1 98.88 77 ALA B N 1
ATOM 3282 C CA . ALA B 1 77 ? -3.809 21.844 25.156 1 98.88 77 ALA B CA 1
ATOM 3283 C C . ALA B 1 77 ? -4.418 23.25 25.203 1 98.88 77 ALA B C 1
ATOM 3285 O O . ALA B 1 77 ? -3.852 24.156 25.828 1 98.88 77 ALA B O 1
ATOM 3286 N N . MET B 1 78 ? -5.539 23.422 24.547 1 98.88 78 MET B N 1
ATOM 3287 C CA . MET B 1 78 ? -6.223 24.719 24.531 1 98.88 78 MET B CA 1
ATOM 3288 C C . MET B 1 78 ? -6.727 25.078 25.922 1 98.88 78 MET B C 1
ATOM 3290 O O . MET B 1 78 ? -6.586 26.219 26.375 1 98.88 78 MET B O 1
ATOM 3294 N N . LYS B 1 79 ? -7.273 24.109 26.594 1 98.88 79 LYS B N 1
ATOM 3295 C CA . LYS B 1 79 ? -7.754 24.344 27.953 1 98.88 79 LYS B CA 1
ATOM 3296 C C . LYS B 1 79 ? -6.609 24.734 28.875 1 98.88 79 LYS B C 1
ATOM 3298 O O . LYS B 1 79 ? -6.754 25.625 29.703 1 98.88 79 LYS B O 1
ATOM 3303 N N . ALA B 1 80 ? -5.523 24.016 28.734 1 98.94 80 ALA B N 1
ATOM 3304 C CA . ALA B 1 80 ? -4.352 24.328 29.547 1 98.94 80 ALA B CA 1
ATOM 3305 C C . ALA B 1 80 ? -3.855 25.75 29.266 1 98.94 80 ALA B C 1
ATOM 3307 O O . ALA B 1 80 ? -3.508 26.484 30.203 1 98.94 80 ALA B O 1
ATOM 3308 N N . SER B 1 81 ? -3.801 26.109 28.031 1 98.94 81 SER B N 1
ATOM 3309 C CA . SER B 1 81 ? -3.35 27.438 27.641 1 98.94 81 SER B CA 1
ATOM 3310 C C . SER B 1 81 ? -4.289 28.516 28.172 1 98.94 81 SER B C 1
ATOM 3312 O O . SER B 1 81 ? -3.84 29.562 28.641 1 98.94 81 SER B O 1
ATOM 3314 N N . LEU B 1 82 ? -5.582 28.25 28.031 1 98.81 82 LEU B N 1
ATOM 3315 C CA . LEU B 1 82 ? -6.602 29.172 28.531 1 98.81 82 LEU B CA 1
ATOM 3316 C C . LEU B 1 82 ? -6.441 29.391 30.031 1 98.81 82 LEU B C 1
ATOM 3318 O O . LEU B 1 82 ? -6.441 30.531 30.5 1 98.81 82 LEU B O 1
ATOM 3322 N N . LYS B 1 83 ? -6.273 28.312 30.734 1 98.69 83 LYS B N 1
ATOM 3323 C CA . LYS B 1 83 ? -6.102 28.375 32.188 1 98.69 83 LYS B CA 1
ATOM 3324 C C . LYS B 1 83 ? -4.824 29.109 32.562 1 98.69 83 LYS B C 1
ATOM 3326 O O . LYS B 1 83 ? -4.781 29.812 33.562 1 98.69 83 LYS B O 1
ATOM 3331 N N . ALA B 1 84 ? -3.787 28.969 31.844 1 98.75 84 ALA B N 1
ATOM 3332 C CA . ALA B 1 84 ? -2.494 29.609 32.094 1 98.75 84 ALA B CA 1
ATOM 3333 C C . ALA B 1 84 ? -2.516 31.078 31.688 1 98.75 84 ALA B C 1
ATOM 3335 O O . ALA B 1 84 ? -1.636 31.844 32.094 1 98.75 84 ALA B O 1
ATOM 3336 N N . GLY B 1 85 ? -3.498 31.5 30.828 1 98.56 85 GLY B N 1
ATOM 3337 C CA . GLY B 1 85 ? -3.568 32.844 30.312 1 98.56 85 GLY B CA 1
ATOM 3338 C C . GLY B 1 85 ? -2.586 33.125 29.188 1 98.56 85 GLY B C 1
ATOM 3339 O O . GLY B 1 85 ? -2.004 34.219 29.125 1 98.56 85 GLY B O 1
ATOM 3340 N N . VAL B 1 86 ? -2.4 32.156 28.375 1 98.62 86 VAL B N 1
ATOM 3341 C CA . VAL B 1 86 ? -1.39 32.281 27.328 1 98.62 86 VAL B CA 1
ATOM 3342 C C . VAL B 1 86 ? -2.033 32.062 25.953 1 98.62 86 VAL B C 1
ATOM 3344 O O . VAL B 1 86 ? -2.893 31.188 25.797 1 98.62 86 VAL B O 1
ATOM 3347 N N . ASN B 1 87 ? -1.688 32.844 24.875 1 98.56 87 ASN B N 1
ATOM 3348 C CA . ASN B 1 87 ? -2.152 32.656 23.5 1 98.56 87 ASN B CA 1
ATOM 3349 C C . ASN B 1 87 ? -1.726 31.312 22.938 1 98.56 87 ASN B C 1
ATOM 3351 O O . ASN B 1 87 ? -0.668 30.781 23.297 1 98.56 87 ASN B O 1
ATOM 3355 N N . TYR B 1 88 ? -2.533 30.812 22.047 1 98.75 88 TYR B N 1
ATOM 3356 C CA . TYR B 1 88 ? -2.408 29.438 21.578 1 98.75 88 TYR B CA 1
ATOM 3357 C C . TYR B 1 88 ? -2.371 29.375 20.062 1 98.75 88 TYR B C 1
ATOM 3359 O O . TYR B 1 88 ? -3.094 30.125 19.391 1 98.75 88 TYR B O 1
ATOM 3367 N N . VAL B 1 89 ? -1.521 28.547 19.516 1 98.88 89 VAL B N 1
ATOM 3368 C CA . VAL B 1 89 ? -1.459 28.234 18.094 1 98.88 89 VAL B CA 1
ATOM 3369 C C . VAL B 1 89 ? -1.33 26.719 17.891 1 98.88 89 VAL B C 1
ATOM 3371 O O . VAL B 1 89 ? -0.588 26.062 18.625 1 98.88 89 VAL B O 1
ATOM 3374 N N . ASP B 1 90 ? -2.051 26.125 16.969 1 98.81 90 ASP B N 1
ATOM 3375 C CA . ASP B 1 90 ? -1.815 24.719 16.641 1 98.81 90 ASP B CA 1
ATOM 3376 C C . ASP B 1 90 ? -1.785 24.5 15.133 1 98.81 90 ASP B C 1
ATOM 3378 O O . ASP B 1 90 ? -1.831 25.453 14.359 1 98.81 90 ASP B O 1
ATOM 3382 N N . LEU B 1 91 ? -1.651 23.234 14.68 1 98.38 91 LEU B N 1
ATOM 3383 C CA . LEU B 1 91 ? -1.348 22.938 13.281 1 98.38 91 LEU B CA 1
ATOM 3384 C C . LEU B 1 91 ? -2.557 22.328 12.586 1 98.38 91 LEU B C 1
ATOM 3386 O O . LEU B 1 91 ? -2.5 22.016 11.391 1 98.38 91 LEU B O 1
ATOM 3390 N N . GLY B 1 92 ? -3.568 22.109 13.367 1 96.06 92 GLY B N 1
ATOM 3391 C CA . GLY B 1 92 ? -4.766 21.516 12.789 1 96.06 92 GLY B CA 1
ATOM 3392 C C . GLY B 1 92 ? -5.27 20.312 13.57 1 96.06 92 GLY B C 1
ATOM 3393 O O . GLY B 1 92 ? -4.59 19.828 14.469 1 96.06 92 GLY B O 1
ATOM 3394 N N . GLY B 1 93 ? -6.457 19.828 13.281 1 90.62 93 GLY B N 1
ATOM 3395 C CA . GLY B 1 93 ? -7.062 18.75 14.039 1 90.62 93 GLY B CA 1
ATOM 3396 C C . GLY B 1 93 ? -8.094 17.969 13.242 1 90.62 93 GLY B C 1
ATOM 3397 O O . GLY B 1 93 ? -9 17.359 13.812 1 90.62 93 GLY B O 1
ATOM 3398 N N . LEU B 1 94 ? -8.047 18.047 11.984 1 95.62 94 LEU B N 1
ATOM 3399 C CA . LEU B 1 94 ? -9.07 17.5 11.109 1 95.62 94 LEU B CA 1
ATOM 3400 C C . LEU B 1 94 ? -10.422 18.156 11.375 1 95.62 94 LEU B C 1
ATOM 3402 O O . LEU B 1 94 ? -10.5 19.156 12.094 1 95.62 94 LEU B O 1
ATOM 3406 N N . PHE B 1 95 ? -11.5 17.75 10.703 1 98.38 95 PHE B N 1
ATOM 3407 C CA . PHE B 1 95 ? -12.797 18.406 10.641 1 98.38 95 PHE B CA 1
ATOM 3408 C C . PHE B 1 95 ? -13.445 18.469 12.016 1 98.38 95 PHE B C 1
ATOM 3410 O O . PHE B 1 95 ? -13.766 19.547 12.508 1 98.38 95 PHE B O 1
ATOM 3417 N N . TRP B 1 96 ? -13.523 17.344 12.703 1 98.19 96 TRP B N 1
ATOM 3418 C CA . TRP B 1 96 ? -14.32 17.234 13.922 1 98.19 96 TRP B CA 1
ATOM 3419 C C . TRP B 1 96 ? -13.633 17.953 15.078 1 98.19 96 TRP B C 1
ATOM 3421 O O . TRP B 1 96 ? -14.289 18.656 15.859 1 98.19 96 TRP B O 1
ATOM 3431 N N . MET B 1 97 ? -12.367 17.734 15.219 1 98.62 97 MET B N 1
ATOM 3432 C CA . MET B 1 97 ? -11.641 18.422 16.281 1 98.62 97 MET B CA 1
ATOM 3433 C C . MET B 1 97 ? -11.68 19.938 16.062 1 98.62 97 MET B C 1
ATOM 3435 O O . MET B 1 97 ? -11.867 20.688 17.016 1 98.62 97 MET B O 1
ATOM 3439 N N . THR B 1 98 ? -11.531 20.359 14.836 1 98.69 98 THR B N 1
ATOM 3440 C CA . THR B 1 98 ? -11.609 21.781 14.539 1 98.69 98 THR B CA 1
ATOM 3441 C C . THR B 1 98 ? -12.953 22.359 14.969 1 98.69 98 THR B C 1
ATOM 3443 O O . THR B 1 98 ? -13.008 23.438 15.578 1 98.69 98 THR B O 1
ATOM 3446 N N . ARG B 1 99 ? -14 21.672 14.695 1 98.19 99 ARG B N 1
ATOM 3447 C CA . ARG B 1 99 ? -15.336 22.109 15.078 1 98.19 99 ARG B CA 1
ATOM 3448 C C . ARG B 1 99 ? -15.453 22.25 16.594 1 98.19 99 ARG B C 1
ATOM 3450 O O . ARG B 1 99 ? -16.016 23.219 17.094 1 98.19 99 ARG B O 1
ATOM 3457 N N . LYS B 1 100 ? -14.906 21.266 17.266 1 98.62 100 LYS B N 1
ATOM 3458 C CA . LYS B 1 100 ? -14.945 21.297 18.719 1 98.62 100 LYS B CA 1
ATOM 3459 C C . LYS B 1 100 ? -14.125 22.469 19.266 1 98.62 100 LYS B C 1
ATOM 3461 O O . LYS B 1 100 ? -14.523 23.109 20.234 1 98.62 100 LYS B O 1
ATOM 3466 N N . GLN B 1 101 ? -13.023 22.656 18.672 1 98.88 101 GLN B N 1
ATOM 3467 C CA . GLN B 1 101 ? -12.172 23.766 19.109 1 98.88 101 GLN B CA 1
ATOM 3468 C C . GLN B 1 101 ? -12.875 25.109 18.938 1 98.88 101 GLN B C 1
ATOM 3470 O O . GLN B 1 101 ? -12.75 25.984 19.781 1 98.88 101 GLN B O 1
ATOM 3475 N N . LEU B 1 102 ? -13.602 25.266 17.875 1 98.38 102 LEU B N 1
ATOM 3476 C CA . LEU B 1 102 ? -14.297 26.5 17.594 1 98.38 102 LEU B CA 1
ATOM 3477 C C . LEU B 1 102 ? -15.352 26.797 18.656 1 98.38 102 LEU B C 1
ATOM 3479 O O . LEU B 1 102 ? -15.703 27.953 18.891 1 98.38 102 LEU B O 1
ATOM 3483 N N . GLU B 1 103 ? -15.828 25.812 19.328 1 98.44 103 GLU B N 1
ATOM 3484 C CA . GLU B 1 103 ? -16.828 25.984 20.375 1 98.44 103 GLU B CA 1
ATOM 3485 C C . GLU B 1 103 ? -16.25 26.703 21.578 1 98.44 103 GLU B C 1
ATOM 3487 O O . GLU B 1 103 ? -17 27.219 22.422 1 98.44 103 GLU B O 1
ATOM 3492 N N . MET B 1 104 ? -14.969 26.781 21.656 1 98.75 104 MET B N 1
ATOM 3493 C CA . MET B 1 104 ? -14.32 27.438 22.781 1 98.75 104 MET B CA 1
ATOM 3494 C C . MET B 1 104 ? -14.086 28.906 22.5 1 98.75 104 MET B C 1
ATOM 3496 O O . MET B 1 104 ? -13.398 29.594 23.25 1 98.75 104 MET B O 1
ATOM 3500 N N . ASP B 1 105 ? -14.648 29.422 21.469 1 98.56 105 ASP B N 1
ATOM 3501 C CA . ASP B 1 105 ? -14.406 30.781 21 1 98.56 105 ASP B CA 1
ATOM 3502 C C . ASP B 1 105 ? -14.695 31.797 22.094 1 98.56 105 ASP B C 1
ATOM 3504 O O . ASP B 1 105 ? -13.852 32.656 22.406 1 98.56 105 ASP B O 1
ATOM 3508 N N . LYS B 1 106 ? -15.844 31.75 22.766 1 98.56 106 LYS B N 1
ATOM 3509 C CA . LYS B 1 106 ? -16.25 32.719 23.781 1 98.56 106 LYS B CA 1
ATOM 3510 C C . LYS B 1 106 ? -15.359 32.625 25.016 1 98.56 106 LYS B C 1
ATOM 3512 O O . LYS B 1 106 ? -15.094 33.625 25.672 1 98.56 106 LYS B O 1
ATOM 3517 N N . ASP B 1 107 ? -14.891 31.406 25.297 1 98.69 107 ASP B N 1
ATOM 3518 C CA . ASP B 1 107 ? -13.992 31.219 26.438 1 98.69 107 ASP B CA 1
ATOM 3519 C C . ASP B 1 107 ? -12.688 31.984 26.234 1 98.69 107 ASP B C 1
ATOM 3521 O O . ASP B 1 107 ? -12.211 32.656 27.156 1 98.69 107 ASP B O 1
ATOM 3525 N N . PHE B 1 108 ? -12.164 31.891 25.109 1 98.81 108 PHE B N 1
ATOM 3526 C CA . PHE B 1 108 ? -10.93 32.594 24.812 1 98.81 108 PHE B CA 1
ATOM 3527 C C . PHE B 1 108 ? -11.18 34.094 24.719 1 98.81 108 PHE B C 1
ATOM 3529 O O . PHE B 1 108 ? -10.383 34.906 25.219 1 98.81 108 PHE B O 1
ATOM 3536 N N . GLU B 1 109 ? -12.258 34.469 24.078 1 98.44 109 GLU B N 1
ATOM 3537 C CA . GLU B 1 109 ? -12.617 35.875 23.922 1 98.44 109 GLU B CA 1
ATOM 3538 C C . GLU B 1 109 ? -12.758 36.562 25.281 1 98.44 109 GLU B C 1
ATOM 3540 O O . GLU B 1 109 ? -12.273 37.656 25.484 1 98.44 109 GLU B O 1
ATOM 3545 N N . ARG B 1 110 ? -13.359 35.906 26.172 1 98.31 110 ARG B N 1
ATOM 3546 C CA . ARG B 1 110 ? -13.609 36.469 27.5 1 98.31 110 ARG B CA 1
ATOM 3547 C C . ARG B 1 110 ? -12.297 36.781 28.219 1 98.31 110 ARG B C 1
ATOM 3549 O O . ARG B 1 110 ? -12.227 37.75 29 1 98.31 110 ARG B O 1
ATOM 3556 N N . GLU B 1 111 ? -11.305 36.031 27.984 1 98.06 111 GLU B N 1
ATOM 3557 C CA . GLU B 1 111 ? -10.023 36.188 28.656 1 98.06 111 GLU B CA 1
ATOM 3558 C C . GLU B 1 111 ? -9.086 37.094 27.844 1 98.06 111 GLU B C 1
ATOM 3560 O O . GLU B 1 111 ? -7.938 37.312 28.234 1 98.06 111 GLU B O 1
ATOM 3565 N N . GLY B 1 112 ? -9.586 37.562 26.672 1 97.94 112 GLY B N 1
ATOM 3566 C CA . GLY B 1 112 ? -8.773 38.375 25.797 1 97.94 112 GLY B CA 1
ATOM 3567 C C . GLY B 1 112 ? -7.621 37.625 25.156 1 97.94 112 GLY B C 1
ATOM 3568 O O . GLY B 1 112 ? -6.555 38.219 24.922 1 97.94 112 GLY B O 1
ATOM 3569 N N . LEU B 1 113 ? -7.801 36.344 24.969 1 98.5 113 LEU B N 1
ATOM 3570 C CA . LEU B 1 113 ? -6.754 35.469 24.422 1 98.5 113 LEU B CA 1
ATOM 3571 C C . LEU B 1 113 ? -7.094 35.031 23 1 98.5 113 LEU B C 1
ATOM 3573 O O . LEU B 1 113 ? -8.266 35 22.625 1 98.5 113 LEU B O 1
ATOM 3577 N N . LEU B 1 114 ? -6.082 34.688 22.25 1 98.69 114 LEU B N 1
ATOM 3578 C CA . LEU B 1 114 ? -6.223 34.156 20.906 1 98.69 114 LEU B CA 1
ATOM 3579 C C . LEU B 1 114 ? -5.84 32.688 20.859 1 98.69 114 LEU B C 1
ATOM 3581 O O . LEU B 1 114 ? -4.809 32.281 21.406 1 98.69 114 LEU B O 1
ATOM 3585 N N . ALA B 1 115 ? -6.695 31.938 20.312 1 98.81 115 ALA B N 1
ATOM 3586 C CA . ALA B 1 115 ? -6.328 30.609 19.828 1 98.81 115 ALA B CA 1
ATOM 3587 C C . ALA B 1 115 ? -6.383 30.547 18.297 1 98.81 115 ALA B C 1
ATOM 3589 O O . ALA B 1 115 ? -7.465 30.516 17.719 1 98.81 115 ALA B O 1
ATOM 3590 N N . LEU B 1 116 ? -5.242 30.594 17.688 1 98.81 116 LEU B N 1
ATOM 3591 C CA . LEU B 1 116 ? -5.121 30.406 16.25 1 98.81 116 LEU B CA 1
ATOM 3592 C C . LEU B 1 116 ? -5.027 28.938 15.891 1 98.81 116 LEU B C 1
ATOM 3594 O O . LEU B 1 116 ? -3.984 28.312 16.094 1 98.81 116 LEU B O 1
ATOM 3598 N N . ILE B 1 117 ? -6.094 28.328 15.32 1 98.81 117 ILE B N 1
ATOM 3599 C CA . ILE B 1 117 ? -6.133 26.891 15.125 1 98.81 117 ILE B CA 1
ATOM 3600 C C . ILE B 1 117 ? -5.934 26.562 13.648 1 98.81 117 ILE B C 1
ATOM 3602 O O . ILE B 1 117 ? -6.531 27.203 12.781 1 98.81 117 ILE B O 1
ATOM 3606 N N . GLY B 1 118 ? -5.004 25.656 13.406 1 98.62 118 GLY B N 1
ATOM 3607 C CA . GLY B 1 118 ? -4.754 25.203 12.047 1 98.62 118 GLY B CA 1
ATOM 3608 C C . GLY B 1 118 ? -3.748 26.062 11.305 1 98.62 118 GLY B C 1
ATOM 3609 O O . GLY B 1 118 ? -3.971 26.438 10.156 1 98.62 118 GLY B O 1
ATOM 3610 N N . MET B 1 119 ? -2.723 26.438 11.992 1 98.69 119 MET B N 1
ATOM 3611 C CA . MET B 1 119 ? -1.702 27.281 11.375 1 98.69 119 MET B CA 1
ATOM 3612 C C . MET B 1 119 ? -0.503 26.453 10.93 1 98.69 119 MET B C 1
ATOM 3614 O O . MET B 1 119 ? 0.635 26.75 11.297 1 98.69 119 MET B O 1
ATOM 3618 N N . GLY B 1 120 ? -0.742 25.391 10.219 1 98.56 120 GLY B N 1
ATOM 3619 C CA . GLY B 1 120 ? 0.271 24.594 9.539 1 98.56 120 GLY B CA 1
ATOM 3620 C C . GLY B 1 120 ? 0.323 24.844 8.039 1 98.56 120 GLY B C 1
ATOM 3621 O O . GLY B 1 120 ? 0.229 26 7.598 1 98.56 120 GLY B O 1
ATOM 3622 N N . ALA B 1 121 ? 0.583 23.734 7.266 1 98.56 121 ALA B N 1
ATOM 3623 C CA . ALA B 1 121 ? 0.548 23.812 5.805 1 98.56 121 ALA B CA 1
ATOM 3624 C C . ALA B 1 121 ? -0.885 23.75 5.285 1 98.56 121 ALA B C 1
ATOM 3626 O O . ALA B 1 121 ? -1.377 24.703 4.676 1 98.56 121 ALA B O 1
ATOM 3627 N N . GLU B 1 122 ? -1.493 22.562 5.5 1 98.25 122 GLU B N 1
ATOM 3628 C CA . GLU B 1 122 ? -2.916 22.344 5.262 1 98.25 122 GLU B CA 1
ATOM 3629 C C . GLU B 1 122 ? -3.58 21.688 6.469 1 98.25 122 GLU B C 1
ATOM 3631 O O . GLU B 1 122 ? -3.469 20.484 6.664 1 98.25 122 GLU B O 1
ATOM 3636 N N . PRO B 1 123 ? -4.367 22.453 7.262 1 98.38 123 PRO B N 1
ATOM 3637 C CA . PRO B 1 123 ? -4.715 23.859 7.07 1 98.38 123 PRO B CA 1
ATOM 3638 C C . PRO B 1 123 ? -3.566 24.812 7.406 1 98.38 123 PRO B C 1
ATOM 3640 O O . PRO B 1 123 ? -2.576 24.391 8.016 1 98.38 123 PRO B O 1
ATOM 3643 N N . GLY B 1 124 ? -3.686 26.031 7.094 1 98.81 124 GLY B N 1
ATOM 3644 C CA . GLY B 1 124 ? -2.719 27.078 7.391 1 98.81 124 GLY B CA 1
ATOM 3645 C C . GLY B 1 124 ? -2.359 27.922 6.18 1 98.81 124 GLY B C 1
ATOM 3646 O O . GLY B 1 124 ? -3.029 28.906 5.887 1 98.81 124 GLY B O 1
ATOM 3647 N N . VAL B 1 125 ? -1.355 27.422 5.469 1 98.88 125 VAL B N 1
ATOM 3648 C CA . VAL B 1 125 ? -0.948 28.125 4.262 1 98.88 125 VAL B CA 1
ATOM 3649 C C . VAL B 1 125 ? -2.117 28.203 3.281 1 98.88 125 VAL B C 1
ATOM 3651 O O . VAL B 1 125 ? -2.367 29.234 2.672 1 98.88 125 VAL B O 1
ATOM 3654 N N . THR B 1 126 ? -2.846 27.094 3.162 1 98.81 126 THR B N 1
ATOM 3655 C CA . THR B 1 126 ? -3.992 27.047 2.262 1 98.81 126 THR B CA 1
ATOM 3656 C C . THR B 1 126 ? -5.055 28.062 2.674 1 98.81 126 THR B C 1
ATOM 3658 O O . THR B 1 126 ? -5.688 28.672 1.819 1 98.81 126 THR B O 1
ATOM 3661 N N . ASN B 1 127 ? -5.246 28.234 3.969 1 98.81 127 ASN B N 1
ATOM 3662 C CA . ASN B 1 127 ? -6.207 29.219 4.469 1 98.81 127 ASN B CA 1
ATOM 3663 C C . ASN B 1 127 ? -5.805 30.641 4.086 1 98.81 127 ASN B C 1
ATOM 3665 O O . ASN B 1 127 ? -6.648 31.438 3.676 1 98.81 127 ASN B O 1
ATOM 3669 N N . VAL B 1 128 ? -4.551 30.922 4.242 1 98.81 128 VAL B N 1
ATOM 3670 C CA . VAL B 1 128 ? -4.043 32.25 3.955 1 98.81 128 VAL B CA 1
ATOM 3671 C C . VAL B 1 128 ? -4.129 32.531 2.455 1 98.81 128 VAL B C 1
ATOM 3673 O O . VAL B 1 128 ? -4.492 33.656 2.043 1 98.81 128 VAL B O 1
ATOM 3676 N N . MET B 1 129 ? -3.799 31.531 1.66 1 98.81 129 MET B N 1
ATOM 3677 C CA . MET B 1 129 ? -3.914 31.672 0.212 1 98.81 129 MET B CA 1
ATOM 3678 C C . MET B 1 129 ? -5.355 31.953 -0.196 1 98.81 129 MET B C 1
ATOM 3680 O O . MET B 1 129 ? -5.609 32.75 -1.088 1 98.81 129 MET B O 1
ATOM 3684 N N . ALA B 1 130 ? -6.262 31.25 0.442 1 98.75 130 ALA B N 1
ATOM 3685 C CA . ALA B 1 130 ? -7.676 31.469 0.152 1 98.75 130 ALA B CA 1
ATOM 3686 C C . ALA B 1 130 ? -8.094 32.906 0.522 1 98.75 130 ALA B C 1
ATOM 3688 O O . ALA B 1 130 ? -8.867 33.531 -0.2 1 98.75 130 ALA B O 1
ATOM 3689 N N . SER B 1 131 ? -7.613 33.375 1.649 1 98.19 131 SER B N 1
ATOM 3690 C CA . SER B 1 131 ? -7.895 34.75 2.061 1 98.19 131 SER B CA 1
ATOM 3691 C C . SER B 1 131 ? -7.367 35.75 1.041 1 98.19 131 SER B C 1
ATOM 3693 O O . SER B 1 131 ? -8.031 36.75 0.735 1 98.19 131 SER B O 1
ATOM 3695 N N . LYS B 1 132 ? -6.184 35.531 0.54 1 98.5 132 LYS B N 1
ATOM 3696 C CA . LYS B 1 132 ? -5.594 36.375 -0.476 1 98.5 132 LYS B CA 1
ATOM 3697 C C . LYS B 1 132 ? -6.488 36.469 -1.709 1 98.5 132 LYS B C 1
ATOM 3699 O O . LYS B 1 132 ? -6.734 37.562 -2.229 1 98.5 132 LYS B O 1
ATOM 3704 N N . VAL B 1 133 ? -6.969 35.344 -2.193 1 98.31 133 VAL B N 1
ATOM 3705 C CA . VAL B 1 133 ? -7.801 35.281 -3.389 1 98.31 133 VAL B CA 1
ATOM 3706 C C . VAL B 1 133 ? -9.117 36 -3.133 1 98.31 133 VAL B C 1
ATOM 3708 O O . VAL B 1 133 ? -9.625 36.719 -4.004 1 98.31 133 VAL B O 1
ATOM 3711 N N . LYS B 1 134 ? -9.664 35.844 -1.935 1 97.5 134 LYS B N 1
ATOM 3712 C CA . LYS B 1 134 ? -10.883 36.531 -1.566 1 97.5 134 LYS B CA 1
ATOM 3713 C C . LYS B 1 134 ? -10.68 38.062 -1.607 1 97.5 134 LYS B C 1
ATOM 3715 O O . LYS B 1 134 ? -11.555 38.781 -2.062 1 97.5 134 LYS B O 1
ATOM 3720 N N . GLU B 1 135 ? -9.516 38.5 -1.102 1 96.94 135 GLU B N 1
ATOM 3721 C CA . GLU B 1 135 ? -9.195 39.938 -1.125 1 96.94 135 GLU B CA 1
ATOM 3722 C C . GLU B 1 135 ? -9.141 40.469 -2.555 1 96.94 135 GLU B C 1
ATOM 3724 O O . GLU B 1 135 ? -9.562 41.594 -2.818 1 96.94 135 GLU B O 1
ATOM 3729 N N . MET B 1 136 ? -8.719 39.625 -3.418 1 96.56 136 MET B N 1
ATOM 3730 C CA . MET B 1 136 ? -8.477 40.062 -4.789 1 96.56 136 MET B CA 1
ATOM 3731 C C . MET B 1 136 ? -9.758 40 -5.613 1 96.56 136 MET B C 1
ATOM 3733 O O . MET B 1 136 ? -9.992 40.875 -6.469 1 96.56 136 MET B O 1
ATOM 3737 N N . TYR B 1 137 ? -10.617 39 -5.375 1 96.62 137 TYR B N 1
ATOM 3738 C CA . TYR B 1 137 ? -11.656 38.75 -6.363 1 96.62 137 TYR B CA 1
ATOM 3739 C C . TYR B 1 137 ? -13.008 38.531 -5.688 1 96.62 137 TYR B C 1
ATOM 3741 O O . TYR B 1 137 ? -14.016 38.312 -6.363 1 96.62 137 TYR B O 1
ATOM 3749 N N . GLY B 1 138 ? -13.016 38.656 -4.332 1 96.44 138 GLY B N 1
ATOM 3750 C CA . GLY B 1 138 ? -14.242 38.375 -3.615 1 96.44 138 GLY B CA 1
ATOM 3751 C C . GLY B 1 138 ? -14.445 36.906 -3.352 1 96.44 138 GLY B C 1
ATOM 3752 O O . GLY B 1 138 ? -13.516 36.094 -3.506 1 96.44 138 GLY B O 1
ATOM 3753 N N . VAL B 1 139 ? -15.672 36.531 -2.904 1 97.56 139 VAL B N 1
ATOM 3754 C CA . VAL B 1 139 ? -15.984 35.156 -2.504 1 97.56 139 VAL B CA 1
ATOM 3755 C C . VAL B 1 139 ? -16.219 34.312 -3.742 1 97.56 139 VAL B C 1
ATOM 3757 O O . VAL B 1 139 ? -17.047 34.656 -4.59 1 97.56 139 VAL B O 1
ATOM 3760 N N . PRO B 1 140 ? -15.539 33.219 -3.926 1 98.06 140 PRO B N 1
ATOM 3761 C CA . PRO B 1 140 ? -15.773 32.312 -5.062 1 98.06 140 PRO B CA 1
ATOM 3762 C C . PRO B 1 140 ? -17.047 31.5 -4.902 1 98.06 140 PRO B C 1
ATOM 3764 O O . PRO B 1 140 ? -17.594 31.391 -3.801 1 98.06 140 PRO B O 1
ATOM 3767 N N . LEU B 1 141 ? -17.469 30.891 -5.992 1 98.44 141 LEU B N 1
ATOM 3768 C CA . LEU B 1 141 ? -18.594 29.953 -5.984 1 98.44 141 LEU B CA 1
ATOM 3769 C C . LEU B 1 141 ? -18.172 28.594 -5.465 1 98.44 141 LEU B C 1
ATOM 3771 O O . LEU B 1 141 ? -18.938 27.906 -4.801 1 98.44 141 LEU B O 1
ATOM 3775 N N . GLU B 1 142 ? -16.984 28.172 -5.855 1 98.81 142 GLU B N 1
ATOM 3776 C CA . GLU B 1 142 ? -16.453 26.875 -5.434 1 98.81 142 GLU B CA 1
ATOM 3777 C C . GLU B 1 142 ? -14.992 26.984 -5.023 1 98.81 142 GLU B C 1
ATOM 3779 O O . GLU B 1 142 ? -14.25 27.797 -5.566 1 98.81 142 GLU B O 1
ATOM 3784 N N . ILE B 1 143 ? -14.594 26.219 -4.074 1 98.88 143 ILE B N 1
ATOM 3785 C CA . ILE B 1 143 ? -13.211 26.094 -3.646 1 98.88 143 ILE B CA 1
ATOM 3786 C C . ILE B 1 143 ? -12.805 24.609 -3.627 1 98.88 143 ILE B C 1
ATOM 3788 O O . ILE B 1 143 ? -13.398 23.812 -2.904 1 98.88 143 ILE B O 1
ATOM 3792 N N . HIS B 1 144 ? -11.844 24.172 -4.426 1 98.88 144 HIS B N 1
ATOM 3793 C CA . HIS B 1 144 ? -11.336 22.812 -4.477 1 98.88 144 HIS B CA 1
ATOM 3794 C C . HIS B 1 144 ? -9.875 22.75 -4.02 1 98.88 144 HIS B C 1
ATOM 3796 O O . HIS B 1 144 ? -8.992 23.266 -4.695 1 98.88 144 HIS B O 1
ATOM 3802 N N . LEU B 1 145 ? -9.656 22.156 -2.893 1 98.88 145 LEU B N 1
ATOM 3803 C CA . LEU B 1 145 ? -8.312 22.031 -2.334 1 98.88 145 LEU B CA 1
ATOM 3804 C C . LEU B 1 145 ? -7.715 20.656 -2.648 1 98.88 145 LEU B C 1
ATOM 3806 O O . LEU B 1 145 ? -8.367 19.641 -2.453 1 98.88 145 LEU B O 1
ATOM 3810 N N . ARG B 1 146 ? -6.52 20.609 -3.24 1 98.94 146 ARG B N 1
ATOM 3811 C CA . ARG B 1 146 ? -5.789 19.406 -3.602 1 98.94 146 ARG B CA 1
ATOM 3812 C C . ARG B 1 146 ? -4.375 19.422 -3.035 1 98.94 146 ARG B C 1
ATOM 3814 O O . ARG B 1 146 ? -3.678 20.438 -3.141 1 98.94 146 ARG B O 1
ATOM 3821 N N . ASP B 1 147 ? -3.982 18.391 -2.363 1 98.69 147 ASP B N 1
ATOM 3822 C CA . ASP B 1 147 ? -2.635 18.234 -1.823 1 98.69 147 ASP B CA 1
ATOM 3823 C C . ASP B 1 147 ? -1.928 17.031 -2.445 1 98.69 147 ASP B C 1
ATOM 3825 O O . ASP B 1 147 ? -2.529 15.961 -2.607 1 98.69 147 ASP B O 1
ATOM 3829 N N . GLY B 1 148 ? -0.714 17.219 -2.895 1 98.5 148 GLY B N 1
ATOM 3830 C CA . GLY B 1 148 ? 0.084 16.172 -3.5 1 98.5 148 GLY B CA 1
ATOM 3831 C C . GLY B 1 148 ? 1.525 16.156 -3.027 1 98.5 148 GLY B C 1
ATOM 3832 O O . GLY B 1 148 ? 2.096 17.219 -2.748 1 98.5 148 GLY B O 1
ATOM 3833 N N . TRP B 1 149 ? 2.129 14.984 -2.92 1 97.88 149 TRP B N 1
ATOM 3834 C CA . TRP B 1 149 ? 3.541 14.898 -2.562 1 97.88 149 TRP B CA 1
ATOM 3835 C C . TRP B 1 149 ? 4.238 13.789 -3.344 1 97.88 149 TRP B C 1
ATOM 3837 O O . TRP B 1 149 ? 3.58 12.891 -3.867 1 97.88 149 TRP B O 1
ATOM 3847 N N . LYS B 1 150 ? 5.531 13.883 -3.57 1 96.38 150 LYS B N 1
ATOM 3848 C CA . LYS B 1 150 ? 6.391 12.891 -4.211 1 96.38 150 LYS B CA 1
ATOM 3849 C C . LYS B 1 150 ? 7.625 12.602 -3.359 1 96.38 150 LYS B C 1
ATOM 3851 O O . LYS B 1 150 ? 8.227 13.523 -2.801 1 96.38 150 LYS B O 1
ATOM 3856 N N . SER B 1 151 ? 7.949 11.375 -3.18 1 94.88 151 SER B N 1
ATOM 3857 C CA . SER B 1 151 ? 9.125 10.906 -2.457 1 94.88 151 SER B CA 1
ATOM 3858 C C . SER B 1 151 ? 9.633 9.586 -3.025 1 94.88 151 SER B C 1
ATOM 3860 O O . SER B 1 151 ? 8.875 8.844 -3.66 1 94.88 151 SER B O 1
ATOM 3862 N N . SER B 1 152 ? 10.883 9.273 -2.895 1 88.12 152 SER B N 1
ATOM 3863 C CA . SER B 1 152 ? 11.438 7.98 -3.26 1 88.12 152 SER B CA 1
ATOM 3864 C C . SER B 1 152 ? 11.469 7.031 -2.066 1 88.12 152 SER B C 1
ATOM 3866 O O . SER B 1 152 ? 11.805 5.855 -2.209 1 88.12 152 SER B O 1
ATOM 3868 N N . LEU B 1 153 ? 11.125 7.535 -0.942 1 81.56 153 LEU B N 1
ATOM 3869 C CA . LEU B 1 153 ? 11.211 6.785 0.306 1 81.56 153 LEU B CA 1
ATOM 3870 C C . LEU B 1 153 ? 9.828 6.316 0.753 1 81.56 153 LEU B C 1
ATOM 3872 O O . LEU B 1 153 ? 8.836 7.027 0.563 1 81.56 153 LEU B O 1
ATOM 3876 N N . GLU B 1 154 ? 9.82 5.16 1.299 1 80.19 154 GLU B N 1
ATOM 3877 C CA . GLU B 1 154 ? 8.602 4.617 1.887 1 80.19 154 GLU B CA 1
ATOM 3878 C C . GLU B 1 154 ? 8.617 4.742 3.408 1 80.19 154 GLU B C 1
ATOM 3880 O O . GLU B 1 154 ? 9.125 3.855 4.102 1 80.19 154 GLU B O 1
ATOM 3885 N N . ASN B 1 155 ? 8.32 5.816 3.885 1 86.38 155 ASN B N 1
ATOM 3886 C CA . ASN B 1 155 ? 8.305 6.055 5.324 1 86.38 155 ASN B CA 1
ATOM 3887 C C . ASN B 1 155 ? 7.109 6.906 5.738 1 86.38 155 ASN B C 1
ATOM 3889 O O . ASN B 1 155 ? 6.406 7.457 4.887 1 86.38 155 ASN B O 1
ATOM 3893 N N . PHE B 1 156 ? 6.844 6.895 6.988 1 90.31 156 PHE B N 1
ATOM 3894 C CA . PHE B 1 156 ? 5.863 7.797 7.582 1 90.31 156 PHE B CA 1
ATOM 3895 C C . PHE B 1 156 ? 6.539 9.055 8.117 1 90.31 156 PHE B C 1
ATOM 3897 O O . PHE B 1 156 ? 7.191 9.023 9.164 1 90.31 156 PHE B O 1
ATOM 3904 N N . ASN B 1 157 ? 6.285 10.078 7.438 1 90.44 157 ASN B N 1
ATOM 3905 C CA . ASN B 1 157 ? 7.074 11.281 7.691 1 90.44 157 ASN B CA 1
ATOM 3906 C C . ASN B 1 157 ? 6.285 12.312 8.492 1 90.44 157 ASN B C 1
ATOM 3908 O O . ASN B 1 157 ? 6.762 13.422 8.727 1 90.44 157 ASN B O 1
ATOM 3912 N N . TRP B 1 158 ? 5.082 12.031 8.875 1 89.75 158 TRP B N 1
ATOM 3913 C CA . TRP B 1 158 ? 4.297 12.797 9.836 1 89.75 158 TRP B CA 1
ATOM 3914 C C . TRP B 1 158 ? 3.359 11.883 10.617 1 89.75 158 TRP B C 1
ATOM 3916 O O . TRP B 1 158 ? 3.508 10.656 10.586 1 89.75 158 TRP B O 1
ATOM 3926 N N . SER B 1 159 ? 2.439 12.367 11.414 1 91.94 159 SER B N 1
ATOM 3927 C CA . SER B 1 159 ? 1.658 11.625 12.398 1 91.94 159 SER B CA 1
ATOM 3928 C C . SER B 1 159 ? 1.008 10.398 11.773 1 91.94 159 SER B C 1
ATOM 3930 O O . SER B 1 159 ? 0.095 10.516 10.953 1 91.94 159 SER B O 1
ATOM 3932 N N . VAL B 1 160 ? 1.383 9.188 12.242 1 93.62 160 VAL B N 1
ATOM 3933 C CA . VAL B 1 160 ? 0.799 7.93 11.797 1 93.62 160 VAL B CA 1
ATOM 3934 C C . VAL B 1 160 ? -0.688 7.898 12.148 1 93.62 160 VAL B C 1
ATOM 3936 O O . VAL B 1 160 ? -1.518 7.52 11.312 1 93.62 160 VAL B O 1
ATOM 3939 N N . ASP B 1 161 ? -1.025 8.383 13.336 1 94.81 161 ASP B N 1
ATOM 3940 C CA . ASP B 1 161 ? -2.412 8.383 13.789 1 94.81 161 ASP B CA 1
ATOM 3941 C C . ASP B 1 161 ? -3.285 9.25 12.891 1 94.81 161 ASP B C 1
ATOM 3943 O O . ASP B 1 161 ? -4.391 8.852 12.516 1 94.81 161 ASP B O 1
ATOM 3947 N N . THR B 1 162 ? -2.773 10.367 12.578 1 95.62 162 THR B N 1
ATOM 3948 C CA . THR B 1 162 ? -3.545 11.289 11.75 1 95.62 162 THR B CA 1
ATOM 3949 C C . THR B 1 162 ? -3.744 10.719 10.352 1 95.62 162 THR B C 1
ATOM 3951 O O . THR B 1 162 ? -4.832 10.82 9.781 1 95.62 162 THR B O 1
ATOM 3954 N N . GLN B 1 163 ? -2.717 10.133 9.812 1 94.56 163 GLN B N 1
ATOM 3955 C CA . GLN B 1 163 ? -2.816 9.523 8.484 1 94.56 163 GLN B CA 1
ATOM 3956 C C . GLN B 1 163 ? -3.861 8.414 8.469 1 94.56 163 GLN B C 1
ATOM 3958 O O . GLN B 1 163 ? -4.656 8.312 7.531 1 94.56 163 GLN B O 1
ATOM 3963 N N . LEU B 1 164 ? -3.836 7.578 9.516 1 95.38 164 LEU B N 1
ATOM 3964 C CA . LEU B 1 164 ? -4.801 6.488 9.602 1 95.38 164 LEU B CA 1
ATOM 3965 C C . LEU B 1 164 ? -6.219 7.027 9.758 1 95.38 164 LEU B C 1
ATOM 3967 O O . LEU B 1 164 ? -7.168 6.457 9.219 1 95.38 164 LEU B O 1
ATOM 3971 N N . ASP B 1 165 ? -6.367 8.086 10.516 1 96.62 165 ASP B N 1
ATOM 3972 C CA . ASP B 1 165 ? -7.684 8.695 10.688 1 96.62 165 ASP B CA 1
ATOM 3973 C C . ASP B 1 165 ? -8.195 9.266 9.367 1 96.62 165 ASP B C 1
ATOM 3975 O O . ASP B 1 165 ? -9.383 9.125 9.039 1 96.62 165 ASP B O 1
ATOM 3979 N N . GLU B 1 166 ? -7.332 9.891 8.609 1 95.94 166 GLU B N 1
ATOM 3980 C CA . GLU B 1 166 ? -7.699 10.391 7.289 1 95.94 166 GLU B CA 1
ATOM 3981 C C . GLU B 1 166 ? -8.117 9.258 6.359 1 95.94 166 GLU B C 1
ATOM 3983 O O . GLU B 1 166 ? -8.992 9.43 5.512 1 95.94 166 GLU B O 1
ATOM 3988 N N . ALA B 1 167 ? -7.531 8.125 6.594 1 92.25 167 ALA B N 1
ATOM 3989 C CA . ALA B 1 167 ? -7.777 6.98 5.723 1 92.25 167 ALA B CA 1
ATOM 3990 C C . ALA B 1 167 ? -9.047 6.238 6.137 1 92.25 167 ALA B C 1
ATOM 3992 O O . ALA B 1 167 ? -9.578 5.434 5.371 1 92.25 167 ALA B O 1
ATOM 3993 N N . THR B 1 168 ? -9.602 6.512 7.328 1 93.75 168 THR B N 1
ATOM 3994 C CA . THR B 1 168 ? -10.672 5.648 7.82 1 93.75 168 THR B CA 1
ATOM 3995 C C . THR B 1 168 ? -11.914 6.465 8.141 1 93.75 168 THR B C 1
ATOM 3997 O O . THR B 1 168 ? -13.031 5.934 8.164 1 93.75 168 THR B O 1
ATOM 4000 N N . MET B 1 169 ? -11.734 7.758 8.445 1 96.44 169 MET B N 1
ATOM 4001 C CA . MET B 1 169 ? -12.891 8.578 8.805 1 96.44 169 MET B CA 1
ATOM 4002 C C . MET B 1 169 ? -13.617 9.078 7.562 1 96.44 169 MET B C 1
ATOM 4004 O O . MET B 1 169 ? -12.984 9.367 6.543 1 96.44 169 MET B O 1
ATOM 4008 N N . ASP B 1 170 ? -14.938 9.242 7.699 1 98 170 ASP B N 1
ATOM 4009 C CA . ASP B 1 170 ? -15.719 9.836 6.613 1 98 170 ASP B CA 1
ATOM 4010 C C . ASP B 1 170 ? -15.266 11.266 6.328 1 98 170 ASP B C 1
ATOM 4012 O O . ASP B 1 170 ? -14.945 12.016 7.254 1 98 170 ASP B O 1
ATOM 4016 N N . ALA B 1 171 ? -15.227 11.562 5.078 1 98.38 171 ALA B N 1
ATOM 4017 C CA . ALA B 1 171 ? -14.742 12.867 4.629 1 98.38 171 ALA B CA 1
ATOM 4018 C C . ALA B 1 171 ? -15.891 13.844 4.41 1 98.38 171 ALA B C 1
ATOM 4020 O O . ALA B 1 171 ? -16.859 13.516 3.729 1 98.38 171 ALA B O 1
ATOM 4021 N N . PRO B 1 172 ? -15.766 14.992 4.969 1 98.5 172 PRO B N 1
ATOM 4022 C CA . PRO B 1 172 ? -16.781 16 4.703 1 98.5 172 PRO B CA 1
ATOM 4023 C C . PRO B 1 172 ? -16.609 16.688 3.346 1 98.5 172 PRO B C 1
ATOM 4025 O O . PRO B 1 172 ? -15.469 16.906 2.912 1 98.5 172 PRO B O 1
ATOM 4028 N N . ILE B 1 173 ? -17.688 17.016 2.725 1 98.44 173 ILE B N 1
ATOM 4029 C CA . ILE B 1 173 ? -17.75 17.906 1.561 1 98.44 173 ILE B CA 1
ATOM 4030 C C . ILE B 1 173 ? -18.859 18.938 1.741 1 98.44 173 ILE B C 1
ATOM 4032 O O . ILE B 1 173 ? -19.859 18.672 2.404 1 98.44 173 ILE B O 1
ATOM 4036 N N . TRP B 1 174 ? -18.641 20.094 1.253 1 98.5 174 TRP B N 1
ATOM 4037 C CA . TRP B 1 174 ? -19.672 21.125 1.214 1 98.5 174 TRP B CA 1
ATOM 4038 C C . TRP B 1 174 ? -20.312 21.203 -0.17 1 98.5 174 TRP B C 1
ATOM 4040 O O . TRP B 1 174 ? -19.625 21.5 -1.156 1 98.5 174 TRP B O 1
ATOM 4050 N N . ASP B 1 175 ? -21.516 20.906 -0.267 1 97.25 175 ASP B N 1
ATOM 4051 C CA . ASP B 1 175 ? -22.328 20.984 -1.477 1 97.25 175 ASP B CA 1
ATOM 4052 C C . ASP B 1 175 ? -23.688 21.625 -1.188 1 97.25 175 ASP B C 1
ATOM 4054 O O . ASP B 1 175 ? -24.719 20.984 -1.318 1 97.25 175 ASP B O 1
ATOM 4058 N N . GLY B 1 176 ? -23.641 22.906 -0.884 1 95.38 176 GLY B N 1
ATOM 4059 C CA . GLY B 1 176 ? -24.828 23.594 -0.397 1 95.38 176 GLY B CA 1
ATOM 4060 C C . GLY B 1 176 ? -25.188 23.234 1.035 1 95.38 176 GLY B C 1
ATOM 4061 O O . GLY B 1 176 ? -25.797 24.031 1.746 1 95.38 176 GLY B O 1
ATOM 4062 N N . GLU B 1 177 ? -24.781 22.062 1.359 1 96.75 177 GLU B N 1
ATOM 4063 C CA . GLU B 1 177 ? -24.875 21.547 2.725 1 96.75 177 GLU B CA 1
ATOM 4064 C C . GLU B 1 177 ? -23.734 20.578 3.027 1 96.75 177 GLU B C 1
ATOM 4066 O O . GLU B 1 177 ? -23.062 20.094 2.113 1 96.75 177 GLU B O 1
ATOM 4071 N N . MET B 1 178 ? -23.547 20.312 4.332 1 97.94 178 MET B N 1
ATOM 4072 C CA . MET B 1 178 ? -22.484 19.391 4.719 1 97.94 178 MET B CA 1
ATOM 4073 C C . MET B 1 178 ? -22.875 17.953 4.457 1 97.94 178 MET B C 1
ATOM 4075 O O . MET B 1 178 ? -23.953 17.516 4.871 1 97.94 178 MET B O 1
ATOM 4079 N N . LYS B 1 179 ? -22.078 17.234 3.684 1 98.31 179 LYS B N 1
ATOM 4080 C CA . LYS B 1 179 ? -22.25 15.805 3.43 1 98.31 179 LYS B CA 1
ATOM 4081 C C . LYS B 1 179 ? -20.984 15.031 3.822 1 98.31 179 LYS B C 1
ATOM 4083 O O . LYS B 1 179 ? -19.906 15.602 3.906 1 98.31 179 LYS B O 1
ATOM 4088 N N . PHE B 1 180 ? -21.156 13.773 4.109 1 98.56 180 PHE B N 1
ATOM 4089 C CA . PHE B 1 180 ? -20.047 12.922 4.5 1 98.56 180 PHE B CA 1
ATOM 4090 C C . PHE B 1 180 ? -19.984 11.68 3.619 1 98.56 180 PHE B C 1
ATOM 4092 O O . PHE B 1 180 ? -20.984 11 3.412 1 98.56 180 PHE B O 1
ATOM 4099 N N . LEU B 1 181 ? -18.828 11.484 3.008 1 98.12 181 LEU B N 1
ATOM 4100 C CA . LEU B 1 181 ? -18.609 10.336 2.143 1 98.12 181 LEU B CA 1
ATOM 4101 C C . LEU B 1 181 ? -17.469 9.461 2.686 1 98.12 181 LEU B C 1
ATOM 4103 O O . LEU B 1 181 ? -16.609 9.945 3.42 1 98.12 181 LEU B O 1
ATOM 4107 N N . PRO B 1 182 ? -17.469 8.164 2.322 1 96.12 182 PRO B N 1
ATOM 4108 C CA . PRO B 1 182 ? -16.344 7.32 2.732 1 96.12 182 PRO B CA 1
ATOM 4109 C C . PRO B 1 182 ? -15 7.82 2.201 1 96.12 182 PRO B C 1
ATOM 4111 O O . PRO B 1 182 ? -14.93 8.336 1.083 1 96.12 182 PRO B O 1
ATOM 4114 N N . PRO B 1 183 ? -14 7.633 3.02 1 96.06 183 PRO B N 1
ATOM 4115 C CA . PRO B 1 183 ? -12.688 8.016 2.5 1 96.06 183 PRO B CA 1
ATOM 4116 C C . PRO B 1 183 ? -12.312 7.258 1.226 1 96.06 183 PRO B C 1
ATOM 4118 O O . PRO B 1 183 ? -12.656 6.082 1.079 1 96.06 183 PRO B O 1
ATOM 4121 N N . PHE B 1 184 ? -11.68 7.895 0.264 1 93 184 PHE B N 1
ATOM 4122 C CA . PHE B 1 184 ? -11.148 7.344 -0.977 1 93 184 PHE B CA 1
ATOM 4123 C C . PHE B 1 184 ? -12.273 6.977 -1.935 1 93 184 PHE B C 1
ATOM 4125 O O . PHE B 1 184 ? -12.047 6.285 -2.93 1 93 184 PHE B O 1
ATOM 4132 N N . SER B 1 185 ? -13.484 7.406 -1.645 1 94 185 SER B N 1
ATOM 4133 C CA . SER B 1 185 ? -14.625 7.078 -2.494 1 94 185 SER B CA 1
ATOM 4134 C C . SER B 1 185 ? -14.594 7.879 -3.793 1 94 185 SER B C 1
ATOM 4136 O O . SER B 1 185 ? -15.281 7.535 -4.758 1 94 185 SER B O 1
ATOM 4138 N N . VAL B 1 186 ? -13.906 8.977 -3.779 1 95.56 186 VAL B N 1
ATOM 4139 C CA . VAL B 1 186 ? -13.711 9.812 -4.953 1 95.56 186 VAL B CA 1
ATOM 4140 C C . VAL B 1 186 ? -12.211 10.031 -5.191 1 95.56 186 VAL B C 1
ATOM 4142 O O . VAL B 1 186 ? -11.453 10.234 -4.242 1 95.56 186 VAL B O 1
ATOM 4145 N N . SER B 1 187 ? -11.812 9.828 -6.441 1 95.56 187 SER B N 1
ATOM 4146 C CA . SER B 1 187 ? -10.422 10.102 -6.793 1 95.56 187 SER B CA 1
ATOM 4147 C C . SER B 1 187 ? -10.32 10.891 -8.094 1 95.56 187 SER B C 1
ATOM 4149 O O . SER B 1 187 ? -11.258 10.891 -8.898 1 95.56 187 SER B O 1
ATOM 4151 N N . GLU B 1 188 ? -9.25 11.648 -8.25 1 97.06 188 GLU B N 1
ATOM 4152 C CA . GLU B 1 188 ? -8.961 12.367 -9.492 1 97.06 188 GLU B CA 1
ATOM 4153 C C . GLU B 1 188 ? -7.465 12.594 -9.664 1 97.06 188 GLU B C 1
ATOM 4155 O O . GLU B 1 188 ? -6.73 12.711 -8.672 1 97.06 188 GLU B O 1
ATOM 4160 N N . GLU B 1 189 ? -7.023 12.57 -10.906 1 96.62 189 GLU B N 1
ATOM 4161 C CA . GLU B 1 189 ? -5.648 12.945 -11.219 1 96.62 189 GLU B CA 1
ATOM 4162 C C . GLU B 1 189 ? -5.5 14.461 -11.312 1 96.62 189 GLU B C 1
ATOM 4164 O O . GLU B 1 189 ? -6.25 15.125 -12.031 1 96.62 189 GLU B O 1
ATOM 4169 N N . VAL B 1 190 ? -4.574 14.992 -10.586 1 98.5 190 VAL B N 1
ATOM 4170 C CA . VAL B 1 190 ? -4.359 16.438 -10.539 1 98.5 190 VAL B CA 1
ATOM 4171 C C . VAL B 1 190 ? -2.982 16.766 -11.117 1 98.5 190 VAL B C 1
ATOM 4173 O O . VAL B 1 190 ? -1.999 16.078 -10.828 1 98.5 190 VAL B O 1
ATOM 4176 N N . ASN B 1 191 ? -2.914 17.766 -11.953 1 98.25 191 ASN B N 1
ATOM 4177 C CA . ASN B 1 191 ? -1.65 18.266 -12.477 1 98.25 191 ASN B CA 1
ATOM 4178 C C . ASN B 1 191 ? -1.043 19.312 -11.547 1 98.25 191 ASN B C 1
ATOM 4180 O O . ASN B 1 191 ? -1.351 20.5 -11.664 1 98.25 191 ASN B O 1
ATOM 4184 N N . PHE B 1 192 ? -0.123 18.938 -10.719 1 98.62 192 PHE B N 1
ATOM 4185 C CA . PHE B 1 192 ? 0.636 19.844 -9.875 1 98.62 192 PHE B CA 1
ATOM 4186 C C . PHE B 1 192 ? 1.894 20.328 -10.594 1 98.62 192 PHE B C 1
ATOM 4188 O O . PHE B 1 192 ? 2.285 19.75 -11.617 1 98.62 192 PHE B O 1
ATOM 4195 N N . SER B 1 193 ? 2.492 21.344 -10.086 1 98.12 193 SER B N 1
ATOM 4196 C CA . SER B 1 193 ? 3.779 21.781 -10.609 1 98.12 193 SER B CA 1
ATOM 4197 C C . SER B 1 193 ? 4.848 20.719 -10.43 1 98.12 193 SER B C 1
ATOM 4199 O O . SER B 1 193 ? 5.84 20.688 -11.164 1 98.12 193 SER B O 1
ATOM 4201 N N . ILE B 1 194 ? 4.629 19.781 -9.523 1 98.06 194 ILE B N 1
ATOM 4202 C CA . ILE B 1 194 ? 5.617 18.75 -9.227 1 98.06 194 ILE B CA 1
ATOM 4203 C C . ILE B 1 194 ? 5.27 17.484 -9.984 1 98.06 194 ILE B C 1
ATOM 4205 O O . ILE B 1 194 ? 5.891 16.438 -9.773 1 98.06 194 ILE B O 1
ATOM 4209 N N . GLY B 1 195 ? 4.27 17.562 -10.898 1 97.44 195 GLY B N 1
ATOM 4210 C CA . GLY B 1 195 ? 3.865 16.422 -11.711 1 97.44 195 GLY B CA 1
ATOM 4211 C C . GLY B 1 195 ? 2.434 15.984 -11.461 1 97.44 195 GLY B C 1
ATOM 4212 O O . GLY B 1 195 ? 1.744 16.562 -10.617 1 97.44 195 GLY B O 1
ATOM 4213 N N . LYS B 1 196 ? 1.948 15.047 -12.289 1 97.12 196 LYS B N 1
ATOM 4214 C CA . LYS B 1 196 ? 0.595 14.516 -12.148 1 97.12 196 LYS B CA 1
ATOM 4215 C C . LYS B 1 196 ? 0.496 13.57 -10.953 1 97.12 196 LYS B C 1
ATOM 4217 O O . LYS B 1 196 ? 1.315 12.664 -10.805 1 97.12 196 LYS B O 1
ATOM 4222 N N . ILE B 1 197 ? -0.462 13.75 -10.055 1 97.31 197 ILE B N 1
ATOM 4223 C CA . ILE B 1 197 ? -0.652 12.938 -8.859 1 97.31 197 ILE B CA 1
ATOM 4224 C C . ILE B 1 197 ? -2.127 12.57 -8.711 1 97.31 197 ILE B C 1
ATOM 4226 O O . ILE B 1 197 ? -3.002 13.438 -8.828 1 97.31 197 ILE B O 1
ATOM 4230 N N . LYS B 1 198 ? -2.396 11.336 -8.562 1 95.5 198 LYS B N 1
ATOM 4231 C CA . LYS B 1 198 ? -3.75 10.906 -8.227 1 95.5 198 LYS B CA 1
ATOM 4232 C C . LYS B 1 198 ? -4.105 11.297 -6.789 1 95.5 198 LYS B C 1
ATOM 4234 O O . LYS B 1 198 ? -3.342 11.016 -5.859 1 95.5 198 LYS B O 1
ATOM 4239 N N . THR B 1 199 ? -5.242 11.938 -6.59 1 98.19 199 THR B N 1
ATOM 4240 C CA . THR B 1 199 ? -5.684 12.375 -5.273 1 98.19 199 THR B CA 1
ATOM 4241 C C . THR B 1 199 ? -7.004 11.711 -4.895 1 98.19 199 THR B C 1
ATOM 4243 O O . THR B 1 199 ? -7.742 11.242 -5.762 1 98.19 199 THR B O 1
ATOM 4246 N N . TYR B 1 200 ? -7.199 11.68 -3.578 1 97.5 200 TYR B N 1
ATOM 4247 C CA . TYR B 1 200 ? -8.383 11.023 -3.037 1 97.5 200 TYR B CA 1
ATOM 4248 C C . TYR B 1 200 ? -9.086 11.906 -2.02 1 97.5 200 TYR B C 1
ATOM 4250 O O . TYR B 1 200 ? -8.438 12.695 -1.317 1 97.5 200 TYR B O 1
ATOM 4258 N N . LEU B 1 201 ? -10.398 11.719 -1.945 1 98.31 201 LEU B N 1
ATOM 4259 C CA . LEU B 1 201 ? -11.203 12.398 -0.935 1 98.31 201 LEU B CA 1
ATOM 4260 C C . LEU B 1 201 ? -10.867 11.891 0.462 1 98.31 201 LEU B C 1
ATOM 4262 O O . LEU B 1 201 ? -10.883 10.68 0.707 1 98.31 201 LEU B O 1
ATOM 4266 N N . THR B 1 202 ? -10.453 12.789 1.358 1 98.12 202 THR B N 1
ATOM 4267 C CA . THR B 1 202 ? -10.234 12.461 2.762 1 98.12 202 THR B CA 1
ATOM 4268 C C . THR B 1 202 ? -10.727 13.586 3.666 1 98.12 202 THR B C 1
ATOM 4270 O O . THR B 1 202 ? -11.117 14.648 3.184 1 98.12 202 THR B O 1
ATOM 4273 N N . ILE B 1 203 ? -10.797 13.359 4.949 1 98.44 203 ILE B N 1
ATOM 4274 C CA . ILE B 1 203 ? -11.227 14.344 5.938 1 98.44 203 ILE B CA 1
ATOM 4275 C C . ILE B 1 203 ? -10.117 15.367 6.164 1 98.44 203 ILE B C 1
ATOM 4277 O O . ILE B 1 203 ? -8.945 15 6.301 1 98.44 203 ILE B O 1
ATOM 4281 N N . HIS B 1 204 ? -10.477 16.641 6.219 1 98.44 204 HIS B N 1
ATOM 4282 C CA . HIS B 1 204 ? -9.5 17.688 6.477 1 98.44 204 HIS B CA 1
ATOM 4283 C C . HIS B 1 204 ? -10.148 18.906 7.141 1 98.44 204 HIS B C 1
ATOM 4285 O O . HIS B 1 204 ? -11.375 19.047 7.113 1 98.44 204 HIS B O 1
ATOM 4291 N N . SER B 1 205 ? -9.359 19.781 7.656 1 98.5 205 SER B N 1
ATOM 4292 C CA . SER B 1 205 ? -9.797 20.812 8.578 1 98.5 205 SER B CA 1
ATOM 4293 C C . SER B 1 205 ? -10.461 21.969 7.836 1 98.5 205 SER B C 1
ATOM 4295 O O . SER B 1 205 ? -11.328 22.656 8.383 1 98.5 205 SER B O 1
ATOM 4297 N N . GLU B 1 206 ? -10.109 22.266 6.617 1 98.44 206 GLU B N 1
ATOM 4298 C CA . GLU B 1 206 ? -10.578 23.453 5.902 1 98.44 206 GLU B CA 1
ATOM 4299 C C . GLU B 1 206 ? -12.094 23.438 5.75 1 98.44 206 GLU B C 1
ATOM 4301 O O . GLU B 1 206 ? -12.734 24.484 5.762 1 98.44 206 GLU B O 1
ATOM 4306 N N . LEU B 1 207 ? -12.656 22.266 5.695 1 98.5 207 LEU B N 1
ATOM 4307 C CA . LEU B 1 207 ? -14.094 22.109 5.516 1 98.5 207 LEU B CA 1
ATOM 4308 C C . LEU B 1 207 ? -14.844 22.609 6.746 1 98.5 207 LEU B C 1
ATOM 4310 O O . LEU B 1 207 ? -16.031 22.938 6.66 1 98.5 207 LEU B O 1
ATOM 4314 N N . ALA B 1 208 ? -14.141 22.672 7.863 1 98.19 208 ALA B N 1
ATOM 4315 C CA . ALA B 1 208 ? -14.781 23.094 9.102 1 98.19 208 ALA B CA 1
ATOM 4316 C C . ALA B 1 208 ? -14.945 24.609 9.141 1 98.19 208 ALA B C 1
ATOM 4318 O O . ALA B 1 208 ? -15.773 25.141 9.891 1 98.19 208 ALA B O 1
ATOM 4319 N N . THR B 1 209 ? -14.203 25.375 8.328 1 97.94 209 THR B N 1
ATOM 4320 C CA . THR B 1 209 ? -14.227 26.828 8.492 1 97.94 209 THR B CA 1
ATOM 4321 C C . THR B 1 209 ? -14.586 27.516 7.176 1 97.94 209 THR B C 1
ATOM 4323 O O . THR B 1 209 ? -15.242 28.562 7.176 1 97.94 209 THR B O 1
ATOM 4326 N N . PHE B 1 210 ? -14.242 26.938 6 1 98.38 210 PHE B N 1
ATOM 4327 C CA . PHE B 1 210 ? -14.352 27.609 4.715 1 98.38 210 PHE B CA 1
ATOM 4328 C C . PHE B 1 210 ? -15.805 27.938 4.387 1 98.38 210 PHE B C 1
ATOM 4330 O O . PHE B 1 210 ? -16.125 29.062 3.979 1 98.38 210 PHE B O 1
ATOM 4337 N N . PRO B 1 211 ? -16.766 26.984 4.656 1 96.69 211 PRO B N 1
ATOM 4338 C CA . PRO B 1 211 ? -18.156 27.328 4.332 1 96.69 211 PRO B CA 1
ATOM 4339 C C . PRO B 1 211 ? -18.672 28.531 5.129 1 96.69 211 PRO B C 1
ATOM 4341 O O . PRO B 1 211 ? -19.609 29.203 4.688 1 96.69 211 PRO B O 1
ATOM 4344 N N . TYR B 1 212 ? -17.984 28.828 6.211 1 93.25 212 TYR B N 1
ATOM 4345 C CA . TYR B 1 212 ? -18.453 29.906 7.07 1 93.25 212 TYR B CA 1
ATOM 4346 C C . TYR B 1 212 ? -17.672 31.188 6.797 1 93.25 212 TYR B C 1
ATOM 4348 O O . TYR B 1 212 ? -18.219 32.281 6.922 1 93.25 212 TYR B O 1
ATOM 4356 N N . THR B 1 213 ? -16.422 31.016 6.484 1 93.75 213 THR B N 1
ATOM 4357 C CA . THR B 1 213 ? -15.57 32.156 6.203 1 93.75 213 THR B CA 1
ATOM 4358 C C . THR B 1 213 ? -15.891 32.75 4.828 1 93.75 213 THR B C 1
ATOM 4360 O O . THR B 1 213 ? -15.68 33.938 4.59 1 93.75 213 THR B O 1
ATOM 4363 N N . PHE B 1 214 ? -16.422 31.906 3.92 1 96.62 214 PHE B N 1
ATOM 4364 C CA . PHE B 1 214 ? -16.75 32.312 2.559 1 96.62 214 PHE B CA 1
ATOM 4365 C C . PHE B 1 214 ? -18.25 32.156 2.301 1 96.62 214 PHE B C 1
ATOM 4367 O O . PHE B 1 214 ? -18.672 31.266 1.561 1 96.62 214 PHE B O 1
ATOM 4374 N N . PRO B 1 215 ? -18.953 33.125 2.836 1 94.56 215 PRO B N 1
ATOM 4375 C CA . PRO B 1 215 ? -20.406 33 2.701 1 94.56 215 PRO B CA 1
ATOM 4376 C C . PRO B 1 215 ? -20.859 32.938 1.245 1 94.56 215 PRO B C 1
ATOM 4378 O O . PRO B 1 215 ? -20.422 33.75 0.426 1 94.56 215 PRO B O 1
ATOM 4381 N N . GLY B 1 216 ? -21.734 32 0.95 1 94.19 216 GLY B N 1
ATOM 4382 C CA . GLY B 1 216 ? -22.266 31.906 -0.399 1 94.19 216 GLY B CA 1
ATOM 4383 C C . GLY B 1 216 ? -21.562 30.859 -1.24 1 94.19 216 GLY B C 1
ATOM 4384 O O . GLY B 1 216 ? -22.031 30.5 -2.322 1 94.19 216 GLY B O 1
ATOM 4385 N N . VAL B 1 217 ? -20.422 30.406 -0.785 1 97.69 217 VAL B N 1
ATOM 4386 C CA . VAL B 1 217 ? -19.734 29.344 -1.501 1 97.69 217 VAL B CA 1
ATOM 4387 C C . VAL B 1 217 ? -20.641 28.125 -1.631 1 97.69 217 VAL B C 1
ATOM 4389 O O . VAL B 1 217 ? -21.344 27.75 -0.68 1 97.69 217 VAL B O 1
ATOM 4392 N N . THR B 1 218 ? -20.672 27.484 -2.775 1 97.94 218 THR B N 1
ATOM 4393 C CA . THR B 1 218 ? -21.641 26.422 -3.021 1 97.94 218 THR B CA 1
ATOM 4394 C C . THR B 1 218 ? -20.969 25.047 -2.936 1 97.94 218 THR B C 1
ATOM 4396 O O . THR B 1 218 ? -21.641 24.031 -2.723 1 97.94 218 THR B O 1
ATOM 4399 N N . LYS B 1 219 ? -19.656 25.047 -3.184 1 98.25 219 LYS B N 1
ATOM 4400 C CA . LYS B 1 219 ? -18.922 23.781 -3.123 1 98.25 219 LYS B CA 1
ATOM 4401 C C . LYS B 1 219 ? -17.531 23.969 -2.525 1 98.25 219 LYS B C 1
ATOM 4403 O O . LYS B 1 219 ? -16.828 24.906 -2.879 1 98.25 219 LYS B O 1
ATOM 4408 N N . VAL B 1 220 ? -17.188 23.188 -1.589 1 98.81 220 VAL B N 1
ATOM 4409 C CA . VAL B 1 220 ? -15.836 23.094 -1.029 1 98.81 220 VAL B CA 1
ATOM 4410 C C . VAL B 1 220 ? -15.461 21.625 -0.827 1 98.81 220 VAL B C 1
ATOM 4412 O O . VAL B 1 220 ? -16.234 20.844 -0.266 1 98.81 220 VAL B O 1
ATOM 4415 N N . ASP B 1 221 ? -14.312 21.203 -1.333 1 98.75 221 ASP B N 1
ATOM 4416 C CA . ASP B 1 221 ? -13.859 19.844 -1.074 1 98.75 221 ASP B CA 1
ATOM 4417 C C . ASP B 1 221 ? -12.344 19.781 -0.968 1 98.75 221 ASP B C 1
ATOM 4419 O O . ASP B 1 221 ? -11.648 20.734 -1.318 1 98.75 221 ASP B O 1
ATOM 4423 N N . TRP B 1 222 ? -11.914 18.719 -0.356 1 98.75 222 TRP B N 1
ATOM 4424 C CA . TRP B 1 222 ? -10.508 18.438 -0.129 1 98.75 222 TRP B CA 1
ATOM 4425 C C . TRP B 1 222 ? -10.133 17.047 -0.647 1 98.75 222 TRP B C 1
ATOM 4427 O O . TRP B 1 222 ? -10.859 16.078 -0.417 1 98.75 222 TRP B O 1
ATOM 4437 N N . MET B 1 223 ? -9.039 16.938 -1.396 1 98.75 223 MET B N 1
ATOM 4438 C CA . MET B 1 223 ? -8.461 15.656 -1.781 1 98.75 223 MET B CA 1
ATOM 4439 C C . MET B 1 223 ? -6.938 15.68 -1.646 1 98.75 223 MET B C 1
ATOM 4441 O O . MET B 1 223 ? -6.32 16.75 -1.753 1 98.75 223 MET B O 1
ATOM 4445 N N . GLU B 1 224 ? -6.387 14.555 -1.314 1 98.19 224 GLU B N 1
ATOM 4446 C CA . GLU B 1 224 ? -4.934 14.477 -1.186 1 98.19 224 GLU B CA 1
ATOM 4447 C C . GLU B 1 224 ? -4.402 13.148 -1.708 1 98.19 224 GLU B C 1
ATOM 4449 O O . GLU B 1 224 ? -5.168 12.195 -1.892 1 98.19 224 GLU B O 1
ATOM 4454 N N . GLY B 1 225 ? -3.174 13.117 -2.059 1 96.81 225 GLY B N 1
ATOM 4455 C CA . GLY B 1 225 ? -2.508 11.93 -2.555 1 96.81 225 GLY B CA 1
ATOM 4456 C C . GLY B 1 225 ? -1.018 12.117 -2.76 1 96.81 225 GLY B C 1
ATOM 4457 O O . GLY B 1 225 ? -0.515 13.242 -2.695 1 96.81 225 GLY B O 1
ATOM 4458 N N . GLY B 1 226 ? -0.349 11.07 -2.984 1 94.88 226 GLY B N 1
ATOM 4459 C CA . GLY B 1 226 ? 1.092 11.07 -3.186 1 94.88 226 GLY B CA 1
ATOM 4460 C C . GLY B 1 226 ? 1.729 9.711 -2.953 1 94.88 226 GLY B C 1
ATOM 4461 O O . GLY B 1 226 ? 1.03 8.703 -2.857 1 94.88 226 GLY B O 1
ATOM 4462 N N . THR B 1 227 ? 3.006 9.727 -2.92 1 91.12 227 THR B N 1
ATOM 4463 C CA . THR B 1 227 ? 3.781 8.5 -2.76 1 91.12 227 THR B CA 1
ATOM 4464 C C . THR B 1 227 ? 3.334 7.734 -1.518 1 91.12 227 THR B C 1
ATOM 4466 O O . THR B 1 227 ? 3.359 8.273 -0.409 1 91.12 227 THR B O 1
ATOM 4469 N N . GLY B 1 228 ? 2.887 6.52 -1.765 1 89.19 228 GLY B N 1
ATOM 4470 C CA . GLY B 1 228 ? 2.605 5.621 -0.657 1 89.19 228 GLY B CA 1
ATOM 4471 C C . GLY B 1 228 ? 1.211 5.797 -0.085 1 89.19 228 GLY B C 1
ATOM 4472 O O . GLY B 1 228 ? 0.827 5.098 0.854 1 89.19 228 GLY B O 1
ATOM 4473 N N . PHE B 1 229 ? 0.367 6.668 -0.57 1 92.25 229 PHE B N 1
ATOM 4474 C CA . PHE B 1 229 ? -0.886 7.02 0.088 1 92.25 229 PHE B CA 1
ATOM 4475 C C . PHE B 1 229 ? -1.865 5.855 0.045 1 92.25 229 PHE B C 1
ATOM 4477 O O . PHE B 1 229 ? -2.621 5.637 0.995 1 92.25 229 PHE B O 1
ATOM 4484 N N . GLU B 1 230 ? -1.888 5.141 -1.038 1 89.38 230 GLU B N 1
ATOM 4485 C CA . GLU B 1 230 ? -2.785 3.994 -1.143 1 89.38 230 GLU B CA 1
ATOM 4486 C C . GLU B 1 230 ? -2.422 2.916 -0.125 1 89.38 230 GLU B C 1
ATOM 4488 O O . GLU B 1 230 ? -3.297 2.205 0.372 1 89.38 230 GLU B O 1
ATOM 4493 N N . CYS B 1 231 ? -1.165 2.863 0.208 1 92.12 231 CYS B N 1
ATOM 4494 C CA . CYS B 1 231 ? -0.75 1.915 1.234 1 92.12 231 CYS B CA 1
ATOM 4495 C C . CYS B 1 231 ? -1.303 2.311 2.598 1 92.12 231 CYS B C 1
ATOM 4497 O O . CYS B 1 231 ? -1.623 1.447 3.418 1 92.12 231 CYS B O 1
ATOM 4499 N N . VAL B 1 232 ? -1.389 3.596 2.799 1 92.44 232 VAL B N 1
ATOM 4500 C CA . VAL B 1 232 ? -1.925 4.09 4.062 1 92.44 232 VAL B CA 1
ATOM 4501 C C . VAL B 1 232 ? -3.389 3.676 4.199 1 92.44 232 VAL B C 1
ATOM 4503 O O . VAL B 1 232 ? -3.844 3.34 5.293 1 92.44 232 VAL B O 1
ATOM 4506 N N . LEU B 1 233 ? -4.148 3.705 3.109 1 90.19 233 LEU B N 1
ATOM 4507 C CA . LEU B 1 233 ? -5.539 3.26 3.127 1 90.19 233 LEU B CA 1
ATOM 4508 C C . LEU B 1 233 ? -5.637 1.8 3.559 1 90.19 233 LEU B C 1
ATOM 4510 O O . LEU B 1 233 ? -6.461 1.453 4.41 1 90.19 233 LEU B O 1
ATOM 4514 N N . LEU B 1 234 ? -4.805 1.003 2.965 1 91.5 234 LEU B N 1
ATOM 4515 C CA . LEU B 1 234 ? -4.82 -0.42 3.287 1 91.5 234 LEU B CA 1
ATOM 4516 C C . LEU B 1 234 ? -4.438 -0.651 4.746 1 91.5 234 LEU B C 1
ATOM 4518 O O . LEU B 1 234 ? -5.074 -1.449 5.438 1 91.5 234 LEU B O 1
ATOM 4522 N N . LEU B 1 235 ? -3.41 0.031 5.191 1 93.75 235 LEU B N 1
ATOM 4523 C CA . LEU B 1 235 ? -2.979 -0.098 6.582 1 93.75 235 LEU B CA 1
ATOM 4524 C C . LEU B 1 235 ? -4.078 0.354 7.535 1 93.75 235 LEU B C 1
ATOM 4526 O O . LEU B 1 235 ? -4.25 -0.226 8.609 1 93.75 235 LEU B O 1
ATOM 4530 N N . GLY B 1 236 ? -4.77 1.423 7.113 1 92.81 236 GLY B N 1
ATOM 4531 C CA . GLY B 1 236 ? -5.898 1.88 7.91 1 92.81 236 GLY B CA 1
ATOM 4532 C C . GLY B 1 236 ? -7 0.844 8.031 1 92.81 236 GLY B C 1
ATOM 4533 O O . GLY B 1 236 ? -7.562 0.652 9.109 1 92.81 236 GLY B O 1
ATOM 4534 N N . LYS B 1 237 ? -7.293 0.182 6.988 1 89.19 237 LYS B N 1
ATOM 4535 C CA . LYS B 1 237 ? -8.297 -0.876 6.988 1 89.19 237 LYS B CA 1
ATOM 4536 C C . LYS B 1 237 ? -7.871 -2.037 7.883 1 89.19 237 LYS B C 1
ATOM 4538 O O . LYS B 1 237 ? -8.695 -2.631 8.578 1 89.19 237 LYS B O 1
ATOM 4543 N N . LEU B 1 238 ? -6.602 -2.281 7.852 1 92.81 238 LEU B N 1
ATOM 4544 C CA . LEU B 1 238 ? -6.086 -3.463 8.539 1 92.81 238 LEU B CA 1
ATOM 4545 C C . LEU B 1 238 ? -5.852 -3.174 10.016 1 92.81 238 LEU B C 1
ATOM 4547 O O . LEU B 1 238 ? -6.094 -4.035 10.867 1 92.81 238 LEU B O 1
ATOM 4551 N N . PHE B 1 239 ? -5.449 -1.909 10.297 1 92.56 239 PHE B N 1
ATOM 4552 C CA . PHE B 1 239 ? -4.922 -1.665 11.633 1 92.56 239 PHE B CA 1
ATOM 4553 C C . PHE B 1 239 ? -5.523 -0.396 12.227 1 92.56 239 PHE B C 1
ATOM 4555 O O . PHE B 1 239 ? -5.016 0.13 13.219 1 92.56 239 PHE B O 1
ATOM 4562 N N . GLY B 1 240 ? -6.543 0.093 11.641 1 87.31 240 GLY B N 1
ATOM 4563 C CA . GLY B 1 240 ? -7.18 1.294 12.156 1 87.31 240 GLY B CA 1
ATOM 4564 C C . GLY B 1 240 ? -7.562 1.184 13.625 1 87.31 240 GLY B C 1
ATOM 4565 O O . GLY B 1 240 ? -7.465 2.158 14.367 1 87.31 240 GLY B O 1
ATOM 4566 N N . LYS B 1 241 ? -7.941 0.038 14.07 1 84.62 241 LYS B N 1
ATOM 4567 C CA . LYS B 1 241 ? -8.375 -0.185 15.445 1 84.62 241 LYS B CA 1
ATOM 4568 C C . LYS B 1 241 ? -7.223 -0.691 16.312 1 84.62 241 LYS B C 1
ATOM 4570 O O . LYS B 1 241 ? -7.293 -0.64 17.531 1 84.62 241 LYS B O 1
ATOM 4575 N N . ASP B 1 242 ? -6.223 -1.269 15.695 1 89.19 242 ASP B N 1
ATOM 4576 C CA . ASP B 1 242 ? -5.047 -1.776 16.391 1 89.19 242 ASP B CA 1
ATOM 4577 C C . ASP B 1 242 ? -3.785 -1.039 15.945 1 89.19 242 ASP B C 1
ATOM 4579 O O . ASP B 1 242 ? -2.816 -1.664 15.508 1 89.19 242 ASP B O 1
ATOM 4583 N N . ARG B 1 243 ? -3.799 0.208 16.266 1 93.44 243 ARG B N 1
ATOM 4584 C CA . ARG B 1 243 ? -2.75 1.076 15.742 1 93.44 243 ARG B CA 1
ATOM 4585 C C . ARG B 1 243 ? -1.421 0.815 16.453 1 93.44 243 ARG B C 1
ATOM 4587 O O . ARG B 1 243 ? -0.355 1.067 15.883 1 93.44 243 ARG B O 1
ATOM 4594 N N . GLY B 1 244 ? -1.527 0.365 17.656 1 93.5 244 GLY B N 1
ATOM 4595 C CA . GLY B 1 244 ? -0.319 0.069 18.406 1 93.5 244 GLY B CA 1
ATOM 4596 C C . GLY B 1 244 ? 0.581 -0.94 17.719 1 93.5 244 GLY B C 1
ATOM 4597 O O . GLY B 1 244 ? 1.8 -0.763 17.672 1 93.5 244 GLY B O 1
ATOM 4598 N N . VAL B 1 245 ? 0.004 -1.982 17.156 1 93.44 245 VAL B N 1
ATOM 4599 C CA . VAL B 1 245 ? 0.745 -3.029 16.453 1 93.44 245 VAL B CA 1
ATOM 4600 C C . VAL B 1 245 ? 1.464 -2.438 15.25 1 93.44 245 VAL B C 1
ATOM 4602 O O . VAL B 1 245 ? 2.643 -2.721 15.016 1 93.44 245 VAL B O 1
ATOM 4605 N N . LEU B 1 246 ? 0.757 -1.644 14.492 1 94.38 246 LEU B N 1
ATOM 4606 C CA . LEU B 1 246 ? 1.344 -1.018 13.312 1 94.38 246 LEU B CA 1
ATOM 4607 C C . LEU B 1 246 ? 2.479 -0.077 13.703 1 94.38 246 LEU B C 1
ATOM 4609 O O . LEU B 1 246 ? 3.553 -0.11 13.102 1 94.38 246 LEU B O 1
ATOM 4613 N N . LYS B 1 247 ? 2.238 0.788 14.695 1 94.75 247 LYS B N 1
ATOM 4614 C CA . LYS B 1 247 ? 3.248 1.757 15.117 1 94.75 247 LYS B CA 1
ATOM 4615 C C . LYS B 1 247 ? 4.508 1.056 15.625 1 94.75 247 LYS B C 1
ATOM 4617 O O . LYS B 1 247 ? 5.621 1.509 15.359 1 94.75 247 LYS B O 1
ATOM 4622 N N . ASP B 1 248 ? 4.332 -0.051 16.344 1 94.44 248 ASP B N 1
ATOM 4623 C CA . ASP B 1 248 ? 5.473 -0.835 16.797 1 94.44 248 ASP B CA 1
ATOM 4624 C C . ASP B 1 248 ? 6.262 -1.4 15.617 1 94.44 248 ASP B C 1
ATOM 4626 O O . ASP B 1 248 ? 7.496 -1.376 15.617 1 94.44 248 ASP B O 1
ATOM 4630 N N . ALA B 1 249 ? 5.57 -1.946 14.641 1 93.44 249 ALA B N 1
ATOM 4631 C CA . ALA B 1 249 ? 6.215 -2.498 13.445 1 93.44 249 ALA B CA 1
ATOM 4632 C C . ALA B 1 249 ? 6.984 -1.418 12.695 1 93.44 249 ALA B C 1
ATOM 4634 O O . ALA B 1 249 ? 8.109 -1.648 12.242 1 93.44 249 ALA B O 1
ATOM 4635 N N . LEU B 1 250 ? 6.371 -0.248 12.547 1 93.81 250 LEU B N 1
ATOM 4636 C CA . LEU B 1 250 ? 7.012 0.871 11.867 1 93.81 250 LEU B CA 1
ATOM 4637 C C . LEU B 1 250 ? 8.289 1.288 12.586 1 93.81 250 LEU B C 1
ATOM 4639 O O . LEU B 1 250 ? 9.32 1.525 11.945 1 93.81 250 LEU B O 1
ATOM 4643 N N . ARG B 1 251 ? 8.18 1.407 13.883 1 92 251 ARG B N 1
ATOM 4644 C CA . ARG B 1 251 ? 9.328 1.807 14.68 1 92 251 ARG B CA 1
ATOM 4645 C C . ARG B 1 251 ? 10.453 0.781 14.578 1 92 251 ARG B C 1
ATOM 4647 O O . ARG B 1 251 ? 11.617 1.144 14.391 1 92 251 ARG B O 1
ATOM 4654 N N . ARG B 1 252 ? 10.117 -0.526 14.648 1 91.94 252 ARG B N 1
ATOM 4655 C CA . ARG B 1 252 ? 11.102 -1.61 14.625 1 91.94 252 ARG B CA 1
ATOM 4656 C C . ARG B 1 252 ? 11.828 -1.654 13.289 1 91.94 252 ARG B C 1
ATOM 4658 O O . ARG B 1 252 ? 13.008 -2.012 13.227 1 91.94 252 ARG B O 1
ATOM 4665 N N . ASN B 1 253 ? 11.156 -1.21 12.281 1 91 253 ASN B N 1
ATOM 4666 C CA . ASN B 1 253 ? 11.742 -1.308 10.953 1 91 253 ASN B CA 1
ATOM 4667 C C . ASN B 1 253 ? 12.297 0.036 10.484 1 91 253 ASN B C 1
ATOM 4669 O O . ASN B 1 253 ? 12.672 0.184 9.32 1 91 253 ASN B O 1
ATOM 4673 N N . GLY B 1 254 ? 12.242 1.081 11.398 1 89.56 254 GLY B N 1
ATOM 4674 C CA . GLY B 1 254 ? 12.828 2.379 11.102 1 89.56 254 GLY B CA 1
ATOM 4675 C C . GLY B 1 254 ? 12.062 3.15 10.047 1 89.56 254 GLY B C 1
ATOM 4676 O O . GLY B 1 254 ? 12.656 3.859 9.234 1 89.56 254 GLY B O 1
ATOM 4677 N N . LEU B 1 255 ? 10.727 2.973 10 1 90.5 255 LEU B N 1
ATOM 4678 C CA . LEU B 1 255 ? 9.945 3.557 8.914 1 90.5 255 LEU B CA 1
ATOM 4679 C C . LEU B 1 255 ? 9.211 4.805 9.391 1 90.5 255 LEU B C 1
ATOM 4681 O O . LEU B 1 255 ? 8.422 5.387 8.641 1 90.5 255 LEU B O 1
ATOM 4685 N N . ILE B 1 256 ? 9.492 5.23 10.664 1 90.06 256 ILE B N 1
ATOM 4686 C CA . ILE B 1 256 ? 8.953 6.5 11.141 1 90.06 256 ILE B CA 1
ATOM 4687 C C . ILE B 1 256 ? 10.023 7.586 11.031 1 90.06 256 ILE B C 1
ATOM 4689 O O . ILE B 1 256 ? 11.109 7.445 11.594 1 90.06 256 ILE B O 1
ATOM 4693 N N . GLY B 1 257 ? 9.664 8.609 10.289 1 88.25 257 GLY B N 1
ATOM 4694 C CA . GLY B 1 257 ? 10.625 9.688 10.102 1 88.25 257 GLY B CA 1
ATOM 4695 C C . GLY B 1 257 ? 11.758 9.328 9.156 1 88.25 257 GLY B C 1
ATOM 4696 O O . GLY B 1 257 ? 11.539 8.633 8.156 1 88.25 257 GLY B O 1
ATOM 4697 N N . TYR B 1 258 ? 12.93 9.977 9.258 1 83.62 258 TYR B N 1
ATOM 4698 C CA . TYR B 1 258 ? 14.016 9.844 8.289 1 83.62 258 TYR B CA 1
ATOM 4699 C C . TYR B 1 258 ? 15.289 9.352 8.969 1 83.62 258 TYR B C 1
ATOM 4701 O O . TYR B 1 258 ? 16.391 9.664 8.523 1 83.62 258 TYR B O 1
ATOM 4709 N N . ARG B 1 259 ? 15.312 8.492 9.812 1 76.94 259 ARG B N 1
ATOM 4710 C CA . ARG B 1 259 ? 16.516 8.039 10.492 1 76.94 259 ARG B CA 1
ATOM 4711 C C . ARG B 1 259 ? 17.469 7.348 9.516 1 76.94 259 ARG B C 1
ATOM 4713 O O . ARG B 1 259 ? 17.172 6.27 9 1 76.94 259 ARG B O 1
ATOM 4720 N N . GLY B 1 260 ? 18.562 8.016 9.297 1 78.38 260 GLY B N 1
ATOM 4721 C CA . GLY B 1 260 ? 19.641 7.461 8.492 1 78.38 260 GLY B CA 1
ATOM 4722 C C . GLY B 1 260 ? 19.438 7.668 7 1 78.38 260 GLY B C 1
ATOM 4723 O O . GLY B 1 260 ? 20.172 7.117 6.184 1 78.38 260 GLY B O 1
ATOM 4724 N N . VAL B 1 261 ? 18.406 8.32 6.695 1 86 261 VAL B N 1
ATOM 4725 C CA . VAL B 1 261 ? 18.156 8.586 5.281 1 86 261 VAL B CA 1
ATOM 4726 C C . VAL B 1 261 ? 17.906 10.086 5.078 1 86 261 VAL B C 1
ATOM 4728 O O . VAL B 1 261 ? 17.469 10.781 5.992 1 86 261 VAL B O 1
ATOM 4731 N N . THR B 1 262 ? 18.219 10.539 3.928 1 92.38 262 THR B N 1
ATOM 4732 C CA . THR B 1 262 ? 18.031 11.945 3.598 1 92.38 262 THR B CA 1
ATOM 4733 C C . THR B 1 262 ? 16.594 12.211 3.156 1 92.38 262 THR B C 1
ATOM 4735 O O . THR B 1 262 ? 16.109 11.586 2.207 1 92.38 262 THR B O 1
ATOM 4738 N N . PRO B 1 263 ? 15.938 13.094 3.85 1 95.19 263 PRO B N 1
ATOM 4739 C CA . PRO B 1 263 ? 14.578 13.422 3.424 1 95.19 263 PRO B CA 1
ATOM 4740 C C . PRO B 1 263 ? 14.516 13.945 1.992 1 95.19 263 PRO B C 1
ATOM 4742 O O . PRO B 1 263 ? 15.383 14.719 1.577 1 95.19 263 PRO B O 1
ATOM 4745 N N . ASP B 1 264 ? 13.445 13.523 1.197 1 95.69 264 ASP B N 1
ATOM 4746 C CA . ASP B 1 264 ? 13.438 13.961 -0.195 1 95.69 264 ASP B CA 1
ATOM 4747 C C . ASP B 1 264 ? 12.023 14.289 -0.66 1 95.69 264 ASP B C 1
ATOM 4749 O O . ASP B 1 264 ? 11.797 14.555 -1.841 1 95.69 264 ASP B O 1
ATOM 4753 N N . GLU B 1 265 ? 11.078 14.242 0.271 1 97.19 265 GLU B N 1
ATOM 4754 C CA . GLU B 1 265 ? 9.695 14.484 -0.139 1 97.19 265 GLU B CA 1
ATOM 4755 C C . GLU B 1 265 ? 9.484 15.945 -0.519 1 97.19 265 GLU B C 1
ATOM 4757 O O . GLU B 1 265 ? 9.898 16.844 0.209 1 97.19 265 GLU B O 1
ATOM 4762 N N . VAL B 1 266 ? 8.891 16.156 -1.694 1 98.5 266 VAL B N 1
ATOM 4763 C CA . VAL B 1 266 ? 8.398 17.453 -2.143 1 98.5 266 VAL B CA 1
ATOM 4764 C C . VAL B 1 266 ? 6.875 17.484 -2.068 1 98.5 266 VAL B C 1
ATOM 4766 O O . VAL B 1 266 ? 6.207 16.531 -2.453 1 98.5 266 VAL B O 1
ATOM 4769 N N . GLU B 1 267 ? 6.332 18.562 -1.547 1 98.25 267 GLU B N 1
ATOM 4770 C CA . GLU B 1 267 ? 4.887 18.688 -1.405 1 98.25 267 GLU B CA 1
ATOM 4771 C C . GLU B 1 267 ? 4.359 19.906 -2.166 1 98.25 267 GLU B C 1
ATOM 4773 O O . GLU B 1 267 ? 5.004 20.953 -2.197 1 98.25 267 GLU B O 1
ATOM 4778 N N . ALA B 1 268 ? 3.191 19.734 -2.75 1 98.81 268 ALA B N 1
ATOM 4779 C CA . ALA B 1 268 ? 2.463 20.844 -3.367 1 98.81 268 ALA B CA 1
ATOM 4780 C C . ALA B 1 268 ? 1.002 20.844 -2.924 1 98.81 268 ALA B C 1
ATOM 4782 O O . ALA B 1 268 ? 0.378 19.797 -2.803 1 98.81 268 ALA B O 1
ATOM 4783 N N . ALA B 1 269 ? 0.52 21.969 -2.609 1 98.88 269 ALA B N 1
ATOM 4784 C CA . ALA B 1 269 ? -0.915 22.156 -2.414 1 98.88 269 ALA B CA 1
ATOM 4785 C C . ALA B 1 269 ? -1.48 23.156 -3.432 1 98.88 269 ALA B C 1
ATOM 4787 O O . ALA B 1 269 ? -0.947 24.25 -3.604 1 98.88 269 ALA B O 1
ATOM 4788 N N . LYS B 1 270 ? -2.535 22.703 -4.105 1 98.81 270 LYS B N 1
ATOM 4789 C CA . LYS B 1 270 ? -3.168 23.469 -5.176 1 98.81 270 LYS B CA 1
ATOM 4790 C C . LYS B 1 270 ? -4.625 23.766 -4.848 1 98.81 270 LYS B C 1
ATOM 4792 O O . LYS B 1 270 ? -5.379 22.875 -4.461 1 98.81 270 LYS B O 1
ATOM 4797 N N . ILE B 1 271 ? -5.016 25.047 -4.977 1 98.88 271 ILE B N 1
ATOM 4798 C CA . ILE B 1 271 ? -6.398 25.438 -4.723 1 98.88 271 ILE B CA 1
ATOM 4799 C C . ILE B 1 271 ? -6.996 26.062 -5.98 1 98.88 271 ILE B C 1
ATOM 4801 O O . ILE B 1 271 ? -6.414 26.969 -6.562 1 98.88 271 ILE B O 1
ATOM 4805 N N . SER B 1 272 ? -8.133 25.531 -6.375 1 98.88 272 SER B N 1
ATOM 4806 C CA . SER B 1 272 ? -8.906 26.109 -7.469 1 98.88 272 SER B CA 1
ATOM 4807 C C . SER B 1 272 ? -10.109 26.891 -6.945 1 98.88 272 SER B C 1
ATOM 4809 O O . SER B 1 272 ? -10.953 26.328 -6.234 1 98.88 272 SER B O 1
ATOM 4811 N N . PHE B 1 273 ? -10.148 28.156 -7.27 1 98.81 273 PHE B N 1
ATOM 4812 C CA . PHE B 1 273 ? -11.281 29.016 -6.973 1 98.81 273 PHE B CA 1
ATOM 4813 C C . PHE B 1 273 ? -12.102 29.297 -8.227 1 98.81 273 PHE B C 1
ATOM 4815 O O . PHE B 1 273 ? -11.602 29.906 -9.172 1 98.81 273 PHE B O 1
ATOM 4822 N N . VAL B 1 274 ? -13.344 28.828 -8.203 1 98.75 274 VAL B N 1
ATOM 4823 C CA . VAL B 1 274 ? -14.203 28.953 -9.375 1 98.75 274 VAL B CA 1
ATOM 4824 C C . VAL B 1 274 ? -15.156 30.141 -9.188 1 98.75 274 VAL B C 1
ATOM 4826 O O . VAL B 1 274 ? -15.859 30.219 -8.172 1 98.75 274 VAL B O 1
ATOM 4829 N N . TYR B 1 275 ? -15.133 31.062 -10.078 1 98 275 TYR B N 1
ATOM 4830 C CA . TYR B 1 275 ? -16.078 32.156 -10.172 1 98 275 TYR B CA 1
ATOM 4831 C C . TYR B 1 275 ? -16.984 32 -11.391 1 98 275 TYR B C 1
ATOM 4833 O O . TYR B 1 275 ? -16.828 31.047 -12.156 1 98 275 TYR B O 1
ATOM 4841 N N . GLU B 1 276 ? -17.953 32.938 -11.523 1 96.88 276 GLU B N 1
ATOM 4842 C CA . GLU B 1 276 ? -18.875 32.906 -12.664 1 96.88 276 GLU B CA 1
ATOM 4843 C C . GLU B 1 276 ? -18.109 33.031 -13.977 1 96.88 276 GLU B C 1
ATOM 4845 O O . GLU B 1 276 ? -18.438 32.375 -14.969 1 96.88 276 GLU B O 1
ATOM 4850 N N . ASN B 1 277 ? -17.109 33.875 -13.969 1 95.31 277 ASN B N 1
ATOM 4851 C CA . ASN B 1 277 ? -16.516 34.25 -15.25 1 95.31 277 ASN B CA 1
ATOM 4852 C C . ASN B 1 277 ? -15.016 33.938 -15.273 1 95.31 277 ASN B C 1
ATOM 4854 O O . ASN B 1 277 ? -14.328 34.312 -16.234 1 95.31 277 ASN B O 1
ATOM 4858 N N . ARG B 1 278 ? -14.484 33.406 -14.211 1 96.88 278 ARG B N 1
ATOM 4859 C CA . ARG B 1 278 ? -13.055 33.156 -14.164 1 96.88 278 ARG B CA 1
ATOM 4860 C C . ARG B 1 278 ? -12.75 32 -13.188 1 96.88 278 ARG B C 1
ATOM 4862 O O . ARG B 1 278 ? -13.617 31.578 -12.43 1 96.88 278 ARG B O 1
ATOM 4869 N N . LYS B 1 279 ? -11.594 31.5 -13.328 1 97.81 279 LYS B N 1
ATOM 4870 C CA . LYS B 1 279 ? -11 30.562 -12.398 1 97.81 279 LYS B CA 1
ATOM 4871 C C . LYS B 1 279 ? -9.633 31.031 -11.922 1 97.81 279 LYS B C 1
ATOM 4873 O O . LYS B 1 279 ? -8.828 31.516 -12.727 1 97.81 279 LYS B O 1
ATOM 4878 N N . VAL B 1 280 ? -9.445 31 -10.609 1 98.69 280 VAL B N 1
ATOM 4879 C CA . VAL B 1 280 ? -8.148 31.359 -10.039 1 98.69 280 VAL B CA 1
ATOM 4880 C C . VAL B 1 280 ? -7.492 30.125 -9.43 1 98.69 280 VAL B C 1
ATOM 4882 O O . VAL B 1 280 ? -8.117 29.406 -8.648 1 98.69 280 VAL B O 1
ATOM 4885 N N . ILE B 1 281 ? -6.223 29.859 -9.82 1 98.75 281 ILE B N 1
ATOM 4886 C CA . ILE B 1 281 ? -5.453 28.75 -9.281 1 98.75 281 ILE B CA 1
ATOM 4887 C C . ILE B 1 281 ? -4.301 29.266 -8.438 1 98.75 281 ILE B C 1
ATOM 4889 O O . ILE B 1 281 ? -3.521 30.109 -8.891 1 98.75 281 ILE B O 1
ATOM 4893 N N . SER B 1 282 ? -4.258 28.859 -7.258 1 98.75 282 SER B N 1
ATOM 4894 C CA . SER B 1 282 ? -3.109 29.125 -6.398 1 98.75 282 SER B CA 1
ATOM 4895 C C . SER B 1 282 ? -2.4 27.828 -6.004 1 98.75 282 SER B C 1
ATOM 4897 O O . SER B 1 282 ? -3.029 26.781 -5.902 1 98.75 282 SER B O 1
ATOM 4899 N N . GLU B 1 283 ? -1.084 27.844 -5.84 1 98.88 283 GLU B N 1
ATOM 4900 C CA . GLU B 1 283 ? -0.298 26.656 -5.488 1 98.88 283 GLU B CA 1
ATOM 4901 C C . GLU B 1 283 ? 0.936 27.047 -4.676 1 98.88 283 GLU B C 1
ATOM 4903 O O . GLU B 1 283 ? 1.566 28.062 -4.938 1 98.88 283 GLU B O 1
ATOM 4908 N N . PHE B 1 284 ? 1.253 26.312 -3.678 1 98.88 284 PHE B N 1
ATOM 4909 C CA . PHE B 1 284 ? 2.584 26.406 -3.092 1 98.88 284 PHE B CA 1
ATOM 4910 C C . PHE B 1 284 ? 3.342 25.094 -3.256 1 98.88 284 PHE B C 1
ATOM 4912 O O . PHE B 1 284 ? 2.73 24.031 -3.406 1 98.88 284 PHE B O 1
ATOM 4919 N N . VAL B 1 285 ? 4.629 25.109 -3.359 1 98.94 285 VAL B N 1
ATOM 4920 C CA . VAL B 1 285 ? 5.523 23.953 -3.426 1 98.94 285 VAL B CA 1
ATOM 4921 C C . VAL B 1 285 ? 6.613 24.078 -2.363 1 98.94 285 VAL B C 1
ATOM 4923 O O . VAL B 1 285 ? 7.266 25.125 -2.26 1 98.94 285 VAL B O 1
ATOM 4926 N N . SER B 1 286 ? 6.738 23.109 -1.582 1 98.81 286 SER B N 1
ATOM 4927 C CA . SER B 1 286 ? 7.77 23.062 -0.549 1 98.81 286 SER B CA 1
ATOM 4928 C C . SER B 1 286 ? 8.758 21.938 -0.816 1 98.81 286 SER B C 1
ATOM 4930 O O . SER B 1 286 ? 8.359 20.812 -1.125 1 98.81 286 SER B O 1
ATOM 4932 N N . PHE B 1 287 ? 10 22.203 -0.656 1 98.31 287 PHE B N 1
ATOM 4933 C CA . PHE B 1 287 ? 11.102 21.281 -0.911 1 98.31 287 PHE B CA 1
ATOM 4934 C C . PHE B 1 287 ? 11.805 20.922 0.387 1 98.31 287 PHE B C 1
ATOM 4936 O O . PHE B 1 287 ? 11.68 21.609 1.393 1 98.31 287 PHE B O 1
ATOM 4943 N N . PRO B 1 288 ? 12.523 19.781 0.312 1 97.44 288 PRO B N 1
ATOM 4944 C CA . PRO B 1 288 ? 13.297 19.438 1.508 1 97.44 288 PRO B CA 1
ATOM 4945 C C . PRO B 1 288 ? 14.273 20.531 1.917 1 97.44 288 PRO B C 1
ATOM 4947 O O . PRO B 1 288 ? 14.828 21.234 1.058 1 97.44 288 PRO B O 1
ATOM 4950 N N . ARG B 1 289 ? 14.445 20.703 3.203 1 94.69 289 ARG B N 1
ATOM 4951 C CA . ARG B 1 289 ? 15.359 21.688 3.785 1 94.69 289 ARG B CA 1
ATOM 4952 C C . ARG B 1 289 ? 16.156 21.078 4.938 1 94.69 289 ARG B C 1
ATOM 4954 O O . ARG B 1 289 ? 15.617 20.875 6.031 1 94.69 289 ARG B O 1
ATOM 4961 N N . GLY B 1 290 ? 17.469 20.844 4.656 1 90.38 290 GLY B N 1
ATOM 4962 C CA . GLY B 1 290 ? 18.281 20.219 5.684 1 90.38 290 GLY B CA 1
ATOM 4963 C C . GLY B 1 290 ? 17.828 18.812 6.035 1 90.38 290 GLY B C 1
ATOM 4964 O O . GLY B 1 290 ? 17.734 17.938 5.164 1 90.38 290 GLY B O 1
ATOM 4965 N N . GLU B 1 291 ? 17.438 18.703 7.371 1 90.69 291 GLU B N 1
ATOM 4966 C CA . GLU B 1 291 ? 17.062 17.375 7.855 1 90.69 291 GLU B CA 1
ATOM 4967 C C . GLU B 1 291 ? 15.555 17.172 7.777 1 90.69 291 GLU B C 1
ATOM 4969 O O . GLU B 1 291 ? 15.039 16.156 8.266 1 90.69 291 GLU B O 1
ATOM 4974 N N . PHE B 1 292 ? 14.875 18.109 7.145 1 94.62 292 PHE B N 1
ATOM 4975 C CA . PHE B 1 292 ? 13.422 18.031 7.066 1 94.62 292 PHE B CA 1
ATOM 4976 C C . PHE B 1 292 ? 12.961 17.875 5.621 1 94.62 292 PHE B C 1
ATOM 4978 O O . PHE B 1 292 ? 13.586 18.406 4.703 1 94.62 292 PHE B O 1
ATOM 4985 N N . ASP B 1 293 ? 11.883 17.031 5.418 1 96.94 293 ASP B N 1
ATOM 4986 C CA . ASP B 1 293 ? 11.312 16.984 4.078 1 96.94 293 ASP B CA 1
ATOM 4987 C C . ASP B 1 293 ? 10.43 18.203 3.824 1 96.94 293 ASP B C 1
ATOM 4989 O O . ASP B 1 293 ? 10.305 19.078 4.688 1 96.94 293 ASP B O 1
ATOM 4993 N N . GLY B 1 294 ? 9.914 18.375 2.629 1 98.12 294 GLY B N 1
ATOM 4994 C CA . GLY B 1 294 ? 9.125 19.547 2.271 1 98.12 294 GLY B CA 1
ATOM 4995 C C . GLY B 1 294 ? 7.867 19.703 3.105 1 98.12 294 GLY B C 1
ATOM 4996 O O . GLY B 1 294 ? 7.496 20.812 3.486 1 98.12 294 GLY B O 1
ATOM 4997 N N . THR B 1 295 ? 7.184 18.609 3.383 1 97.81 295 THR B N 1
ATOM 4998 C CA . THR B 1 295 ? 5.957 18.625 4.172 1 97.81 295 THR B CA 1
ATOM 4999 C C . THR B 1 295 ? 6.242 19.062 5.602 1 97.81 295 THR B C 1
ATOM 5001 O O . THR B 1 295 ? 5.531 19.922 6.145 1 97.81 295 THR B O 1
ATOM 5004 N N . GLN B 1 296 ? 7.285 18.5 6.199 1 97.19 296 GLN B N 1
ATOM 5005 C CA . GLN B 1 296 ? 7.656 18.859 7.566 1 97.19 296 GLN B CA 1
ATOM 5006 C C . GLN B 1 296 ? 8.031 20.328 7.668 1 97.19 296 GLN B C 1
ATOM 5008 O O . GLN B 1 296 ? 7.582 21.031 8.578 1 97.19 296 GLN B O 1
ATOM 5013 N N . PHE B 1 297 ? 8.805 20.781 6.719 1 98.12 297 PHE B N 1
ATOM 5014 C CA . PHE B 1 297 ? 9.344 22.125 6.793 1 98.12 297 PHE B CA 1
ATOM 5015 C C . PHE B 1 297 ? 8.227 23.156 6.66 1 98.12 297 PHE B C 1
ATOM 5017 O O . PHE B 1 297 ? 8.102 24.062 7.488 1 98.12 297 PHE B O 1
ATOM 5024 N N . VAL B 1 298 ? 7.367 23.016 5.641 1 98.75 298 VAL B N 1
ATOM 5025 C CA . VAL B 1 298 ? 6.34 24.031 5.422 1 98.75 298 VAL B CA 1
ATOM 5026 C C . VAL B 1 298 ? 5.336 24 6.57 1 98.75 298 VAL B C 1
ATOM 5028 O O . VAL B 1 298 ? 4.82 25.047 6.973 1 98.75 298 VAL B O 1
ATOM 5031 N N . THR B 1 299 ? 5.051 22.828 7.113 1 98.56 299 THR B N 1
ATOM 5032 C CA . THR B 1 299 ? 4.129 22.719 8.242 1 98.56 299 THR B CA 1
ATOM 5033 C C . THR B 1 299 ? 4.711 23.391 9.484 1 98.56 299 THR B C 1
ATOM 5035 O O . THR B 1 299 ? 4.004 24.109 10.195 1 98.56 299 THR B O 1
ATOM 5038 N N . GLY B 1 300 ? 5.992 23.219 9.68 1 98.38 300 GLY B N 1
ATOM 5039 C CA . GLY B 1 300 ? 6.645 23.734 10.875 1 98.38 300 GLY B CA 1
ATOM 5040 C C . GLY B 1 300 ? 6.984 25.203 10.797 1 98.38 300 GLY B C 1
ATOM 5041 O O . GLY B 1 300 ? 6.93 25.922 11.805 1 98.38 300 GLY B O 1
ATOM 5042 N N . ILE B 1 301 ? 7.348 25.703 9.625 1 98.56 301 ILE B N 1
ATOM 5043 C CA . ILE B 1 301 ? 7.793 27.094 9.492 1 98.56 301 ILE B CA 1
ATOM 5044 C C . ILE B 1 301 ? 6.59 28.031 9.523 1 98.56 301 ILE B C 1
ATOM 5046 O O . ILE B 1 301 ? 6.723 29.203 9.859 1 98.56 301 ILE B O 1
ATOM 5050 N N . SER B 1 302 ? 5.391 27.531 9.25 1 98.81 302 SER B N 1
ATOM 5051 C CA . SER B 1 302 ? 4.195 28.359 9.086 1 98.81 302 SER B CA 1
ATOM 5052 C C . SER B 1 302 ? 3.797 29.016 10.398 1 98.81 302 SER B C 1
ATOM 5054 O O . SER B 1 302 ? 3.596 30.234 10.453 1 98.81 302 SER B O 1
ATOM 5056 N N . PRO B 1 303 ? 3.691 28.234 11.484 1 98.69 303 PRO B N 1
ATOM 5057 C CA . PRO B 1 303 ? 3.369 28.922 12.734 1 98.69 303 PRO B CA 1
ATOM 5058 C C . PRO B 1 303 ? 4.48 29.859 13.195 1 98.69 303 PRO B C 1
ATOM 5060 O O . PRO B 1 303 ? 4.207 30.859 13.859 1 98.69 303 PRO B O 1
ATOM 5063 N N . VAL B 1 304 ? 5.734 29.562 12.844 1 98.5 304 VAL B N 1
ATOM 5064 C CA . VAL B 1 304 ? 6.863 30.422 13.203 1 98.5 304 VAL B CA 1
ATOM 5065 C C . VAL B 1 304 ? 6.727 31.781 12.523 1 98.5 304 VAL B C 1
ATOM 5067 O O . VAL B 1 304 ? 6.859 32.812 13.172 1 98.5 304 VAL B O 1
ATOM 5070 N N . ILE B 1 305 ? 6.418 31.75 11.281 1 98.38 305 ILE B N 1
ATOM 5071 C CA . ILE B 1 305 ? 6.223 32.969 10.516 1 98.38 305 ILE B CA 1
ATOM 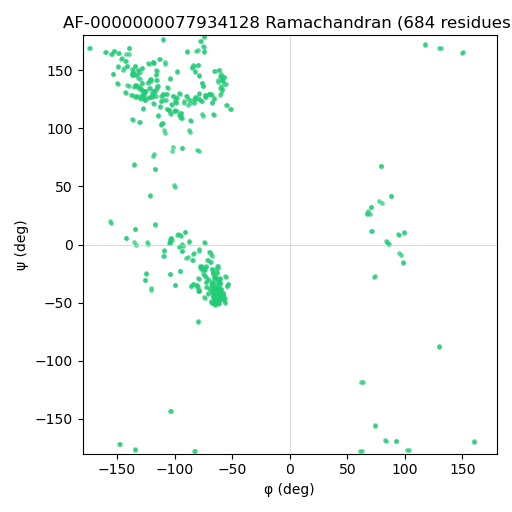5072 C C . ILE B 1 305 ? 5.031 33.75 11.07 1 98.38 305 ILE B C 1
ATOM 5074 O O . ILE B 1 305 ? 5.098 34.969 11.234 1 98.38 305 ILE B O 1
ATOM 5078 N N . ALA B 1 306 ? 3.953 33.031 11.352 1 98.31 306 ALA B N 1
ATOM 5079 C CA . ALA B 1 306 ? 2.762 33.656 11.898 1 98.31 306 ALA B CA 1
ATOM 5080 C C . ALA B 1 306 ? 3.08 34.406 13.195 1 98.31 306 ALA B C 1
ATOM 5082 O O . ALA B 1 306 ? 2.65 35.531 13.391 1 98.31 306 ALA B O 1
ATOM 5083 N N . LEU B 1 307 ? 3.818 33.781 14.086 1 97.75 307 LEU B N 1
ATOM 5084 C CA . LEU B 1 307 ? 4.184 34.375 15.359 1 97.75 307 LEU B CA 1
ATOM 5085 C C . LEU B 1 307 ? 5.008 35.656 15.156 1 97.75 307 LEU B C 1
ATOM 5087 O O . LEU B 1 307 ? 4.785 36.656 15.82 1 97.75 307 LEU B O 1
ATOM 5091 N N . GLU B 1 308 ? 5.855 35.594 14.219 1 96.38 308 GLU B N 1
ATOM 5092 C CA . GLU B 1 308 ? 6.773 36.719 13.977 1 96.38 308 GLU B CA 1
ATOM 5093 C C . GLU B 1 308 ? 6.051 37.906 13.359 1 96.38 308 GLU B C 1
ATOM 5095 O O . GLU B 1 308 ? 6.559 39.031 13.375 1 96.38 308 GLU B O 1
ATOM 5100 N N . MET B 1 309 ? 4.898 37.625 12.797 1 94.69 309 MET B N 1
ATOM 5101 C CA . MET B 1 309 ? 4.109 38.719 12.188 1 94.69 309 MET B CA 1
ATOM 5102 C C . MET B 1 309 ? 3.367 39.5 13.258 1 94.69 309 MET B C 1
ATOM 5104 O O . MET B 1 309 ? 2.766 40.531 12.953 1 94.69 309 MET B O 1
ATOM 5108 N N . GLY B 1 310 ? 3.422 39.125 14.484 1 91.31 310 GLY B N 1
ATOM 5109 C CA . GLY B 1 310 ? 2.717 39.844 15.539 1 91.31 310 GLY B CA 1
ATOM 5110 C C . GLY B 1 310 ? 1.238 39.5 15.602 1 91.31 310 GLY B C 1
ATOM 5111 O O . GLY B 1 310 ? 0.389 40.375 15.414 1 91.31 310 GLY B O 1
ATOM 5112 N N . LEU B 1 311 ? 0.927 38.344 15.961 1 92.69 311 LEU B N 1
ATOM 5113 C CA . LEU B 1 311 ? -0.438 37.844 16.016 1 92.69 311 LEU B CA 1
ATOM 5114 C C . LEU B 1 311 ? -1.286 38.656 16.984 1 92.69 311 LEU B C 1
ATOM 5116 O O . LEU B 1 311 ? -0.835 39 18.078 1 92.69 311 LEU B O 1
ATOM 5120 N N . LYS B 1 312 ? -2.361 39.062 16.484 1 89.75 312 LYS B N 1
ATOM 5121 C CA . LYS B 1 312 ? -3.361 39.75 17.281 1 89.75 312 LYS B CA 1
ATOM 5122 C C . LYS B 1 312 ? -4.746 39.125 17.078 1 89.75 312 LYS B C 1
ATOM 5124 O O . LYS B 1 312 ? -5.055 38.625 16 1 89.75 312 LYS B O 1
ATOM 5129 N N . GLY B 1 313 ? -5.523 39.188 18.109 1 93.56 313 GLY B N 1
ATOM 5130 C CA . GLY B 1 313 ? -6.883 38.656 18.031 1 93.56 313 GLY B CA 1
ATOM 5131 C C . GLY B 1 313 ? -7.398 38.125 19.344 1 93.56 313 GLY B C 1
ATOM 5132 O O . GLY B 1 313 ? -6.637 37.969 20.312 1 93.56 313 GLY B O 1
ATOM 5133 N N . GLU B 1 314 ? -8.648 37.938 19.391 1 98 314 GLU B N 1
ATOM 5134 C CA . GLU B 1 314 ? -9.336 37.344 20.531 1 98 314 GLU B CA 1
ATOM 5135 C C . GLU B 1 314 ? -10.336 36.281 20.062 1 98 314 GLU B C 1
ATOM 5137 O O . GLU B 1 314 ? -11.023 36.469 19.062 1 98 314 GLU B O 1
ATOM 5142 N N . GLY B 1 315 ? -10.336 35.156 20.812 1 98.62 315 GLY B N 1
ATOM 5143 C CA . GLY B 1 315 ? -11.203 34.062 20.438 1 98.62 315 GLY B CA 1
ATOM 5144 C C . GLY B 1 315 ? -10.469 32.938 19.734 1 98.62 315 GLY B C 1
ATOM 5145 O O . GLY B 1 315 ? -9.234 32.906 19.75 1 98.62 315 GLY B O 1
ATOM 5146 N N . VAL B 1 316 ? -11.227 31.953 19.312 1 98.75 316 VAL B N 1
ATOM 5147 C CA . VAL B 1 316 ? -10.703 30.844 18.516 1 98.75 316 VAL B CA 1
ATOM 5148 C C . VAL B 1 316 ? -10.914 31.125 17.031 1 98.75 316 VAL B C 1
ATOM 5150 O O . VAL B 1 316 ? -12.055 31.141 16.547 1 98.75 316 VAL B O 1
ATOM 5153 N N . LEU B 1 317 ? -9.844 31.375 16.328 1 98.38 317 LEU B N 1
ATOM 5154 C CA . LEU B 1 317 ? -9.938 31.859 14.961 1 98.38 317 LEU B CA 1
ATOM 5155 C C . LEU B 1 317 ? -9.055 31.047 14.031 1 98.38 317 LEU B C 1
ATOM 5157 O O . LEU B 1 317 ? -7.953 30.641 14.414 1 98.38 317 LEU B O 1
ATOM 5161 N N . PRO B 1 318 ? -9.5 30.781 12.797 1 98.31 318 PRO B N 1
ATOM 5162 C CA . PRO B 1 318 ? -8.648 30.172 11.773 1 98.31 318 PRO B CA 1
ATOM 5163 C C . PRO B 1 318 ? -7.715 31.172 11.102 1 98.31 318 PRO B C 1
ATOM 5165 O O . PRO B 1 318 ? -7.887 32.375 11.25 1 98.31 318 PRO B O 1
ATOM 5168 N N . PRO B 1 319 ? -6.734 30.688 10.359 1 98.62 319 PRO B N 1
ATOM 5169 C CA . PRO B 1 319 ? -5.73 31.578 9.758 1 98.62 319 PRO B CA 1
ATOM 5170 C C . PRO B 1 319 ? -6.344 32.594 8.805 1 98.62 319 PRO B C 1
ATOM 5172 O O . PRO B 1 319 ? -5.879 33.75 8.734 1 98.62 319 PRO B O 1
ATOM 5175 N N . GLU B 1 320 ? -7.395 32.219 8.094 1 98 320 GLU B N 1
ATOM 5176 C CA . GLU B 1 320 ? -7.957 33.125 7.078 1 98 320 GLU B CA 1
ATOM 5177 C C . GLU B 1 320 ? -8.633 34.344 7.707 1 98 320 GLU B C 1
ATOM 5179 O O . GLU B 1 320 ? -8.953 35.312 7.016 1 98 320 GLU B O 1
ATOM 5184 N N . LYS B 1 321 ? -8.742 34.375 9.031 1 96.38 321 LYS B N 1
ATOM 5185 C CA . LYS B 1 321 ? -9.375 35.5 9.711 1 96.38 321 LYS B CA 1
ATOM 5186 C C . LYS B 1 321 ? -8.344 36.312 10.461 1 96.38 321 LYS B C 1
ATOM 5188 O O . LYS B 1 321 ? -8.641 37.438 10.898 1 96.38 321 LYS B O 1
ATOM 5193 N N . VAL B 1 322 ? -7.129 35.781 10.562 1 96.81 322 VAL B N 1
ATOM 5194 C CA . VAL B 1 322 ? -6.172 36.438 11.461 1 96.81 322 VAL B CA 1
ATOM 5195 C C . VAL B 1 322 ? -4.945 36.875 10.68 1 96.81 322 VAL B C 1
ATOM 5197 O O . VAL B 1 322 ? -4.414 37.969 10.93 1 96.81 322 VAL B O 1
ATOM 5200 N N . ILE B 1 323 ? -4.508 36.125 9.734 1 98.31 323 ILE B N 1
ATOM 5201 C CA . ILE B 1 323 ? -3.205 36.281 9.102 1 98.31 323 ILE B CA 1
ATOM 5202 C C . ILE B 1 323 ? -3.344 37.188 7.879 1 98.31 323 ILE B C 1
ATOM 5204 O O . ILE B 1 323 ? -4.156 36.938 6.988 1 98.31 323 ILE B O 1
ATOM 5208 N N . SER B 1 324 ? -2.59 38.312 7.848 1 97.5 324 SER B N 1
ATOM 5209 C CA . SER B 1 324 ? -2.5 39.125 6.637 1 97.5 324 SER B CA 1
ATOM 5210 C C . SER B 1 324 ? -1.796 38.344 5.52 1 97.5 324 SER B C 1
ATOM 5212 O O . SER B 1 324 ? -0.638 37.969 5.664 1 97.5 324 SER B O 1
ATOM 5214 N N . PRO B 1 325 ? -2.412 38.25 4.402 1 98.25 325 PRO B N 1
ATOM 5215 C CA . PRO B 1 325 ? -1.926 37.312 3.398 1 98.25 325 PRO B CA 1
ATOM 5216 C C . PRO B 1 325 ? -0.584 37.719 2.797 1 98.25 325 PRO B C 1
ATOM 5218 O O . PRO B 1 325 ? 0.357 36.906 2.775 1 98.25 325 PRO B O 1
ATOM 5221 N N . ASP B 1 326 ? -0.427 38.938 2.367 1 97.94 326 ASP B N 1
ATOM 5222 C CA . ASP B 1 326 ? 0.737 39.312 1.577 1 97.94 326 ASP B CA 1
ATOM 5223 C C . ASP B 1 326 ? 2.021 39.188 2.393 1 97.94 326 ASP B C 1
ATOM 5225 O O . ASP B 1 326 ? 2.975 38.562 1.96 1 97.94 326 ASP B O 1
ATOM 5229 N N . PRO B 1 327 ? 2.059 39.812 3.605 1 98.12 327 PRO B N 1
ATOM 5230 C CA . PRO B 1 327 ? 3.289 39.688 4.387 1 98.12 327 PRO B CA 1
ATOM 5231 C C . PRO B 1 327 ? 3.621 38.219 4.703 1 98.12 327 PRO B C 1
ATOM 5233 O O . PRO B 1 327 ? 4.789 37.844 4.684 1 98.12 327 PRO B O 1
ATOM 5236 N N . PHE B 1 328 ? 2.664 37.406 4.984 1 98.56 328 PHE B N 1
ATOM 5237 C CA . PHE B 1 328 ? 2.873 36 5.316 1 98.56 328 PHE B CA 1
ATOM 5238 C C . PHE B 1 328 ? 3.416 35.25 4.117 1 98.56 328 PHE B C 1
ATOM 5240 O O . PHE B 1 328 ? 4.402 34.5 4.23 1 98.56 328 PHE B O 1
ATOM 5247 N N . LEU B 1 329 ? 2.762 35.375 2.957 1 98.75 329 LEU B N 1
ATOM 5248 C CA . LEU B 1 329 ? 3.154 34.656 1.753 1 98.75 329 LEU B CA 1
ATOM 5249 C C . LEU B 1 329 ? 4.531 35.094 1.275 1 98.75 329 LEU B C 1
ATOM 5251 O O . LEU B 1 329 ? 5.305 34.281 0.754 1 98.75 329 LEU B O 1
ATOM 5255 N N . ASP B 1 330 ? 4.828 36.375 1.478 1 98.44 330 ASP B N 1
ATOM 5256 C CA . ASP B 1 330 ? 6.168 36.844 1.161 1 98.44 330 ASP B CA 1
ATOM 5257 C C . ASP B 1 330 ? 7.219 36.188 2.053 1 98.44 330 ASP B C 1
ATOM 5259 O O . ASP B 1 330 ? 8.312 35.875 1.594 1 98.44 330 ASP B O 1
ATOM 5263 N N . SER B 1 331 ? 6.91 36.062 3.322 1 98.38 331 SER B N 1
ATOM 5264 C CA . SER B 1 331 ? 7.812 35.375 4.25 1 98.38 331 SER B CA 1
ATOM 5265 C C . SER B 1 331 ? 8.039 33.938 3.854 1 98.38 331 SER B C 1
ATOM 5267 O O . SER B 1 331 ? 9.148 33.406 3.973 1 98.38 331 SER B O 1
ATOM 5269 N N . LEU B 1 332 ? 6.949 33.219 3.402 1 98.56 332 LEU B N 1
ATOM 5270 C CA . LEU B 1 332 ? 7.086 31.828 2.924 1 98.56 332 LEU B CA 1
ATOM 5271 C C . LEU B 1 332 ? 8.062 31.766 1.752 1 98.56 332 LEU B C 1
ATOM 5273 O O . LEU B 1 332 ? 8.906 30.859 1.695 1 98.56 332 LEU B O 1
ATOM 5277 N N . ARG B 1 333 ? 7.941 32.75 0.859 1 98.44 333 ARG B N 1
ATOM 5278 C CA . ARG B 1 333 ? 8.828 32.781 -0.301 1 98.44 333 ARG B CA 1
ATOM 5279 C C . ARG B 1 333 ? 10.281 32.969 0.125 1 98.44 333 ARG B C 1
ATOM 5281 O O . ARG B 1 333 ? 11.18 32.344 -0.453 1 98.44 333 ARG B O 1
ATOM 5288 N N . ARG B 1 334 ? 10.492 33.75 1.11 1 98 334 ARG B N 1
ATOM 5289 C CA . ARG B 1 334 ? 11.844 34 1.602 1 98 334 ARG B CA 1
ATOM 5290 C C . ARG B 1 334 ? 12.438 32.75 2.221 1 98 334 ARG B C 1
ATOM 5292 O O . ARG B 1 334 ? 13.656 32.562 2.246 1 98 334 ARG B O 1
ATOM 5299 N N . GLU B 1 335 ? 11.555 31.875 2.68 1 97.88 335 GLU B N 1
ATOM 5300 C CA . GLU B 1 335 ? 12.008 30.609 3.258 1 97.88 335 GLU B CA 1
ATOM 5301 C C . GLU B 1 335 ? 12.172 29.531 2.182 1 97.88 335 GLU B C 1
ATOM 5303 O O . GLU B 1 335 ? 12.438 28.375 2.492 1 97.88 335 GLU B O 1
ATOM 5308 N N . GLY B 1 336 ? 11.961 29.875 0.961 1 97.81 336 GLY B N 1
ATOM 5309 C CA . GLY B 1 336 ? 12.219 28.953 -0.134 1 97.81 336 GLY B CA 1
ATOM 5310 C C . GLY B 1 336 ? 10.984 28.172 -0.561 1 97.81 336 GLY B C 1
ATOM 5311 O O . GLY B 1 336 ? 11.078 27.234 -1.354 1 97.81 336 GLY B O 1
ATOM 5312 N N . ILE B 1 337 ? 9.828 28.516 -0.068 1 98.69 337 ILE B N 1
ATOM 5313 C CA . ILE B 1 337 ? 8.57 27.906 -0.504 1 98.69 337 ILE B CA 1
ATOM 5314 C C . ILE B 1 337 ? 8.023 28.672 -1.707 1 98.69 337 ILE B C 1
ATOM 5316 O O . ILE B 1 337 ? 7.863 29.891 -1.655 1 98.69 337 ILE B O 1
ATOM 5320 N N . GLU B 1 338 ? 7.777 27.969 -2.773 1 98.75 338 GLU B N 1
ATOM 5321 C CA . GLU B 1 338 ? 7.223 28.609 -3.963 1 98.75 338 GLU B CA 1
ATOM 5322 C C . GLU B 1 338 ? 5.723 28.844 -3.814 1 98.75 338 GLU B C 1
ATOM 5324 O O . GLU B 1 338 ? 4.992 27.969 -3.354 1 98.75 338 GLU B O 1
ATOM 5329 N N . VAL B 1 339 ? 5.301 30.078 -4.09 1 98.69 339 VAL B N 1
ATOM 5330 C CA . VAL B 1 339 ? 3.887 30.438 -4.035 1 98.69 339 VAL B CA 1
ATOM 5331 C C . VAL B 1 339 ? 3.48 31.125 -5.336 1 98.69 339 VAL B C 1
ATOM 5333 O O . VAL B 1 339 ? 4.133 32.094 -5.77 1 98.69 339 VAL B O 1
ATOM 5336 N N . SER B 1 340 ? 2.396 30.641 -5.949 1 98.44 340 SER B N 1
ATOM 5337 C CA . SER B 1 340 ? 1.972 31.219 -7.219 1 98.44 340 SER B CA 1
ATOM 5338 C C . SER B 1 340 ? 0.46 31.422 -7.262 1 98.44 340 SER B C 1
ATOM 5340 O O . SER B 1 340 ? -0.281 30.703 -6.586 1 98.44 340 SER B O 1
ATOM 5342 N N . PHE B 1 341 ? -0.04 32.375 -7.973 1 97.69 341 PHE B N 1
ATOM 5343 C CA . PHE B 1 341 ? -1.43 32.656 -8.305 1 97.69 341 PHE B CA 1
ATOM 5344 C C . PHE B 1 341 ? -1.601 32.875 -9.805 1 97.69 341 PHE B C 1
ATOM 5346 O O . PHE B 1 341 ? -0.801 33.562 -10.438 1 97.69 341 PHE B O 1
ATOM 5353 N N . ARG B 1 342 ? -2.508 32.125 -10.422 1 95.81 342 ARG B N 1
ATOM 5354 C CA . ARG B 1 342 ? -2.797 32.281 -11.852 1 95.81 342 ARG B CA 1
ATOM 5355 C C . ARG B 1 342 ? -4.297 32.406 -12.094 1 95.81 342 ARG B C 1
ATOM 5357 O O . ARG B 1 342 ? -5.098 31.703 -11.484 1 95.81 342 ARG B O 1
ATOM 5364 N N . THR B 1 343 ? -4.621 33.344 -12.922 1 94.56 343 THR B N 1
ATOM 5365 C CA . THR B 1 343 ? -6.02 33.531 -13.305 1 94.56 343 THR B CA 1
ATOM 5366 C C . THR B 1 343 ? -6.281 32.938 -14.688 1 94.56 343 THR B C 1
ATOM 5368 O O . THR B 1 343 ? -5.516 33.156 -15.625 1 94.56 343 THR B O 1
ATOM 5371 N N . LEU B 1 344 ? -7.254 32.125 -14.797 1 91.62 344 LEU B N 1
ATOM 5372 C CA . LEU B 1 344 ? -7.656 31.5 -16.062 1 91.62 344 LEU B CA 1
ATOM 5373 C C . LEU B 1 344 ? -9.023 32.031 -16.5 1 91.62 344 LEU B C 1
ATOM 5375 O O . LEU B 1 344 ? -9.898 32.281 -15.664 1 91.62 344 LEU B O 1
#

Nearest PDB structures (foldseek):
  3abi-assembly1_A  TM=8.463E-01  e=8.090E-27  Pyrococcus horikoshii
  8h4z-assembly2_D  TM=7.990E-01  e=4.015E-24  Helicobacter pylori NCTC 11637 = CCUG 17874 = ATCC 43504 = JCM 12093
  8h50-assembly1_B  TM=8.369E-01  e=2.269E-22  unclassified
  3o9z-assembly1_D  TM=4.683E-01  e=6.380E-08  Thermus thermophilus HB27
  3ezy-assembly1_B  TM=4.881E-01  e=8.651E-07  Thermotoga maritima

Solvent-accessible surface area (backbone atoms only — not comparable to full-atom values): 34370 Å² total; per-residue (Å²): 135,77,46,40,35,35,27,34,26,19,52,38,76,46,14,42,41,34,43,47,54,39,45,74,72,56,29,47,43,34,28,25,16,81,52,84,47,90,67,84,54,63,44,79,46,80,40,54,63,88,40,31,69,64,43,12,64,70,46,45,88,35,63,32,36,40,43,48,47,65,44,92,44,46,63,39,48,49,52,14,28,58,74,33,70,28,29,36,32,28,44,45,41,34,33,67,49,42,50,56,50,46,71,44,19,65,65,29,37,74,71,64,27,29,32,39,49,14,30,10,37,84,28,15,50,55,35,23,53,50,39,43,48,32,74,73,74,42,71,43,43,29,42,44,39,38,37,36,37,46,48,94,69,87,54,42,71,59,65,64,67,58,53,29,46,30,37,63,36,62,12,60,35,37,64,80,46,85,42,73,41,61,35,61,73,46,71,50,76,40,82,49,98,90,44,77,37,59,24,22,32,26,39,44,36,54,72,59,46,46,66,70,76,32,69,79,39,40,33,38,44,46,29,39,28,35,65,64,44,70,39,43,36,53,48,16,69,54,26,59,88,48,47,65,62,55,53,50,32,33,56,76,63,55,26,56,46,52,76,95,49,81,44,62,29,34,26,36,41,39,36,41,34,35,47,97,87,38,36,38,40,35,37,38,38,26,52,49,54,85,90,27,24,5,59,37,40,47,28,16,48,35,44,54,54,47,56,73,69,60,75,68,63,61,13,45,41,45,35,51,80,58,53,62,35,66,69,51,55,50,51,41,42,75,71,63,29,45,74,51,78,46,80,88,134,76,46,40,34,36,27,34,25,19,52,39,75,45,15,41,40,34,42,46,54,39,45,76,71,57,30,47,44,34,28,26,17,81,52,84,47,90,66,86,54,63,45,79,45,81,40,55,64,88,41,31,70,65,43,11,64,69,45,46,88,35,62,32,35,40,40,47,48,64,42,91,44,48,63,38,48,49,51,13,28,58,73,32,70,27,29,35,34,28,44,46,41,35,33,67,48,43,50,57,50,47,70,45,20,66,66,29,38,75,72,64,26,29,32,38,48,14,31,8,37,84,29,15,50,54,34,23,53,49,39,43,49,32,74,73,72,43,72,41,44,27,40,42,39,38,36,36,39,47,47,93,68,88,53,42,71,59,65,64,67,57,52,29,45,32,37,63,35,60,11,60,34,35,65,80,44,85,43,73,41,60,35,61,72,43,72,49,77,42,81,49,97,92,41,78,37,58,24,23,31,26,41,43,35,55,72,58,45,47,66,70,75,31,68,78,40,41,33,39,42,45,28,38,28,36,65,66,43,70,40,43,37,52,48,15,68,54,26,60,88,47,45,67,63,53,54,50,33,32,55,75,62,56,27,56,46,52,78,95,50,79,44,61,29,34,26,35,40,38,37,42,34,34,46,98,86,38,34,37,39,35,38,39,39,26,53,49,55,86,90,28,24,5,58,38,41,45,30,16,49,35,44,52,53,49,56,74,69,60,75,67,61,61,12,45,40,45,33,52,79,60,52,62,34,66,70,51,54,51,51,41,41,74,72,63,30,47,73,51,76,46,79,87